Protein AF-0000000065788023 (afdb_homodimer)

Structure (mmCIF, N/CA/C/O backbone):
data_AF-0000000065788023-model_v1
#
loop_
_entity.id
_entity.type
_entity.pdbx_description
1 polymer 'Shikimate dehydrogenase (NADP(+))'
#
loop_
_atom_site.group_PDB
_atom_site.id
_atom_site.type_symbol
_atom_site.label_atom_id
_atom_site.label_alt_id
_atom_site.label_comp_id
_atom_site.label_asym_id
_atom_site.label_entity_id
_atom_site.label_seq_id
_atom_site.pdbx_PDB_ins_code
_atom_site.Cartn_x
_atom_site.Cartn_y
_atom_site.Cartn_z
_atom_site.occupancy
_atom_site.B_iso_or_equiv
_atom_site.auth_seq_id
_atom_site.auth_comp_id
_atom_site.auth_asym_id
_atom_site.auth_atom_id
_atom_site.pdbx_PDB_model_num
ATOM 1 N N . MET A 1 1 ? 14.047 1.945 0.062 1 83.88 1 MET A N 1
ATOM 2 C CA . MET A 1 1 ? 13.477 3.127 0.701 1 83.88 1 MET A CA 1
ATOM 3 C C . MET A 1 1 ? 12.18 3.541 0.018 1 83.88 1 MET A C 1
ATOM 5 O O . MET A 1 1 ? 12.055 3.451 -1.205 1 83.88 1 MET A O 1
ATOM 9 N N . ILE A 1 2 ? 11.133 3.727 0.723 1 95.25 2 ILE A N 1
ATOM 10 C CA . ILE A 1 2 ? 9.844 4.164 0.213 1 95.25 2 ILE A CA 1
ATOM 11 C C . ILE A 1 2 ? 9.742 5.688 0.282 1 95.25 2 ILE A C 1
ATOM 13 O O . ILE A 1 2 ? 9.961 6.281 1.342 1 95.25 2 ILE A O 1
ATOM 17 N N . ASP A 1 3 ? 9.531 6.309 -0.882 1 93.94 3 ASP A N 1
ATOM 18 C CA . ASP A 1 3 ? 9.367 7.754 -0.986 1 93.94 3 ASP A CA 1
ATOM 19 C C . ASP A 1 3 ? 8.172 8.109 -1.87 1 93.94 3 ASP A C 1
ATOM 21 O O . ASP A 1 3 ? 7.324 7.262 -2.146 1 93.94 3 ASP A O 1
ATOM 25 N N . GLY A 1 4 ? 8.07 9.32 -2.279 1 94 4 GLY A N 1
ATOM 26 C CA . GLY A 1 4 ? 6.91 9.789 -3.01 1 94 4 GLY A CA 1
ATOM 27 C C . GLY A 1 4 ? 6.82 9.234 -4.418 1 94 4 GLY A C 1
ATOM 28 O O . GLY A 1 4 ? 5.777 9.328 -5.066 1 94 4 GLY A O 1
ATOM 29 N N . HIS A 1 5 ? 7.875 8.617 -4.891 1 95.5 5 HIS A N 1
ATOM 30 C CA . HIS A 1 5 ? 7.926 8.117 -6.258 1 95.5 5 HIS A CA 1
ATOM 31 C C . HIS A 1 5 ? 7.766 6.602 -6.301 1 95.5 5 HIS A C 1
ATOM 33 O O . HIS A 1 5 ? 7.742 6.004 -7.379 1 95.5 5 HIS A O 1
ATOM 39 N N . THR A 1 6 ? 7.637 6.008 -5.184 1 97.81 6 THR A N 1
ATOM 40 C CA . THR A 1 6 ? 7.648 4.551 -5.09 1 97.81 6 THR A CA 1
ATOM 41 C C . THR A 1 6 ? 6.43 3.953 -5.781 1 97.81 6 THR A C 1
ATOM 43 O O . THR A 1 6 ? 5.297 4.371 -5.527 1 97.81 6 THR A O 1
ATOM 46 N N . LYS A 1 7 ? 6.645 2.984 -6.684 1 98.25 7 LYS A N 1
ATOM 47 C CA . LYS A 1 7 ? 5.574 2.23 -7.324 1 98.25 7 LYS A CA 1
ATOM 48 C C . LYS A 1 7 ? 5.086 1.097 -6.426 1 98.25 7 LYS A C 1
ATOM 50 O O . LYS A 1 7 ? 5.883 0.465 -5.73 1 98.25 7 LYS A O 1
ATOM 55 N N . LEU A 1 8 ? 3.76 0.836 -6.492 1 98.69 8 LEU A N 1
ATOM 56 C CA . LEU A 1 8 ? 3.197 -0.102 -5.527 1 98.69 8 LEU A CA 1
ATOM 57 C C . LEU A 1 8 ? 2.557 -1.291 -6.234 1 98.69 8 LEU A C 1
ATOM 59 O O . LEU A 1 8 ? 1.922 -1.13 -7.277 1 98.69 8 LEU A O 1
ATOM 63 N N . ALA A 1 9 ? 2.738 -2.441 -5.734 1 98.81 9 ALA A N 1
ATOM 64 C CA . ALA A 1 9 ? 2.01 -3.676 -6.012 1 98.81 9 ALA A CA 1
ATOM 65 C C . ALA A 1 9 ? 1.755 -4.465 -4.73 1 98.81 9 ALA A C 1
ATOM 67 O O . ALA A 1 9 ? 2.172 -4.051 -3.648 1 98.81 9 ALA A O 1
ATOM 68 N N . GLY A 1 10 ? 0.996 -5.512 -4.844 1 98.75 10 GLY A N 1
ATOM 69 C CA . GLY A 1 10 ? 0.727 -6.27 -3.633 1 98.75 10 GLY A CA 1
ATOM 70 C C . GLY A 1 10 ? 0.048 -7.602 -3.896 1 98.75 10 GLY A C 1
ATOM 71 O O . GLY A 1 10 ? -0.04 -8.039 -5.047 1 98.75 10 GLY A O 1
ATOM 72 N N . VAL A 1 11 ? -0.338 -8.266 -2.816 1 98.62 11 VAL A N 1
ATOM 73 C CA . VAL A 1 11 ? -1.037 -9.547 -2.906 1 98.62 11 VAL A CA 1
ATOM 74 C C . VAL A 1 11 ? -2.311 -9.5 -2.066 1 98.62 11 VAL A C 1
ATOM 76 O O . VAL A 1 11 ? -2.258 -9.234 -0.863 1 98.62 11 VAL A O 1
ATOM 79 N N . MET A 1 12 ? -3.396 -9.719 -2.752 1 98.44 12 MET A N 1
ATOM 80 C CA . MET A 1 12 ? -4.699 -9.789 -2.102 1 98.44 12 MET A CA 1
ATOM 81 C C . MET A 1 12 ? -5.023 -11.219 -1.689 1 98.44 12 MET A C 1
ATOM 83 O O . MET A 1 12 ? -5.02 -12.125 -2.523 1 98.44 12 MET A O 1
ATOM 87 N N . GLY A 1 13 ? -5.273 -11.438 -0.477 1 97.25 13 GLY A N 1
ATOM 88 C CA . GLY A 1 13 ? -5.648 -12.734 0.063 1 97.25 13 GLY A CA 1
ATOM 89 C C . GLY A 1 13 ? -6.371 -12.641 1.393 1 97.25 13 GLY A C 1
ATOM 90 O O . GLY A 1 13 ? -6.395 -11.578 2.02 1 97.25 13 GLY A O 1
ATOM 91 N N . TRP A 1 14 ? -6.941 -13.703 1.796 1 95.62 14 TRP A N 1
ATOM 92 C CA . TRP A 1 14 ? -7.625 -13.781 3.08 1 95.62 14 TRP A CA 1
ATOM 93 C C . TRP A 1 14 ? -7.633 -15.211 3.607 1 95.62 14 TRP A C 1
ATOM 95 O O . TRP A 1 14 ? -8.398 -16.047 3.127 1 95.62 14 TRP A O 1
ATOM 105 N N . PRO A 1 15 ? -6.699 -15.586 4.625 1 94.31 15 PRO A N 1
ATOM 106 C CA . PRO A 1 15 ? -5.664 -14.703 5.16 1 94.31 15 PRO A CA 1
ATOM 107 C C . PRO A 1 15 ? -4.496 -14.516 4.195 1 94.31 15 PRO A C 1
ATOM 109 O O . PRO A 1 15 ? -4.371 -15.258 3.219 1 94.31 15 PRO A O 1
ATOM 112 N N . VAL A 1 16 ? -3.746 -13.438 4.387 1 95.5 16 VAL A N 1
ATOM 113 C CA . VAL A 1 16 ? -2.637 -13.156 3.479 1 95.5 16 VAL A CA 1
ATOM 114 C C . VAL A 1 16 ? -1.315 -13.242 4.238 1 95.5 16 VAL A C 1
ATOM 116 O O . VAL A 1 16 ? -0.242 -13.258 3.631 1 95.5 16 VAL A O 1
ATOM 119 N N . GLU A 1 17 ? -1.341 -13.445 5.551 1 92.69 17 GLU A N 1
ATOM 120 C CA . GLU A 1 17 ? -0.187 -13.344 6.438 1 92.69 17 GLU A CA 1
ATOM 121 C C . GLU A 1 17 ? 0.879 -14.367 6.078 1 92.69 17 GLU A C 1
ATOM 123 O O . GLU A 1 17 ? 2.072 -14.133 6.281 1 92.69 17 GLU A O 1
ATOM 128 N N . HIS A 1 18 ? 0.49 -15.438 5.512 1 86.75 18 HIS A N 1
ATOM 129 C CA . HIS A 1 18 ? 1.412 -16.531 5.246 1 86.75 18 HIS A CA 1
ATOM 130 C C . HIS A 1 18 ? 2.062 -16.391 3.873 1 86.75 18 HIS A C 1
ATOM 132 O O . HIS A 1 18 ? 2.943 -17.172 3.512 1 86.75 18 HIS A O 1
ATOM 138 N N . SER A 1 19 ? 1.628 -15.406 3.156 1 91.56 19 SER A N 1
ATOM 139 C CA . SER A 1 19 ? 2.219 -15.203 1.837 1 91.56 19 SER A CA 1
ATOM 140 C C . SER A 1 19 ? 3.689 -14.82 1.943 1 91.56 19 SER A C 1
ATOM 142 O O . SER A 1 19 ? 4.066 -14.023 2.805 1 91.56 19 SER A O 1
ATOM 144 N N . ARG A 1 20 ? 4.492 -15.289 1.035 1 91.75 20 ARG A N 1
ATOM 145 C CA . ARG A 1 20 ? 5.918 -14.984 0.985 1 91.75 20 ARG A CA 1
ATOM 146 C C . ARG A 1 20 ? 6.227 -13.992 -0.131 1 91.75 20 ARG A C 1
ATOM 148 O O . ARG A 1 20 ? 7.367 -13.555 -0.279 1 91.75 20 ARG A O 1
ATOM 155 N N . SER A 1 21 ? 5.223 -13.672 -0.837 1 95.69 21 SER A N 1
ATOM 156 C CA . SER A 1 21 ? 5.395 -12.797 -1.996 1 95.69 21 SER A CA 1
ATOM 157 C C . SER A 1 21 ? 5.984 -11.453 -1.592 1 95.69 21 SER A C 1
ATOM 159 O O . SER A 1 21 ? 6.883 -10.938 -2.262 1 95.69 21 SER A O 1
ATOM 161 N N . PRO A 1 22 ? 5.504 -10.906 -0.455 1 97.12 22 PRO A N 1
ATOM 162 C CA . PRO A 1 22 ? 6.078 -9.609 -0.085 1 97.12 22 PRO A CA 1
ATOM 163 C C . PRO A 1 22 ? 7.582 -9.688 0.174 1 97.12 22 PRO A C 1
ATOM 165 O O . PRO A 1 22 ? 8.328 -8.805 -0.252 1 97.12 22 PRO A O 1
ATOM 168 N N . LEU A 1 23 ? 8.008 -10.758 0.8 1 94.69 23 LEU A N 1
ATOM 169 C CA . LEU A 1 23 ? 9.43 -10.945 1.06 1 94.69 23 LEU A CA 1
ATOM 170 C C . LEU A 1 23 ? 10.219 -11.039 -0.246 1 94.69 23 LEU A C 1
ATOM 172 O O . LEU A 1 23 ? 11.242 -10.383 -0.405 1 94.69 23 LEU A O 1
ATOM 176 N N . MET A 1 24 ? 9.727 -11.781 -1.147 1 95.94 24 MET A N 1
ATOM 177 C CA . MET A 1 24 ? 10.398 -12.039 -2.416 1 95.94 24 MET A CA 1
ATOM 178 C C . MET A 1 24 ? 10.43 -10.789 -3.285 1 95.94 24 MET A C 1
ATOM 180 O O . MET A 1 24 ? 11.492 -10.383 -3.766 1 95.94 24 MET A O 1
ATOM 184 N N . HIS A 1 25 ? 9.312 -10.156 -3.529 1 97.81 25 HIS A N 1
ATOM 185 C CA . HIS A 1 25 ? 9.211 -9.008 -4.414 1 97.81 25 HIS A CA 1
ATOM 186 C C . HIS A 1 25 ? 10.023 -7.828 -3.881 1 97.81 25 HIS A C 1
ATOM 188 O O . HIS A 1 25 ? 10.664 -7.109 -4.648 1 97.81 25 HIS A O 1
ATOM 194 N N . ASN A 1 26 ? 9.961 -7.613 -2.596 1 97.62 26 ASN A N 1
ATOM 195 C CA . ASN A 1 26 ? 10.719 -6.5 -2.039 1 97.62 26 ASN A CA 1
ATOM 196 C C . ASN A 1 26 ? 12.219 -6.773 -2.072 1 97.62 26 ASN A C 1
ATOM 198 O O . ASN A 1 26 ? 13.023 -5.852 -2.24 1 97.62 26 ASN A O 1
ATOM 202 N N . HIS A 1 27 ? 12.633 -8.07 -1.877 1 96.5 27 HIS A N 1
ATOM 203 C CA . HIS A 1 27 ? 14.023 -8.438 -2.119 1 96.5 27 HIS A CA 1
ATOM 204 C C . HIS A 1 27 ? 14.453 -8.086 -3.539 1 96.5 27 HIS A C 1
ATOM 206 O O . HIS A 1 27 ? 15.516 -7.496 -3.744 1 96.5 27 HIS A O 1
ATOM 212 N N . TRP A 1 28 ? 13.594 -8.406 -4.512 1 97.62 28 TRP A N 1
ATOM 213 C CA . TRP A 1 28 ? 13.898 -8.117 -5.91 1 97.62 28 TRP A CA 1
ATOM 214 C C . TRP A 1 28 ? 13.977 -6.613 -6.152 1 97.62 28 TRP A C 1
ATOM 216 O O . TRP A 1 28 ? 14.797 -6.152 -6.953 1 97.62 28 TRP A O 1
ATOM 226 N N . CYS A 1 29 ? 13.078 -5.812 -5.516 1 97.69 29 CYS A N 1
ATOM 227 C CA . CYS A 1 29 ? 13.188 -4.359 -5.625 1 97.69 29 CYS A CA 1
ATOM 228 C C . CYS A 1 29 ? 14.562 -3.883 -5.164 1 97.69 29 CYS A C 1
ATOM 230 O O . CYS A 1 29 ? 15.203 -3.088 -5.848 1 97.69 29 CYS A O 1
ATOM 232 N N . ARG A 1 30 ? 15 -4.383 -4.047 1 96.31 30 ARG A N 1
ATOM 233 C CA . ARG A 1 30 ? 16.266 -3.969 -3.453 1 96.31 30 ARG A CA 1
ATOM 234 C C . ARG A 1 30 ? 17.438 -4.336 -4.359 1 96.31 30 ARG A C 1
ATOM 236 O O . ARG A 1 30 ? 18.266 -3.482 -4.699 1 96.31 30 ARG A O 1
ATOM 243 N N . VAL A 1 31 ? 17.547 -5.566 -4.789 1 96.5 31 VAL A N 1
ATOM 244 C CA . VAL A 1 31 ? 18.75 -6.059 -5.465 1 96.5 31 VAL A CA 1
ATOM 245 C C . VAL A 1 31 ? 18.797 -5.516 -6.891 1 96.5 31 VAL A C 1
ATOM 247 O O . VAL A 1 31 ? 19.859 -5.422 -7.488 1 96.5 31 VAL A O 1
ATOM 250 N N . ASN A 1 32 ? 17.641 -5.152 -7.438 1 97.19 32 ASN A N 1
ATOM 251 C CA . ASN A 1 32 ? 17.625 -4.633 -8.805 1 97.19 32 ASN A CA 1
ATOM 252 C C . ASN A 1 32 ? 17.562 -3.105 -8.82 1 97.19 32 ASN A C 1
ATOM 254 O O . ASN A 1 32 ? 17.438 -2.498 -9.883 1 97.19 32 ASN A O 1
ATOM 258 N N . GLY A 1 33 ? 17.531 -2.428 -7.688 1 96.81 33 GLY A N 1
ATOM 259 C CA . GLY A 1 33 ? 17.5 -0.976 -7.609 1 96.81 33 GLY A CA 1
ATOM 260 C C . GLY A 1 33 ? 16.172 -0.378 -8.062 1 96.81 33 GLY A C 1
ATOM 261 O O . GLY A 1 33 ? 16.156 0.704 -8.648 1 96.81 33 GLY A O 1
ATOM 262 N N . VAL A 1 34 ? 15.141 -1.113 -7.922 1 97.31 34 VAL A N 1
ATOM 263 C CA . VAL A 1 34 ? 13.805 -0.658 -8.297 1 97.31 34 VAL A CA 1
ATOM 264 C C . VAL A 1 34 ? 13.18 0.114 -7.133 1 97.31 34 VAL A C 1
ATOM 266 O O . VAL A 1 34 ? 13.164 -0.366 -5.996 1 97.31 34 VAL A O 1
ATOM 269 N N . ASN A 1 35 ? 12.695 1.373 -7.371 1 97.75 35 ASN A N 1
ATOM 270 C CA . ASN A 1 35 ? 11.914 2.098 -6.371 1 97.75 35 ASN A CA 1
ATOM 271 C C . ASN A 1 35 ? 10.469 1.621 -6.34 1 97.75 35 ASN A C 1
ATOM 273 O O . ASN A 1 35 ? 9.562 2.338 -6.773 1 97.75 35 ASN A O 1
ATOM 277 N N . GLY A 1 36 ? 10.312 0.443 -5.781 1 98 36 GLY A N 1
ATOM 278 C CA . GLY A 1 36 ? 9.016 -0.212 -5.664 1 98 36 GLY A CA 1
ATOM 279 C C . GLY A 1 36 ? 8.805 -0.871 -4.316 1 98 36 GLY A C 1
ATOM 280 O O . GLY A 1 36 ? 9.766 -1.139 -3.59 1 98 36 GLY A O 1
ATOM 281 N N . ALA A 1 37 ? 7.562 -0.997 -3.965 1 98.5 37 ALA A N 1
ATOM 282 C CA . ALA A 1 37 ? 7.18 -1.743 -2.77 1 98.5 37 ALA A CA 1
ATOM 283 C C . ALA A 1 37 ? 6.043 -2.717 -3.072 1 98.5 37 ALA A C 1
ATOM 285 O O . ALA A 1 37 ? 5.125 -2.395 -3.832 1 98.5 37 ALA A O 1
ATOM 286 N N . TYR A 1 38 ? 6.164 -3.879 -2.557 1 98.75 38 TYR A N 1
ATOM 287 C CA . TYR A 1 38 ? 5.164 -4.938 -2.654 1 98.75 38 TYR A CA 1
ATOM 288 C C . TYR A 1 38 ? 4.59 -5.273 -1.284 1 98.75 38 TYR A C 1
ATOM 290 O O . TYR A 1 38 ? 5.324 -5.672 -0.377 1 98.75 38 TYR A O 1
ATOM 298 N N . VAL A 1 39 ? 3.244 -5.133 -1.179 1 98.75 39 VAL A N 1
ATOM 299 C CA . VAL A 1 39 ? 2.689 -5.129 0.17 1 98.75 39 VAL A CA 1
ATOM 300 C C . VAL A 1 39 ? 1.612 -6.203 0.289 1 98.75 39 VAL A C 1
ATOM 302 O O . VAL A 1 39 ? 1.001 -6.59 -0.709 1 98.75 39 VAL A O 1
ATOM 305 N N . PRO A 1 40 ? 1.421 -6.75 1.521 1 98.69 40 PRO A N 1
ATOM 306 C CA . PRO A 1 40 ? 0.279 -7.633 1.769 1 98.69 40 PRO A CA 1
ATOM 307 C C . PRO A 1 40 ? -1.041 -6.871 1.887 1 98.69 40 PRO A C 1
ATOM 309 O O . PRO A 1 40 ? -1.088 -5.801 2.496 1 98.69 40 PRO A O 1
ATOM 312 N N . LEU A 1 41 ? -2.051 -7.359 1.289 1 98.81 41 LEU A N 1
ATOM 313 C CA . LEU A 1 41 ? -3.369 -6.73 1.296 1 98.81 41 LEU A CA 1
ATOM 314 C C . LEU A 1 41 ? -4.43 -7.699 1.808 1 98.81 41 LEU A C 1
ATOM 316 O O . LEU A 1 41 ? -5.027 -8.445 1.025 1 98.81 41 LEU A O 1
ATOM 320 N N . PRO A 1 42 ? -4.637 -7.754 3.133 1 98.38 42 PRO A N 1
ATOM 321 C CA . PRO A 1 42 ? -5.672 -8.633 3.676 1 98.38 42 PRO A CA 1
ATOM 322 C C . PRO A 1 42 ? -7.082 -8.211 3.277 1 98.38 42 PRO A C 1
ATOM 324 O O . PRO A 1 42 ? -7.684 -7.359 3.939 1 98.38 42 PRO A O 1
ATOM 327 N N . THR A 1 43 ? -7.617 -8.812 2.285 1 98.06 43 THR A N 1
ATOM 328 C CA . THR A 1 43 ? -8.883 -8.414 1.67 1 98.06 43 THR A CA 1
ATOM 329 C C . THR A 1 43 ? -9.961 -9.461 1.926 1 98.06 43 THR A C 1
ATOM 331 O O . THR A 1 43 ? -9.883 -10.578 1.422 1 98.06 43 THR A O 1
ATOM 334 N N . HIS A 1 44 ? -10.93 -9.086 2.676 1 97 44 HIS A N 1
ATOM 335 C CA . HIS A 1 44 ? -12.062 -9.977 2.895 1 97 44 HIS A CA 1
ATOM 336 C C . HIS A 1 44 ? -12.805 -10.25 1.592 1 97 44 HIS A C 1
ATOM 338 O O . HIS A 1 44 ? -12.961 -9.352 0.762 1 97 44 HIS A O 1
ATOM 344 N N . PRO A 1 45 ? -13.359 -11.469 1.428 1 96.19 45 PRO A N 1
ATOM 345 C CA . PRO A 1 45 ? -14.023 -11.828 0.173 1 96.19 45 PRO A CA 1
ATOM 346 C C . PRO A 1 45 ? -15.148 -10.867 -0.191 1 96.19 45 PRO A C 1
ATOM 348 O O . PRO A 1 45 ? -15.312 -10.508 -1.362 1 96.19 45 PRO A O 1
ATOM 351 N N . HIS A 1 46 ? -15.906 -10.383 0.777 1 95.44 46 HIS A N 1
ATOM 352 C CA . HIS A 1 46 ? -17.031 -9.5 0.525 1 95.44 46 HIS A CA 1
ATOM 353 C C . HIS A 1 46 ? -16.578 -8.141 0.015 1 95.44 46 HIS A C 1
ATOM 355 O O . HIS A 1 46 ? -17.344 -7.414 -0.623 1 95.44 46 HIS A O 1
ATOM 361 N N . GLY A 1 47 ? -15.367 -7.766 0.235 1 96.12 47 GLY A N 1
ATOM 362 C CA . GLY A 1 47 ? -14.859 -6.461 -0.151 1 96.12 47 GLY A CA 1
ATOM 363 C C . GLY A 1 47 ? -13.883 -6.516 -1.308 1 96.12 47 GLY A C 1
ATOM 364 O O . GLY A 1 47 ? -13.211 -5.527 -1.606 1 96.12 47 GLY A O 1
ATOM 365 N N . PHE A 1 48 ? -13.875 -7.672 -2.01 1 98.25 48 PHE A N 1
ATOM 366 C CA . PHE A 1 48 ? -12.812 -7.887 -2.982 1 98.25 48 PHE A CA 1
ATOM 367 C C . PHE A 1 48 ? -12.914 -6.879 -4.125 1 98.25 48 PHE A C 1
ATOM 369 O O . PHE A 1 48 ? -11.93 -6.215 -4.461 1 98.25 48 PHE A O 1
ATOM 376 N N . ASP A 1 49 ? -14.07 -6.789 -4.719 1 98.25 49 ASP A N 1
ATOM 377 C CA . ASP A 1 49 ? -14.25 -5.914 -5.875 1 98.25 49 ASP A CA 1
ATOM 378 C C . ASP A 1 49 ? -13.953 -4.461 -5.516 1 98.25 49 ASP A C 1
ATOM 380 O O . ASP A 1 49 ? -13.281 -3.756 -6.27 1 98.25 49 ASP A O 1
ATOM 384 N N . GLN A 1 50 ? -14.461 -4.055 -4.379 1 98 50 GLN A N 1
ATOM 385 C CA . GLN A 1 50 ? -14.211 -2.697 -3.896 1 98 50 GLN A CA 1
ATOM 386 C C . GLN A 1 50 ? -12.727 -2.449 -3.68 1 98 50 GLN A C 1
ATOM 388 O O . GLN A 1 50 ? -12.203 -1.4 -4.062 1 98 50 GLN A O 1
ATOM 393 N N . ALA A 1 51 ? -12.07 -3.398 -3.062 1 98.75 51 ALA A N 1
ATOM 394 C CA . ALA A 1 51 ? -10.641 -3.285 -2.814 1 98.75 51 ALA A CA 1
ATOM 395 C C . ALA A 1 51 ? -9.859 -3.205 -4.125 1 98.75 51 ALA A C 1
ATOM 397 O O . ALA A 1 51 ? -9 -2.334 -4.293 1 98.75 51 ALA A O 1
ATOM 398 N N . LEU A 1 52 ? -10.195 -4.078 -5.043 1 98.81 52 LEU A N 1
ATOM 399 C CA . LEU A 1 52 ? -9.484 -4.152 -6.312 1 98.81 52 LEU A CA 1
ATOM 400 C C . LEU A 1 52 ? -9.594 -2.836 -7.074 1 98.81 52 LEU A C 1
ATOM 402 O O . LEU A 1 52 ? -8.578 -2.277 -7.504 1 98.81 52 LEU A O 1
ATOM 406 N N . ARG A 1 53 ? -10.766 -2.34 -7.211 1 98.44 53 ARG A N 1
ATOM 407 C CA . ARG A 1 53 ? -10.984 -1.098 -7.945 1 98.44 53 ARG A CA 1
ATOM 408 C C . ARG A 1 53 ? -10.375 0.089 -7.207 1 98.44 53 ARG A C 1
ATOM 410 O O . ARG A 1 53 ? -9.883 1.029 -7.836 1 98.44 53 ARG A O 1
ATOM 417 N N . GLY A 1 54 ? -10.445 0.058 -5.902 1 98.62 54 GLY A N 1
ATOM 418 C CA . GLY A 1 54 ? -9.852 1.119 -5.105 1 98.62 54 GLY A CA 1
ATOM 419 C C . GLY A 1 54 ? -8.344 1.171 -5.211 1 98.62 54 GLY A C 1
ATOM 420 O O . GLY A 1 54 ? -7.75 2.252 -5.227 1 98.62 54 GLY A O 1
ATOM 421 N N . LEU A 1 55 ? -7.719 -0.01 -5.219 1 98.81 55 LEU A N 1
ATOM 422 C CA . LEU A 1 55 ? -6.27 -0.065 -5.375 1 98.81 55 LEU A CA 1
ATOM 423 C C . LEU A 1 55 ? -5.844 0.513 -6.723 1 98.81 55 LEU A C 1
ATOM 425 O O . LEU A 1 55 ? -4.848 1.234 -6.805 1 98.81 55 LEU A O 1
ATOM 429 N N . ALA A 1 56 ? -6.613 0.205 -7.746 1 98.69 56 ALA A N 1
ATOM 430 C CA . ALA A 1 56 ? -6.359 0.815 -9.047 1 98.69 56 ALA A CA 1
ATOM 431 C C . ALA A 1 56 ? -6.465 2.336 -8.977 1 98.69 56 ALA A C 1
ATOM 433 O O . ALA A 1 56 ? -5.586 3.051 -9.469 1 98.69 56 ALA A O 1
ATOM 434 N N . ALA A 1 57 ? -7.465 2.84 -8.336 1 98.44 57 ALA A N 1
ATOM 435 C CA . ALA A 1 57 ? -7.707 4.273 -8.211 1 98.44 57 ALA A CA 1
ATOM 436 C C . ALA A 1 57 ? -6.641 4.934 -7.34 1 98.44 57 ALA A C 1
ATOM 438 O O . ALA A 1 57 ? -6.352 6.125 -7.496 1 98.44 57 ALA A O 1
ATOM 439 N N . ALA A 1 58 ? -6.047 4.152 -6.449 1 98.44 58 ALA A N 1
ATOM 440 C CA . ALA A 1 58 ? -5.051 4.68 -5.523 1 98.44 58 ALA A CA 1
ATOM 441 C C . ALA A 1 58 ? -3.66 4.68 -6.156 1 98.44 58 ALA A C 1
ATOM 443 O O . ALA A 1 58 ? -2.689 5.117 -5.531 1 98.44 58 ALA A O 1
ATOM 444 N N . GLY A 1 59 ? -3.547 4.105 -7.367 1 98.06 59 GLY A N 1
ATOM 445 C CA . GLY A 1 59 ? -2.309 4.254 -8.109 1 98.06 59 GLY A CA 1
ATOM 446 C C . GLY A 1 59 ? -1.446 3.004 -8.094 1 98.06 59 GLY A C 1
ATOM 447 O O . GLY A 1 59 ? -0.295 3.031 -8.531 1 98.06 59 GLY A O 1
ATOM 448 N N . PHE A 1 60 ? -1.95 1.881 -7.574 1 98.81 60 PHE A N 1
ATOM 449 C CA . PHE A 1 60 ? -1.207 0.629 -7.66 1 98.81 60 PHE A CA 1
ATOM 450 C C . PHE A 1 60 ? -0.952 0.25 -9.117 1 98.81 60 PHE A C 1
ATOM 452 O O . PHE A 1 60 ? -1.757 0.563 -9.992 1 98.81 60 PHE A O 1
ATOM 459 N N . GLN A 1 61 ? 0.152 -0.422 -9.289 1 98.75 61 GLN A N 1
ATOM 460 C CA . GLN A 1 61 ? 0.475 -0.933 -10.617 1 98.75 61 GLN A CA 1
ATOM 461 C C . GLN A 1 61 ? -0.28 -2.227 -10.914 1 98.75 61 GLN A C 1
ATOM 463 O O . GLN A 1 61 ? -0.583 -2.529 -12.07 1 98.75 61 GLN A O 1
ATOM 468 N N . GLY A 1 62 ? -0.533 -2.957 -9.938 1 98.81 62 GLY A N 1
ATOM 469 C CA . GLY A 1 62 ? -1.213 -4.238 -10.016 1 98.81 62 GLY A CA 1
ATOM 470 C C . GLY A 1 62 ? -1.117 -5.039 -8.727 1 98.81 62 GLY A C 1
ATOM 471 O O . GLY A 1 62 ? -0.566 -4.562 -7.734 1 98.81 62 GLY A O 1
ATOM 472 N N . VAL A 1 63 ? -1.729 -6.289 -8.781 1 98.81 63 VAL A N 1
ATOM 473 C CA . VAL A 1 63 ? -1.735 -7.129 -7.586 1 98.81 63 VAL A CA 1
ATOM 474 C C . VAL A 1 63 ? -1.758 -8.602 -7.988 1 98.81 63 VAL A C 1
ATOM 476 O O . VAL A 1 63 ? -2.236 -8.945 -9.07 1 98.81 63 VAL A O 1
ATOM 479 N N . ASN A 1 64 ? -1.184 -9.383 -7.156 1 97.94 64 ASN A N 1
ATOM 480 C CA . ASN A 1 64 ? -1.51 -10.805 -7.172 1 97.94 64 ASN A CA 1
ATOM 481 C C . ASN A 1 64 ? -2.775 -11.102 -6.371 1 97.94 64 ASN A C 1
ATOM 483 O O . ASN A 1 64 ? -3.133 -10.344 -5.469 1 97.94 64 ASN A O 1
ATOM 487 N N . VAL A 1 65 ? -3.389 -12.164 -6.789 1 97.06 65 VAL A N 1
ATOM 488 C CA . VAL A 1 65 ? -4.57 -12.641 -6.078 1 97.06 65 VAL A CA 1
ATOM 489 C C . VAL A 1 65 ? -4.359 -14.086 -5.633 1 97.06 65 VAL A C 1
ATOM 491 O O . VAL A 1 65 ? -3.891 -14.914 -6.41 1 97.06 65 VAL A O 1
ATOM 494 N N . THR A 1 66 ? -4.594 -14.367 -4.383 1 92.94 66 THR A N 1
ATOM 495 C CA . THR A 1 66 ? -4.5 -15.719 -3.834 1 92.94 66 THR A CA 1
ATOM 496 C C . THR A 1 66 ? -5.793 -16.094 -3.121 1 92.94 66 THR A C 1
ATOM 498 O O . THR A 1 66 ? -6.812 -15.43 -3.271 1 92.94 66 THR A O 1
ATOM 501 N N . ILE A 1 67 ? -5.777 -17.25 -2.543 1 88 67 ILE A N 1
ATOM 502 C CA . ILE A 1 67 ? -6.98 -17.766 -1.897 1 88 67 ILE A CA 1
ATOM 503 C C . ILE A 1 67 ? -7.566 -16.703 -0.972 1 88 67 ILE A C 1
ATOM 505 O O . ILE A 1 67 ? -6.836 -16.062 -0.221 1 88 67 ILE A O 1
ATOM 509 N N . PRO A 1 68 ? -8.945 -16.594 -1.092 1 91.88 68 PRO A N 1
ATOM 510 C CA . PRO A 1 68 ? -9.953 -17.312 -1.869 1 91.88 68 PRO A CA 1
ATOM 511 C C . PRO A 1 68 ? -10.453 -16.531 -3.074 1 91.88 68 PRO A C 1
ATOM 513 O O . PRO A 1 68 ? -11.57 -16.75 -3.539 1 91.88 68 PRO A O 1
ATOM 516 N N . HIS A 1 69 ? -9.641 -15.625 -3.623 1 93.5 69 HIS A N 1
ATOM 517 C CA . HIS A 1 69 ? -10.18 -14.562 -4.453 1 93.5 69 HIS A CA 1
ATOM 518 C C . HIS A 1 69 ? -10.055 -14.891 -5.938 1 93.5 69 HIS A C 1
ATOM 520 O O . HIS A 1 69 ? -10.438 -14.094 -6.793 1 93.5 69 HIS A O 1
ATOM 526 N N . LYS A 1 70 ? -9.594 -16.016 -6.316 1 86.31 70 LYS A N 1
ATOM 527 C CA . LYS A 1 70 ? -9.258 -16.281 -7.715 1 86.31 70 LYS A CA 1
ATOM 528 C C . LYS A 1 70 ? -10.508 -16.203 -8.594 1 86.31 70 LYS A C 1
ATOM 530 O O . LYS A 1 70 ? -10.453 -15.664 -9.703 1 86.31 70 LYS A O 1
ATOM 535 N N . GLU A 1 71 ? -11.578 -16.719 -8.148 1 84.75 71 GLU A N 1
ATOM 536 C CA . GLU A 1 71 ? -12.812 -16.641 -8.914 1 84.75 71 GLU A CA 1
ATOM 537 C C . GLU A 1 71 ? -13.328 -15.211 -9.008 1 84.75 71 GLU A C 1
ATOM 539 O O . GLU A 1 71 ? -13.719 -14.758 -10.086 1 84.75 71 GLU A O 1
ATOM 544 N N . ALA A 1 72 ? -13.367 -14.555 -7.855 1 92.69 72 ALA A N 1
ATOM 545 C CA . ALA A 1 72 ? -13.805 -13.164 -7.828 1 92.69 72 ALA A CA 1
ATOM 546 C C . ALA A 1 72 ? -12.945 -12.305 -8.75 1 92.69 72 ALA A C 1
ATOM 548 O O . ALA A 1 72 ? -13.445 -11.375 -9.391 1 92.69 72 ALA A O 1
ATOM 549 N N . ALA A 1 73 ? -11.688 -12.617 -8.812 1 96.75 73 ALA A N 1
ATOM 550 C CA . ALA A 1 73 ? -10.773 -11.883 -9.68 1 96.75 73 ALA A CA 1
ATOM 551 C C . ALA A 1 73 ? -11.148 -12.055 -11.148 1 96.75 73 ALA A C 1
ATOM 553 O O . ALA A 1 73 ? -11.117 -11.086 -11.914 1 96.75 73 ALA A O 1
ATOM 554 N N . MET A 1 74 ? -11.508 -13.211 -11.523 1 94.94 74 MET A N 1
ATOM 555 C CA . MET A 1 74 ? -11.906 -13.469 -12.906 1 94.94 74 MET A CA 1
ATOM 556 C C . MET A 1 74 ? -13.109 -12.609 -13.297 1 94.94 74 MET A C 1
ATOM 558 O O . MET A 1 74 ? -13.148 -12.062 -14.398 1 94.94 74 MET A O 1
ATOM 562 N N . LEU A 1 75 ? -14.008 -12.477 -12.398 1 95.31 75 LEU A N 1
ATOM 563 C CA . LEU A 1 75 ? -15.234 -11.734 -12.648 1 95.31 75 LEU A CA 1
ATOM 564 C C . LEU A 1 75 ? -14.977 -10.234 -12.664 1 95.31 75 LEU A C 1
ATOM 566 O O . LEU A 1 75 ? -15.633 -9.484 -13.398 1 95.31 75 LEU A O 1
ATOM 570 N N . ALA A 1 76 ? -14.039 -9.812 -11.938 1 97.31 76 ALA A N 1
ATOM 571 C CA . ALA A 1 76 ? -13.828 -8.391 -11.703 1 97.31 76 ALA A CA 1
ATOM 572 C C . ALA A 1 76 ? -12.984 -7.77 -12.82 1 97.31 76 ALA A C 1
ATOM 574 O O . ALA A 1 76 ? -12.992 -6.551 -13.008 1 97.31 76 ALA A O 1
ATOM 575 N N . CYS A 1 77 ? -12.227 -8.516 -13.555 1 98.12 77 CYS A N 1
ATOM 576 C CA . CYS A 1 77 ? -11.32 -8.008 -14.57 1 98.12 77 CYS A CA 1
ATOM 577 C C . CYS A 1 77 ? -12.086 -7.492 -15.789 1 98.12 77 CYS A C 1
ATOM 579 O O . CYS A 1 77 ? -13.086 -8.094 -16.188 1 98.12 77 CYS A O 1
ATOM 581 N N . ASP A 1 78 ? -11.617 -6.391 -16.359 1 98.19 78 ASP A N 1
ATOM 582 C CA . ASP A 1 78 ? -12.164 -5.875 -17.609 1 98.19 78 ASP A CA 1
ATOM 583 C C . ASP A 1 78 ? -11.766 -6.758 -18.797 1 98.19 78 ASP A C 1
ATOM 585 O O . ASP A 1 78 ? -12.5 -6.852 -19.781 1 98.19 78 ASP A O 1
ATOM 589 N N . GLU A 1 79 ? -10.594 -7.301 -18.688 1 97.94 79 GLU A N 1
ATOM 590 C CA . GLU A 1 79 ? -10.023 -8.141 -19.719 1 97.94 79 GLU A CA 1
ATOM 591 C C . GLU A 1 79 ? -9.188 -9.266 -19.125 1 97.94 79 GLU A C 1
ATOM 593 O O . GLU A 1 79 ? -8.516 -9.078 -18.109 1 97.94 79 GLU A O 1
ATOM 598 N N . LEU A 1 80 ? -9.281 -10.414 -19.797 1 97.81 80 LEU A N 1
ATOM 599 C CA . LEU A 1 80 ? -8.445 -11.555 -19.438 1 97.81 80 LEU A CA 1
ATOM 600 C C . LEU A 1 80 ? -7.457 -11.867 -20.562 1 97.81 80 LEU A C 1
ATOM 602 O O . LEU A 1 80 ? -7.809 -11.797 -21.75 1 97.81 80 LEU A O 1
ATOM 606 N N . THR A 1 81 ? -6.246 -12.141 -20.219 1 97.25 81 THR A N 1
ATOM 607 C CA . THR A 1 81 ? -5.305 -12.625 -21.219 1 97.25 81 THR A CA 1
ATOM 608 C C . THR A 1 81 ? -5.711 -14 -21.734 1 97.25 81 THR A C 1
ATOM 610 O O . THR A 1 81 ? -6.48 -14.711 -21.078 1 97.25 81 THR A O 1
ATOM 613 N N . PRO A 1 82 ? -5.148 -14.359 -22.875 1 96 82 PRO A N 1
ATOM 614 C CA . PRO A 1 82 ? -5.414 -15.719 -23.359 1 96 82 PRO A CA 1
ATOM 615 C C . PRO A 1 82 ? -4.973 -16.781 -22.359 1 96 82 PRO A C 1
ATOM 617 O O . PRO A 1 82 ? -5.664 -17.797 -22.172 1 96 82 PRO A O 1
ATOM 620 N N . THR A 1 83 ? -3.951 -16.547 -21.688 1 95.19 83 THR A N 1
ATOM 621 C CA . THR A 1 83 ? -3.438 -17.5 -20.719 1 95.19 83 THR A CA 1
ATOM 622 C C . THR A 1 83 ? -4.402 -17.656 -19.547 1 95.19 83 THR A C 1
ATOM 624 O O . THR A 1 83 ? -4.648 -18.766 -19.078 1 95.19 83 THR A O 1
ATOM 627 N N . ALA A 1 84 ? -4.918 -16.578 -19.094 1 96.12 84 ALA A N 1
ATOM 628 C CA . ALA A 1 84 ? -5.875 -16.609 -17.984 1 96.12 84 ALA A CA 1
ATOM 629 C C . ALA A 1 84 ? -7.152 -17.344 -18.406 1 96.12 84 ALA A C 1
ATOM 631 O O . ALA A 1 84 ? -7.719 -18.109 -17.625 1 96.12 84 ALA A O 1
ATOM 632 N N . LYS A 1 85 ? -7.566 -17.078 -19.609 1 95 85 LYS A N 1
ATOM 633 C CA . LYS A 1 85 ? -8.758 -17.766 -20.109 1 95 85 LYS A CA 1
ATOM 634 C C . LYS A 1 85 ? -8.539 -19.266 -20.172 1 95 85 LYS A C 1
ATOM 636 O O . LYS A 1 85 ? -9.398 -20.047 -19.734 1 95 85 LYS A O 1
ATOM 641 N N . ARG A 1 86 ? -7.359 -19.656 -20.672 1 93.31 86 ARG A N 1
ATOM 642 C CA . ARG A 1 86 ? -7.008 -21.062 -20.781 1 93.31 86 ARG A CA 1
ATOM 643 C C . ARG A 1 86 ? -6.934 -21.719 -19.406 1 93.31 86 ARG A C 1
ATOM 645 O O . ARG A 1 86 ? -7.422 -22.828 -19.219 1 93.31 86 ARG A O 1
ATOM 652 N N . ALA A 1 87 ? -6.402 -21.016 -18.484 1 93 87 ALA A N 1
ATOM 653 C CA . ALA A 1 87 ? -6.215 -21.531 -17.141 1 93 87 ALA A CA 1
ATOM 654 C C . ALA A 1 87 ? -7.52 -21.484 -16.344 1 93 87 ALA A C 1
ATOM 656 O O . ALA A 1 87 ? -7.684 -22.219 -15.375 1 93 87 ALA A O 1
ATOM 657 N N . GLY A 1 88 ? -8.438 -20.594 -16.797 1 92.44 88 GLY A N 1
ATOM 658 C CA . GLY A 1 88 ? -9.688 -20.422 -16.062 1 92.44 88 GLY A CA 1
ATOM 659 C C . GLY A 1 88 ? -9.5 -19.766 -14.703 1 92.44 88 GLY A C 1
ATOM 660 O O . GLY A 1 88 ? -10.281 -20.016 -13.781 1 92.44 88 GLY A O 1
ATOM 661 N N . ALA A 1 89 ? -8.438 -19.078 -14.539 1 93.31 89 ALA A N 1
ATOM 662 C CA . ALA A 1 89 ? -8.133 -18.438 -13.258 1 93.31 89 ALA A CA 1
ATOM 663 C C . ALA A 1 89 ? -7.309 -17.172 -13.453 1 93.31 89 ALA A C 1
ATOM 665 O O . ALA A 1 89 ? -6.703 -16.984 -14.508 1 93.31 89 ALA A O 1
ATOM 666 N N . VAL A 1 90 ? -7.363 -16.328 -12.469 1 96.62 90 VAL A N 1
ATOM 667 C CA . VAL A 1 90 ? -6.535 -15.125 -12.43 1 96.62 90 VAL A CA 1
ATOM 668 C C . VAL A 1 90 ? -5.734 -15.094 -11.133 1 96.62 90 VAL A C 1
ATOM 670 O O . VAL A 1 90 ? -6.301 -15.188 -10.047 1 96.62 90 VAL A O 1
ATOM 673 N N . ASN A 1 91 ? -4.422 -14.992 -11.273 1 96.19 91 ASN A N 1
ATOM 674 C CA . ASN A 1 91 ? -3.604 -14.828 -10.078 1 96.19 91 ASN A CA 1
ATOM 675 C C . ASN A 1 91 ? -2.773 -13.547 -10.141 1 96.19 91 ASN A C 1
ATOM 677 O O . ASN A 1 91 ? -2.125 -13.172 -9.164 1 96.19 91 ASN A O 1
ATOM 681 N N . THR A 1 92 ? -2.74 -12.891 -11.281 1 98.06 92 THR A N 1
ATOM 682 C CA . THR A 1 92 ? -1.959 -11.68 -11.516 1 98.06 92 THR A CA 1
ATOM 683 C C . THR A 1 92 ? -2.797 -10.625 -12.227 1 98.06 92 THR A C 1
ATOM 685 O O . THR A 1 92 ? -3.377 -10.891 -13.281 1 98.06 92 THR A O 1
ATOM 688 N N . ILE A 1 93 ? -2.832 -9.492 -11.664 1 98.75 93 ILE A N 1
ATOM 689 C CA . ILE A 1 93 ? -3.631 -8.414 -12.234 1 98.75 93 ILE A CA 1
ATOM 690 C C . ILE A 1 93 ? -2.744 -7.195 -12.492 1 98.75 93 ILE A C 1
ATOM 692 O O . ILE A 1 93 ? -1.9 -6.848 -11.664 1 98.75 93 ILE A O 1
ATOM 696 N N . CYS A 1 94 ? -2.918 -6.555 -13.602 1 98.69 94 CYS A N 1
ATOM 697 C CA . CYS A 1 94 ? -2.258 -5.305 -13.961 1 98.69 94 CYS A CA 1
ATOM 698 C C . CYS A 1 94 ? -3.275 -4.188 -14.164 1 98.69 94 CYS A C 1
ATOM 700 O O . CYS A 1 94 ? -4.332 -4.406 -14.758 1 98.69 94 CYS A O 1
ATOM 702 N N . PHE A 1 95 ? -3.02 -3.086 -13.602 1 98.62 95 PHE A N 1
ATOM 703 C CA . PHE A 1 95 ? -3.801 -1.884 -13.859 1 98.62 95 PHE A CA 1
ATOM 704 C C . PHE A 1 95 ? -3.156 -1.047 -14.961 1 98.62 95 PHE A C 1
ATOM 706 O O . PHE A 1 95 ? -2.111 -0.429 -14.742 1 98.62 95 PHE A O 1
ATOM 713 N N . VAL A 1 96 ? -3.75 -1 -16.125 1 95.75 96 VAL A N 1
ATOM 714 C CA . VAL A 1 96 ? -3.152 -0.344 -17.281 1 95.75 96 VAL A CA 1
ATOM 715 C C . VAL A 1 96 ? -4.184 0.562 -17.953 1 95.75 96 VAL A C 1
ATOM 717 O O . VAL A 1 96 ? -5.227 0.092 -18.406 1 95.75 96 VAL A O 1
ATOM 720 N N . ALA A 1 97 ? -3.893 1.89 -18 1 93.5 97 ALA A N 1
ATOM 721 C CA . ALA A 1 97 ? -4.719 2.865 -18.703 1 93.5 97 ALA A CA 1
ATOM 722 C C . ALA A 1 97 ? -6.176 2.773 -18.266 1 93.5 97 ALA A C 1
ATOM 724 O O . ALA A 1 97 ? -7.078 2.695 -19.094 1 93.5 97 ALA A O 1
ATOM 725 N N . GLY A 1 98 ? -6.355 2.578 -17.062 1 93.5 98 GLY A N 1
ATOM 726 C CA . GLY A 1 98 ? -7.695 2.607 -16.5 1 93.5 98 GLY A CA 1
ATOM 727 C C . GLY A 1 98 ? -8.406 1.271 -16.594 1 93.5 98 GLY A C 1
ATOM 728 O O . GLY A 1 98 ? -9.57 1.154 -16.203 1 93.5 98 GLY A O 1
ATOM 729 N N . ARG A 1 99 ? -7.715 0.189 -17.062 1 97.44 99 ARG A N 1
ATOM 730 C CA . ARG A 1 99 ? -8.32 -1.135 -17.188 1 97.44 99 ARG A CA 1
ATOM 731 C C . ARG A 1 99 ? -7.688 -2.115 -16.203 1 97.44 99 ARG A C 1
ATOM 733 O O . ARG A 1 99 ? -6.504 -2.01 -15.883 1 97.44 99 ARG A O 1
ATOM 740 N N . ILE A 1 100 ? -8.531 -3.021 -15.797 1 98.62 100 ILE A N 1
ATOM 741 C CA . ILE A 1 100 ? -8.094 -4.129 -14.953 1 98.62 100 ILE A CA 1
ATOM 742 C C . ILE A 1 100 ? -7.895 -5.379 -15.812 1 98.62 100 ILE A C 1
ATOM 744 O O . ILE A 1 100 ? -8.867 -5.969 -16.297 1 98.62 100 ILE A O 1
ATOM 748 N N . ILE A 1 101 ? -6.617 -5.77 -16.016 1 98.69 101 ILE A N 1
ATOM 749 C CA . ILE A 1 101 ? -6.281 -6.91 -16.859 1 98.69 101 ILE A CA 1
ATOM 750 C C . ILE A 1 101 ? -5.832 -8.086 -16 1 98.69 101 ILE A C 1
ATOM 752 O O . ILE A 1 101 ? -4.891 -7.961 -15.219 1 98.69 101 ILE A O 1
ATOM 756 N N . GLY A 1 102 ? -6.5 -9.211 -16.172 1 98.44 102 GLY A N 1
ATOM 757 C CA . GLY A 1 102 ? -6.188 -10.406 -15.414 1 98.44 102 GLY A CA 1
ATOM 758 C C . GLY A 1 102 ? -5.379 -11.422 -16.203 1 98.44 102 GLY A C 1
ATOM 759 O O . GLY A 1 102 ? -5.656 -11.656 -17.375 1 98.44 102 GLY A O 1
ATOM 760 N N . ASP A 1 103 ? -4.375 -11.93 -15.594 1 97.44 103 ASP A N 1
ATOM 761 C CA . ASP A 1 103 ? -3.52 -12.984 -16.141 1 97.44 103 ASP A CA 1
ATOM 762 C C . ASP A 1 103 ? -3.363 -14.133 -15.141 1 97.44 103 ASP A C 1
ATOM 764 O O . ASP A 1 103 ? -3.775 -14.016 -13.984 1 97.44 103 ASP A O 1
ATOM 768 N N . CYS A 1 104 ? -2.945 -15.258 -15.609 1 96.94 104 CYS A N 1
ATOM 769 C CA . CYS A 1 104 ? -2.559 -16.391 -14.766 1 96.94 104 CYS A CA 1
ATOM 770 C C . CYS A 1 104 ? -1.15 -16.859 -15.109 1 96.94 104 CYS A C 1
ATOM 772 O O . CYS A 1 104 ? -0.913 -17.375 -16.203 1 96.94 104 CYS A O 1
ATOM 774 N N . THR A 1 105 ? -0.318 -16.75 -14.141 1 96.25 105 THR A N 1
ATOM 775 C CA . THR A 1 105 ? 1.086 -17.031 -14.422 1 96.25 105 THR A CA 1
ATOM 776 C C . THR A 1 105 ? 1.505 -18.359 -13.805 1 96.25 105 THR A C 1
ATOM 778 O O . THR A 1 105 ? 2.684 -18.719 -13.836 1 96.25 105 THR A O 1
ATOM 781 N N . ASP A 1 106 ? 0.613 -19.125 -13.266 1 94.94 106 ASP A N 1
ATOM 782 C CA . ASP A 1 106 ? 0.911 -20.391 -12.602 1 94.94 106 ASP A CA 1
ATOM 783 C C . ASP A 1 106 ? 1.492 -21.391 -13.586 1 94.94 106 ASP A C 1
ATOM 785 O O . ASP A 1 106 ? 2.547 -21.984 -13.328 1 94.94 106 ASP A O 1
ATOM 789 N N . GLY A 1 107 ? 0.835 -21.578 -14.672 1 96.25 107 GLY A N 1
ATOM 790 C CA . GLY A 1 107 ? 1.292 -22.531 -15.672 1 96.25 107 GLY A CA 1
ATOM 791 C C . GLY A 1 107 ? 2.656 -22.188 -16.234 1 96.25 107 GLY A C 1
ATOM 792 O O . GLY A 1 107 ? 3.52 -23.062 -16.359 1 96.25 107 GLY A O 1
ATOM 793 N N . THR A 1 108 ? 2.799 -20.984 -16.562 1 94.81 108 THR A N 1
ATOM 794 C CA . THR A 1 108 ? 4.082 -20.531 -17.078 1 94.81 108 THR A CA 1
ATOM 795 C C . THR A 1 108 ? 5.18 -20.688 -16.031 1 94.81 108 THR A C 1
ATOM 797 O O . THR A 1 108 ? 6.293 -21.109 -16.344 1 94.81 108 THR A O 1
ATOM 800 N N . GLY A 1 109 ? 4.832 -20.328 -14.859 1 96.12 109 GLY A N 1
ATOM 801 C CA . GLY A 1 109 ? 5.785 -20.516 -13.781 1 96.12 109 GLY A CA 1
ATOM 802 C C . GLY A 1 109 ? 6.191 -21.953 -13.586 1 96.12 109 GLY A C 1
ATOM 803 O O . GLY A 1 109 ? 7.363 -22.25 -13.344 1 96.12 109 GLY A O 1
ATOM 804 N N . PHE A 1 110 ? 5.254 -22.812 -13.695 1 97.19 110 PHE A N 1
ATOM 805 C CA . PHE A 1 110 ? 5.508 -24.25 -13.578 1 97.19 110 PHE A CA 1
ATOM 806 C C . PHE A 1 110 ? 6.48 -24.719 -14.656 1 97.19 110 PHE A C 1
ATOM 808 O O . PHE A 1 110 ? 7.48 -25.375 -14.352 1 97.19 110 PHE A O 1
ATOM 815 N N . CYS A 1 111 ? 6.242 -24.344 -15.859 1 97.38 111 CYS A N 1
ATOM 816 C CA . CYS A 1 111 ? 7.074 -24.75 -16.984 1 97.38 111 CYS A CA 1
ATOM 817 C C . CYS A 1 111 ? 8.469 -24.141 -16.891 1 97.38 111 CYS A C 1
ATOM 819 O O . CYS A 1 111 ? 9.469 -24.812 -17.172 1 97.38 111 CYS A O 1
ATOM 821 N N . ASP A 1 112 ? 8.484 -22.938 -16.5 1 96 112 ASP A N 1
ATOM 822 C CA . ASP A 1 112 ? 9.781 -22.281 -16.328 1 96 112 ASP A CA 1
ATOM 823 C C . ASP A 1 112 ? 10.609 -22.984 -15.25 1 96 112 ASP A C 1
ATOM 825 O O . ASP A 1 112 ? 11.828 -23.094 -15.367 1 96 112 ASP A O 1
ATOM 829 N N . ASN A 1 113 ? 9.938 -23.391 -14.188 1 96.06 113 ASN A N 1
ATOM 830 C CA . ASN A 1 113 ? 10.617 -24.141 -13.133 1 96.06 113 ASN A CA 1
ATOM 831 C C . ASN A 1 113 ? 11.211 -25.438 -13.664 1 96.06 113 ASN A C 1
ATOM 833 O O . ASN A 1 113 ? 12.352 -25.797 -13.344 1 96.06 113 ASN A O 1
ATOM 837 N N . LEU A 1 114 ? 10.477 -26.172 -14.492 1 97.5 114 LEU A N 1
ATOM 838 C CA . LEU A 1 114 ? 10.977 -27.391 -15.109 1 97.5 114 LEU A CA 1
ATOM 839 C C . LEU A 1 114 ? 12.188 -27.094 -16 1 97.5 114 LEU A C 1
ATOM 841 O O . LEU A 1 114 ? 13.211 -27.781 -15.906 1 97.5 114 LEU A O 1
ATOM 845 N N . SER A 1 115 ? 12.078 -26.078 -16.75 1 96.56 115 SER A N 1
ATOM 846 C CA . SER A 1 115 ? 13.156 -25.688 -17.656 1 96.56 115 SER A CA 1
ATOM 847 C C . SER A 1 115 ? 14.414 -25.328 -16.891 1 96.56 115 SER A C 1
ATOM 849 O O . SER A 1 115 ? 15.523 -25.672 -17.297 1 96.56 115 SER A O 1
ATOM 851 N N . ALA A 1 116 ? 14.219 -24.656 -15.867 1 94.5 116 ALA A N 1
ATOM 852 C CA . ALA A 1 116 ? 15.352 -24.25 -15.039 1 94.5 116 ALA A CA 1
ATOM 853 C C . ALA A 1 116 ? 16.078 -25.469 -14.477 1 94.5 116 ALA A C 1
ATOM 855 O O . ALA A 1 116 ? 17.266 -25.391 -14.117 1 94.5 116 ALA A O 1
ATOM 856 N N . HIS A 1 117 ? 15.438 -26.578 -14.359 1 95.56 117 HIS A N 1
ATOM 857 C CA . HIS A 1 117 ? 16.031 -27.812 -13.859 1 95.56 117 HIS A CA 1
ATOM 858 C C . HIS A 1 117 ? 16.375 -28.766 -15.008 1 95.56 117 HIS A C 1
ATOM 860 O O . HIS A 1 117 ? 16.578 -29.953 -14.789 1 95.56 117 HIS A O 1
ATOM 866 N N . ASP A 1 118 ? 16.281 -28.281 -16.203 1 96.38 118 ASP A N 1
ATOM 867 C CA . ASP A 1 118 ? 16.672 -28.984 -17.422 1 96.38 118 ASP A CA 1
ATOM 868 C C . ASP A 1 118 ? 15.742 -30.156 -17.688 1 96.38 118 ASP A C 1
ATOM 870 O O . ASP A 1 118 ? 16.188 -31.219 -18.109 1 96.38 118 ASP A O 1
ATOM 874 N N . VAL A 1 119 ? 14.508 -30.016 -17.297 1 96.88 119 VAL A N 1
ATOM 875 C CA . VAL A 1 119 ? 13.492 -31 -17.625 1 96.88 119 VAL A CA 1
ATOM 876 C C . VAL A 1 119 ? 12.773 -30.594 -18.906 1 96.88 119 VAL A C 1
ATOM 878 O O . VAL A 1 119 ? 12.242 -29.484 -19 1 96.88 119 VAL A O 1
ATOM 881 N N . ALA A 1 120 ? 12.75 -31.469 -19.859 1 94.88 120 ALA A N 1
ATOM 882 C CA . ALA A 1 120 ? 12.07 -31.188 -21.125 1 94.88 120 ALA A CA 1
ATOM 883 C C . ALA A 1 120 ? 10.555 -31.234 -20.953 1 94.88 120 ALA A C 1
ATOM 885 O O . ALA A 1 120 ? 10.023 -32.094 -20.25 1 94.88 120 ALA A O 1
ATOM 886 N N . ILE A 1 121 ? 9.914 -30.312 -21.5 1 95.75 121 ILE A N 1
ATOM 887 C CA . ILE A 1 121 ? 8.461 -30.281 -21.516 1 95.75 121 ILE A CA 1
ATOM 888 C C . ILE A 1 121 ? 7.945 -30.938 -22.797 1 95.75 121 ILE A C 1
ATOM 890 O O . ILE A 1 121 ? 7.688 -30.266 -23.797 1 95.75 121 ILE A O 1
ATOM 894 N N . ALA A 1 122 ? 7.84 -32.156 -22.75 1 94.94 122 ALA A N 1
ATOM 895 C CA . ALA A 1 122 ? 7.457 -32.969 -23.891 1 94.94 122 ALA A CA 1
ATOM 896 C C . ALA A 1 122 ? 6.91 -34.344 -23.453 1 94.94 122 ALA A C 1
ATOM 898 O O . ALA A 1 122 ? 7.082 -34.75 -22.312 1 94.94 122 ALA A O 1
ATOM 899 N N . GLY A 1 123 ? 6.227 -34.969 -24.375 1 96.75 123 GLY A N 1
ATOM 900 C CA . GLY A 1 123 ? 5.738 -36.312 -24.094 1 96.75 123 GLY A CA 1
ATOM 901 C C . GLY A 1 123 ? 4.441 -36.312 -23.312 1 96.75 123 GLY A C 1
ATOM 902 O O . GLY A 1 123 ? 3.625 -35.406 -23.422 1 96.75 123 GLY A O 1
ATOM 903 N N . ARG A 1 124 ? 4.242 -37.438 -22.562 1 98.19 124 ARG A N 1
ATOM 904 C CA . ARG A 1 124 ? 3.01 -37.688 -21.812 1 98.19 124 ARG A CA 1
ATOM 905 C C . ARG A 1 124 ? 3.18 -37.312 -20.344 1 98.19 124 ARG A C 1
ATOM 907 O O . ARG A 1 124 ? 4.082 -37.812 -19.672 1 98.19 124 ARG A O 1
ATOM 914 N N . ALA A 1 125 ? 2.361 -36.375 -19.938 1 98.69 125 ALA A N 1
ATOM 915 C CA . ALA A 1 125 ? 2.406 -35.906 -18.562 1 98.69 125 ALA A CA 1
ATOM 916 C C . ALA A 1 125 ? 1.179 -36.344 -17.781 1 98.69 125 ALA A C 1
ATOM 918 O O . ALA A 1 125 ? 0.045 -36.188 -18.234 1 98.69 125 ALA A O 1
ATOM 919 N N . MET A 1 126 ? 1.432 -36.938 -16.656 1 98.75 126 MET A N 1
ATOM 920 C CA . MET A 1 126 ? 0.374 -37.312 -15.711 1 98.75 126 MET A CA 1
ATOM 921 C C . MET A 1 126 ? 0.175 -36.188 -14.688 1 98.75 126 MET A C 1
ATOM 923 O O . MET A 1 126 ? 1.105 -35.844 -13.961 1 98.75 126 MET A O 1
ATOM 927 N N . VAL A 1 127 ? -0.999 -35.625 -14.656 1 98.81 127 VAL A N 1
ATOM 928 C CA . VAL A 1 127 ? -1.33 -34.562 -13.703 1 98.81 127 VAL A CA 1
ATOM 929 C C . VAL A 1 127 ? -2.352 -35.094 -12.695 1 98.81 127 VAL A C 1
ATOM 931 O O . VAL A 1 127 ? -3.447 -35.531 -13.07 1 98.81 127 VAL A O 1
ATOM 934 N N . LEU A 1 128 ? -1.933 -35.094 -11.445 1 98.19 128 LEU A N 1
ATOM 935 C CA . LEU A 1 128 ? -2.844 -35.469 -10.375 1 98.19 128 LEU A CA 1
ATOM 936 C C . LEU A 1 128 ? -3.586 -34.25 -9.828 1 98.19 128 LEU A C 1
ATOM 938 O O . LEU A 1 128 ? -2.963 -33.281 -9.367 1 98.19 128 LEU A O 1
ATOM 942 N N . GLY A 1 129 ? -4.934 -34.312 -9.883 1 96.69 129 GLY A N 1
ATOM 943 C CA . GLY A 1 129 ? -5.762 -33.188 -9.43 1 96.69 129 GLY A CA 1
ATOM 944 C C . GLY A 1 129 ? -6.504 -32.5 -10.562 1 96.69 129 GLY A C 1
ATOM 945 O O . GLY A 1 129 ? -6.039 -32.5 -11.703 1 96.69 129 GLY A O 1
ATOM 946 N N . ALA A 1 130 ? -7.609 -31.875 -10.203 1 96 130 ALA A N 1
ATOM 947 C CA . ALA A 1 130 ? -8.414 -31.172 -11.188 1 96 130 ALA A CA 1
ATOM 948 C C . ALA A 1 130 ? -8.852 -29.797 -10.656 1 96 130 ALA A C 1
ATOM 950 O O . ALA A 1 130 ? -9.906 -29.297 -11.023 1 96 130 ALA A O 1
ATOM 951 N N . GLY A 1 131 ? -8.094 -29.281 -9.789 1 90.94 131 GLY A N 1
ATOM 952 C CA . GLY A 1 131 ? -8.352 -27.938 -9.258 1 90.94 131 GLY A CA 1
ATOM 953 C C . GLY A 1 131 ? -7.73 -26.844 -10.086 1 90.94 131 GLY A C 1
ATOM 954 O O . GLY A 1 131 ? -7.328 -27.062 -11.234 1 90.94 131 GLY A O 1
ATOM 955 N N . GLY A 1 132 ? -7.68 -25.656 -9.57 1 88.62 132 GLY A N 1
ATOM 956 C CA . GLY A 1 132 ? -7.176 -24.484 -10.273 1 88.62 132 GLY A CA 1
ATOM 957 C C . GLY A 1 132 ? -5.73 -24.625 -10.703 1 88.62 132 GLY A C 1
ATOM 958 O O . GLY A 1 132 ? -5.391 -24.328 -11.852 1 88.62 132 GLY A O 1
ATOM 959 N N . ALA A 1 133 ? -4.93 -25 -9.742 1 90.69 133 ALA A N 1
ATOM 960 C CA . ALA A 1 133 ? -3.518 -25.188 -10.07 1 90.69 133 ALA A CA 1
ATOM 961 C C . ALA A 1 133 ? -3.34 -26.25 -11.156 1 90.69 133 ALA A C 1
ATOM 963 O O . ALA A 1 133 ? -2.547 -26.078 -12.078 1 90.69 133 ALA A O 1
ATOM 964 N N . ALA A 1 134 ? -4.051 -27.312 -11.016 1 95.81 134 ALA A N 1
ATOM 965 C CA . ALA A 1 134 ? -3.998 -28.391 -12.008 1 95.81 134 ALA A CA 1
ATOM 966 C C . ALA A 1 134 ? -4.398 -27.875 -13.391 1 95.81 134 ALA A C 1
ATOM 968 O O . ALA A 1 134 ? -3.762 -28.219 -14.391 1 95.81 134 ALA A O 1
ATOM 969 N N . ARG A 1 135 ? -5.438 -27.125 -13.414 1 95.81 135 ARG A N 1
ATOM 970 C CA . ARG A 1 135 ? -5.906 -26.609 -14.688 1 95.81 135 ARG A CA 1
ATOM 971 C C . ARG A 1 135 ? -4.848 -25.734 -15.352 1 95.81 135 ARG A C 1
ATOM 973 O O . ARG A 1 135 ? -4.574 -25.859 -16.547 1 95.81 135 ARG A O 1
ATOM 980 N N . ALA A 1 136 ? -4.262 -24.844 -14.586 1 95.31 136 ALA A N 1
ATOM 981 C CA . ALA A 1 136 ? -3.229 -23.969 -15.109 1 95.31 136 ALA A CA 1
ATOM 982 C C . ALA A 1 136 ? -2.037 -24.75 -15.641 1 95.31 136 ALA A C 1
ATOM 984 O O . ALA A 1 136 ? -1.523 -24.469 -16.719 1 95.31 136 ALA A O 1
ATOM 985 N N . VAL A 1 137 ? -1.633 -25.734 -14.922 1 97.56 137 VAL A N 1
ATOM 986 C CA . VAL A 1 137 ? -0.485 -26.562 -15.281 1 97.56 137 VAL A CA 1
ATOM 987 C C . VAL A 1 137 ? -0.811 -27.391 -16.531 1 97.56 137 VAL A C 1
ATOM 989 O O . VAL A 1 137 ? -0.03 -27.422 -17.484 1 97.56 137 VAL A O 1
ATOM 992 N N . ALA A 1 138 ? -1.972 -28.031 -16.5 1 98.38 138 ALA A N 1
ATOM 993 C CA . ALA A 1 138 ? -2.387 -28.844 -17.641 1 98.38 138 ALA A CA 1
ATOM 994 C C . ALA A 1 138 ? -2.479 -28 -18.906 1 98.38 138 ALA A C 1
ATOM 996 O O . ALA A 1 138 ? -2.018 -28.438 -19.969 1 98.38 138 ALA A O 1
ATOM 997 N N . ALA A 1 139 ? -3.035 -26.859 -18.781 1 97.75 139 ALA A N 1
ATOM 998 C CA . ALA A 1 139 ? -3.152 -25.969 -19.938 1 97.75 139 ALA A CA 1
ATOM 999 C C . ALA A 1 139 ? -1.777 -25.609 -20.5 1 97.75 139 ALA A C 1
ATOM 1001 O O . ALA A 1 139 ? -1.569 -25.672 -21.719 1 97.75 139 ALA A O 1
ATOM 1002 N N . ALA A 1 140 ? -0.906 -25.25 -19.641 1 97.38 140 ALA A N 1
ATOM 1003 C CA . ALA A 1 140 ? 0.435 -24.859 -20.062 1 97.38 140 ALA A CA 1
ATOM 1004 C C . ALA A 1 140 ? 1.157 -26 -20.75 1 97.38 140 ALA A C 1
ATOM 1006 O O . ALA A 1 140 ? 1.843 -25.812 -21.766 1 97.38 140 ALA A O 1
ATOM 1007 N N . LEU A 1 141 ? 1.027 -27.203 -20.234 1 98.25 141 LEU A N 1
ATOM 1008 C CA . LEU A 1 141 ? 1.66 -28.375 -20.812 1 98.25 141 LEU A CA 1
ATOM 1009 C C . LEU A 1 141 ? 1.069 -28.703 -22.172 1 98.25 141 LEU A C 1
ATOM 1011 O O . LEU A 1 141 ? 1.807 -28.969 -23.125 1 98.25 141 LEU A O 1
ATOM 1015 N N . LEU A 1 142 ? -0.26 -28.641 -22.25 1 98.06 142 LEU A N 1
ATOM 1016 C CA . LEU A 1 142 ? -0.936 -28.891 -23.531 1 98.06 142 LEU A CA 1
ATOM 1017 C C . LEU A 1 142 ? -0.479 -27.891 -24.594 1 98.06 142 LEU A C 1
ATOM 1019 O O . LEU A 1 142 ? -0.181 -28.281 -25.719 1 98.06 142 LEU A O 1
ATOM 1023 N N . ASP A 1 143 ? -0.408 -26.688 -24.188 1 96.94 143 ASP A N 1
ATOM 1024 C CA . ASP A 1 143 ? -0.061 -25.625 -25.109 1 96.94 143 ASP A CA 1
ATOM 1025 C C . ASP A 1 143 ? 1.383 -25.75 -25.594 1 96.94 143 ASP A C 1
ATOM 1027 O O . ASP A 1 143 ? 1.763 -25.172 -26.609 1 96.94 143 ASP A O 1
ATOM 1031 N N . ARG A 1 144 ? 2.123 -26.484 -24.922 1 96.56 144 ARG A N 1
ATOM 1032 C CA . ARG A 1 144 ? 3.518 -26.688 -25.297 1 96.56 144 ARG A CA 1
ATOM 1033 C C . ARG A 1 144 ? 3.711 -28.031 -25.984 1 96.56 144 ARG A C 1
ATOM 1035 O O . ARG A 1 144 ? 4.844 -28.453 -26.234 1 96.56 144 ARG A O 1
ATOM 1042 N N . GLY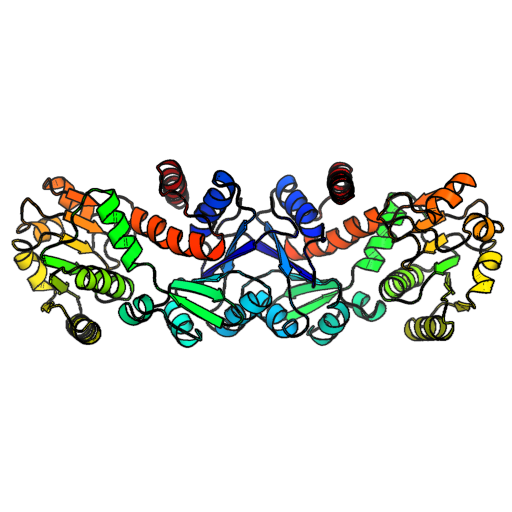 A 1 145 ? 2.611 -28.734 -26.156 1 96.88 145 GLY A N 1
ATOM 1043 C CA . GLY A 1 145 ? 2.641 -29.891 -27.031 1 96.88 145 GLY A CA 1
ATOM 1044 C C . GLY A 1 145 ? 2.65 -31.203 -26.281 1 96.88 145 GLY A C 1
ATOM 1045 O O . GLY A 1 145 ? 2.734 -32.281 -26.891 1 96.88 145 GLY A O 1
ATOM 1046 N N . CYS A 1 146 ? 2.496 -31.172 -25 1 98.25 146 CYS A N 1
ATOM 1047 C CA . CYS A 1 146 ? 2.463 -32.406 -24.234 1 98.25 146 CYS A CA 1
ATOM 1048 C C . CYS A 1 146 ? 1.12 -33.125 -24.375 1 98.25 146 CYS A C 1
ATOM 1050 O O . CYS A 1 146 ? 0.098 -32.469 -24.609 1 98.25 146 CYS A O 1
ATOM 1052 N N . GLU A 1 147 ? 1.172 -34.438 -24.344 1 98.38 147 GLU A N 1
ATOM 1053 C CA . GLU A 1 147 ? -0.035 -35.188 -24.016 1 98.38 147 GLU A CA 1
ATOM 1054 C C . GLU A 1 147 ? -0.307 -35.156 -22.516 1 98.38 147 GLU A C 1
ATOM 1056 O O . GLU A 1 147 ? 0.599 -35.406 -21.719 1 98.38 147 GLU A O 1
ATOM 1061 N N . VAL A 1 148 ? -1.516 -34.812 -22.172 1 98.75 148 VAL A N 1
ATOM 1062 C CA . VAL A 1 148 ? -1.797 -34.656 -20.734 1 98.75 148 VAL A CA 1
ATOM 1063 C C . VAL A 1 148 ? -2.865 -35.688 -20.312 1 98.75 148 VAL A C 1
ATOM 1065 O O . VAL A 1 148 ? -3.91 -35.781 -20.953 1 98.75 148 VAL A O 1
ATOM 1068 N N . VAL A 1 149 ? -2.572 -36.438 -19.281 1 98.81 149 VAL A N 1
ATOM 1069 C CA . VAL A 1 149 ? -3.531 -37.312 -18.609 1 98.81 149 VAL A CA 1
ATOM 1070 C C . VAL A 1 149 ? -3.844 -36.781 -17.219 1 98.81 149 VAL A C 1
ATOM 1072 O O . VAL A 1 149 ? -2.932 -36.438 -16.453 1 98.81 149 VAL A O 1
ATOM 1075 N N . ILE A 1 150 ? -5.125 -36.688 -16.922 1 98.75 150 ILE A N 1
ATOM 1076 C CA . ILE A 1 150 ? -5.547 -36.094 -15.648 1 98.75 150 ILE A CA 1
ATOM 1077 C C . ILE A 1 150 ? -6.254 -37.156 -14.797 1 98.75 150 ILE A C 1
ATOM 1079 O O . ILE A 1 150 ? -7.203 -37.781 -15.258 1 98.75 150 ILE A O 1
ATOM 1083 N N . ALA A 1 151 ? -5.777 -37.344 -13.617 1 98.56 151 ALA A N 1
ATOM 1084 C CA . ALA A 1 151 ? -6.434 -38.188 -12.633 1 98.56 151 ALA A CA 1
ATOM 1085 C C . ALA A 1 151 ? -6.891 -37.375 -11.422 1 98.56 151 ALA A C 1
ATOM 1087 O O . ALA A 1 151 ? -6.137 -36.562 -10.898 1 98.56 151 ALA A O 1
ATOM 1088 N N . ASN A 1 152 ? -8.07 -37.562 -11.055 1 98 152 ASN A N 1
ATOM 1089 C CA . ASN A 1 152 ? -8.656 -36.938 -9.867 1 98 152 ASN A CA 1
ATOM 1090 C C . ASN A 1 152 ? -9.531 -37.906 -9.109 1 98 152 ASN A C 1
ATOM 1092 O O . ASN A 1 152 ? -10.109 -38.844 -9.695 1 98 152 ASN A O 1
ATOM 1096 N N . ARG A 1 153 ? -9.602 -37.719 -7.816 1 95.69 153 ARG A N 1
ATOM 1097 C CA . ARG A 1 153 ? -10.391 -38.625 -6.992 1 95.69 153 ARG A CA 1
ATOM 1098 C C . ARG A 1 153 ? -11.828 -38.719 -7.496 1 95.69 153 ARG A C 1
ATOM 1100 O O . ARG A 1 153 ? -12.422 -39.781 -7.527 1 95.69 153 ARG A O 1
ATOM 1107 N N . THR A 1 154 ? -12.359 -37.5 -7.816 1 96.56 154 THR A N 1
ATOM 1108 C CA . THR A 1 154 ? -13.656 -37.469 -8.484 1 96.56 154 THR A CA 1
ATOM 1109 C C . THR A 1 154 ? -13.484 -37.406 -10 1 96.56 154 THR A C 1
ATOM 1111 O O . THR A 1 154 ? -13.164 -36.344 -10.555 1 96.56 154 THR A O 1
ATOM 1114 N N . LEU A 1 155 ? -13.781 -38.5 -10.656 1 97.56 155 LEU A N 1
ATOM 1115 C CA . LEU A 1 155 ? -13.531 -38.656 -12.086 1 97.56 155 LEU A CA 1
ATOM 1116 C C . LEU A 1 155 ? -14.227 -37.531 -12.867 1 97.56 155 LEU A C 1
ATOM 1118 O O . LEU A 1 155 ? -13.664 -37 -13.82 1 97.56 155 LEU A O 1
ATOM 1122 N N . GLU A 1 156 ? -15.391 -37.156 -12.461 1 97.88 156 GLU A N 1
ATOM 1123 C CA . GLU A 1 156 ? -16.188 -36.156 -13.172 1 97.88 156 GLU A CA 1
ATOM 1124 C C . GLU A 1 156 ? -15.469 -34.812 -13.234 1 97.88 156 GLU A C 1
ATOM 1126 O O . GLU A 1 156 ? -15.609 -34.062 -14.203 1 97.88 156 GLU A O 1
ATOM 1131 N N . ARG A 1 157 ? -14.711 -34.531 -12.289 1 97.25 157 ARG A N 1
ATOM 1132 C CA . ARG A 1 157 ? -13.953 -33.281 -12.266 1 97.25 157 ARG A CA 1
ATOM 1133 C C . ARG A 1 157 ? -12.828 -33.312 -13.297 1 97.25 157 ARG A C 1
ATOM 1135 O O . ARG A 1 157 ? -12.531 -32.312 -13.93 1 97.25 157 ARG A O 1
ATOM 1142 N N . ALA A 1 158 ? -12.172 -34.469 -13.383 1 98.12 158 ALA A N 1
ATOM 1143 C CA . ALA A 1 158 ? -11.133 -34.625 -14.391 1 98.12 158 ALA A CA 1
ATOM 1144 C C . ALA A 1 158 ? -11.711 -34.531 -15.805 1 98.12 158 ALA A C 1
ATOM 1146 O O . ALA A 1 158 ? -11.125 -33.875 -16.672 1 98.12 158 ALA A O 1
ATOM 1147 N N . GLU A 1 159 ? -12.836 -35.156 -15.945 1 98.44 159 GLU A N 1
ATOM 1148 C CA . GLU A 1 159 ? -13.516 -35.125 -17.234 1 98.44 159 GLU A CA 1
ATOM 1149 C C . GLU A 1 159 ? -13.922 -33.688 -17.594 1 98.44 159 GLU A C 1
ATOM 1151 O O . GLU A 1 159 ? -13.742 -33.25 -18.734 1 98.44 159 GLU A O 1
ATOM 1156 N N . ALA A 1 160 ? -14.461 -33.031 -16.672 1 97.62 160 ALA A N 1
ATOM 1157 C CA . ALA A 1 160 ? -14.867 -31.641 -16.891 1 97.62 160 ALA A CA 1
ATOM 1158 C C . ALA A 1 160 ? -13.664 -30.766 -17.25 1 97.62 160 ALA A C 1
ATOM 1160 O O . ALA A 1 160 ? -13.773 -29.875 -18.094 1 97.62 160 ALA A O 1
ATOM 1161 N N . LEU A 1 161 ? -12.578 -31.016 -16.641 1 97.38 161 LEU A N 1
ATOM 1162 C CA . LEU A 1 161 ? -11.367 -30.266 -16.906 1 97.38 161 LEU A CA 1
ATOM 1163 C C . LEU A 1 161 ? -10.859 -30.531 -18.328 1 97.38 161 LEU A C 1
ATOM 1165 O O . LEU A 1 161 ? -10.492 -29.594 -19.047 1 97.38 161 LEU A O 1
ATOM 1169 N N . VAL A 1 162 ? -10.828 -31.75 -18.703 1 98.12 162 VAL A N 1
ATOM 1170 C CA . VAL A 1 162 ? -10.391 -32.125 -20.047 1 98.12 162 VAL A CA 1
ATOM 1171 C C . VAL A 1 162 ? -11.281 -31.469 -21.094 1 98.12 162 VAL A C 1
ATOM 1173 O O . VAL A 1 162 ? -10.797 -30.969 -22.109 1 98.12 162 VAL A O 1
ATOM 1176 N N . GLU A 1 163 ? -12.523 -31.484 -20.781 1 97.81 163 GLU A N 1
ATOM 1177 C CA . GLU A 1 163 ? -13.477 -30.844 -21.688 1 97.81 163 GLU A CA 1
ATOM 1178 C C . GLU A 1 163 ? -13.227 -29.344 -21.781 1 97.81 163 GLU A C 1
ATOM 1180 O O . GLU A 1 163 ? -13.195 -28.781 -22.891 1 97.81 163 GLU A O 1
ATOM 1185 N N . ALA A 1 164 ? -13.047 -28.75 -20.719 1 95.69 164 ALA A N 1
ATOM 1186 C CA . ALA A 1 164 ? -12.828 -27.312 -20.656 1 95.69 164 ALA A CA 1
ATOM 1187 C C . ALA A 1 164 ? -11.539 -26.922 -21.391 1 95.69 164 ALA A C 1
ATOM 1189 O O . ALA A 1 164 ? -11.461 -25.859 -22 1 95.69 164 ALA A O 1
ATOM 1190 N N . LEU A 1 165 ? -10.555 -27.781 -21.312 1 97.19 165 LEU A N 1
ATOM 1191 C CA . LEU A 1 165 ? -9.25 -27.484 -21.891 1 97.19 165 LEU A CA 1
ATOM 1192 C C . LEU A 1 165 ? -9.227 -27.828 -23.391 1 97.19 165 LEU A C 1
ATOM 1194 O O . LEU A 1 165 ? -8.344 -27.359 -24.109 1 97.19 165 LEU A O 1
ATOM 1198 N N . GLY A 1 166 ? -10.172 -28.609 -23.797 1 96.31 166 GLY A N 1
ATOM 1199 C CA . GLY A 1 166 ? -10.188 -29.062 -25.188 1 96.31 166 GLY A CA 1
ATOM 1200 C C . GLY A 1 166 ? -9.031 -29.984 -25.516 1 96.31 166 GLY A C 1
ATOM 1201 O O . GLY A 1 166 ? -8.5 -29.938 -26.641 1 96.31 166 GLY A O 1
ATOM 1202 N N . GLY A 1 167 ? -8.578 -30.703 -24.5 1 96.94 167 GLY A N 1
ATOM 1203 C CA . GLY A 1 167 ? -7.453 -31.594 -24.688 1 96.94 167 GLY A CA 1
ATOM 1204 C C . GLY A 1 167 ? -7.133 -32.406 -23.453 1 96.94 167 GLY A C 1
ATOM 1205 O O . GLY A 1 167 ? -7.578 -32.094 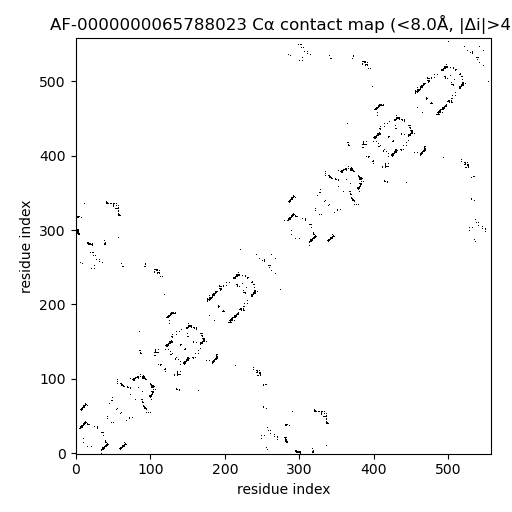-22.344 1 96.94 167 GLY A 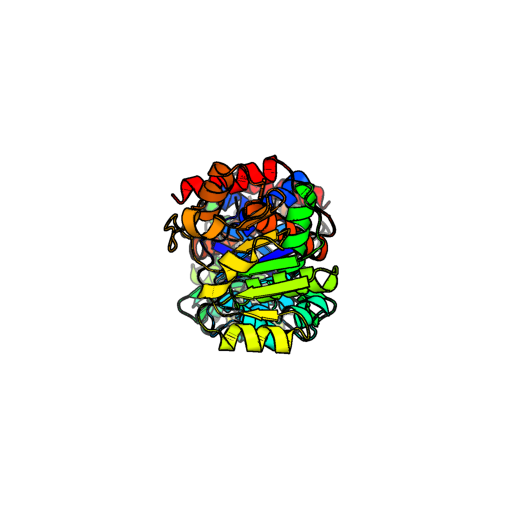O 1
ATOM 1206 N N . GLY A 1 168 ? -6.445 -33.5 -23.75 1 97.69 168 GLY A N 1
ATOM 1207 C CA . GLY A 1 168 ? -6.062 -34.406 -22.672 1 97.69 168 GLY A CA 1
ATOM 1208 C C . GLY A 1 168 ? -7.016 -35.562 -22.484 1 97.69 168 GLY A C 1
ATOM 1209 O O . GLY A 1 168 ? -7.934 -35.75 -23.297 1 97.69 168 GLY A O 1
ATOM 1210 N N . GLU A 1 169 ? -6.676 -36.344 -21.484 1 98.44 169 GLU A N 1
ATOM 1211 C CA . GLU A 1 169 ? -7.465 -37.5 -21.141 1 98.44 169 GLU A CA 1
ATOM 1212 C C . GLU A 1 169 ? -7.707 -37.625 -19.641 1 98.44 169 GLU A C 1
ATOM 1214 O O . GLU A 1 169 ? -6.801 -37.344 -18.844 1 98.44 169 GLU A O 1
ATOM 1219 N N . ALA A 1 170 ? -8.977 -37.875 -19.328 1 98.69 170 ALA A N 1
ATOM 1220 C CA . ALA A 1 170 ? -9.312 -38.125 -17.938 1 98.69 170 ALA A CA 1
ATOM 1221 C C . ALA A 1 170 ? -9.289 -39.625 -17.609 1 98.69 170 ALA A C 1
ATOM 1223 O O . ALA A 1 170 ? -9.75 -40.438 -18.406 1 98.69 170 ALA A O 1
ATOM 1224 N N . VAL A 1 171 ? -8.734 -39.969 -16.5 1 98.5 171 VAL A N 1
ATOM 1225 C CA . VAL A 1 171 ? -8.711 -41.375 -16.078 1 98.5 171 VAL A CA 1
ATOM 1226 C C . VAL A 1 171 ? -9.164 -41.5 -14.633 1 98.5 171 VAL A C 1
ATOM 1228 O O . VAL A 1 171 ? -9.117 -40.5 -13.875 1 98.5 171 VAL A O 1
ATOM 1231 N N . ALA A 1 172 ? -9.586 -42.656 -14.289 1 97.62 172 ALA A N 1
ATOM 1232 C CA . ALA A 1 172 ? -9.977 -42.938 -12.906 1 97.62 172 ALA A CA 1
ATOM 1233 C C . ALA A 1 172 ? -8.773 -42.875 -11.977 1 97.62 172 ALA A C 1
ATOM 1235 O O . ALA A 1 172 ? -7.656 -43.219 -12.375 1 97.62 172 ALA A O 1
ATOM 1236 N N . TRP A 1 173 ? -9.023 -42.5 -10.797 1 97.19 173 TRP A N 1
ATOM 1237 C CA . TRP A 1 173 ? -7.965 -42.312 -9.812 1 97.19 173 TRP A CA 1
ATOM 1238 C C . TRP A 1 173 ? -7.145 -43.562 -9.617 1 97.19 173 TRP A C 1
ATOM 1240 O O . TRP A 1 173 ? -5.926 -43.5 -9.438 1 97.19 173 TRP A O 1
ATOM 1250 N N . TYR A 1 174 ? -7.742 -44.688 -9.633 1 95.12 174 TYR A N 1
ATOM 1251 C CA . TYR A 1 174 ? -7.055 -45.938 -9.32 1 95.12 174 TYR A CA 1
ATOM 1252 C C . TYR A 1 174 ? -6.195 -46.406 -10.492 1 95.12 174 TYR A C 1
ATOM 1254 O O . TYR A 1 174 ? -5.352 -47.281 -10.336 1 95.12 174 TYR A O 1
ATOM 1262 N N . GLU A 1 175 ? -6.289 -45.75 -11.633 1 96.75 175 GLU A N 1
ATOM 1263 C CA . GLU A 1 175 ? -5.637 -46.219 -12.852 1 96.75 175 GLU A CA 1
ATOM 1264 C C . GLU A 1 175 ? -4.281 -45.531 -13.047 1 96.75 175 GLU A C 1
ATOM 1266 O O . GLU A 1 175 ? -3.408 -46.094 -13.734 1 96.75 175 GLU A O 1
ATOM 1271 N N . TRP A 1 176 ? -4.062 -44.344 -12.516 1 97.06 176 TRP A N 1
ATOM 1272 C CA . TRP A 1 176 ? -2.953 -43.5 -12.945 1 97.06 176 TRP A CA 1
ATOM 1273 C C . TRP A 1 176 ? -1.614 -44.188 -12.664 1 97.06 176 TRP A C 1
ATOM 1275 O O . TRP A 1 176 ? -0.673 -44.062 -13.453 1 97.06 176 TRP A O 1
ATOM 1285 N N . PRO A 1 177 ? -1.511 -45.031 -11.555 1 97.81 177 PRO A N 1
ATOM 1286 C CA . PRO A 1 177 ? -0.196 -45.625 -11.32 1 97.81 177 PRO A CA 1
ATOM 1287 C C . PRO A 1 177 ? 0.249 -46.531 -12.461 1 97.81 177 PRO A C 1
ATOM 1289 O O . PRO A 1 177 ? 1.423 -46.531 -12.836 1 97.81 177 PRO A O 1
ATOM 1292 N N . SER A 1 178 ? -0.658 -47.219 -12.969 1 97.06 178 SER A N 1
ATOM 1293 C CA . SER A 1 178 ? -0.323 -48.188 -14.023 1 97.06 178 SER A CA 1
ATOM 1294 C C . SER A 1 178 ? 0.007 -47.469 -15.328 1 97.06 178 SER A C 1
ATOM 1296 O O . SER A 1 178 ? 0.628 -48.031 -16.219 1 97.06 178 SER A O 1
ATOM 1298 N N . LEU A 1 179 ? -0.355 -46.281 -15.453 1 97.62 179 LEU A N 1
ATOM 1299 C CA . LEU A 1 179 ? -0.16 -45.5 -16.688 1 97.62 179 LEU A CA 1
ATOM 1300 C C . LEU A 1 179 ? 1.184 -44.781 -16.672 1 97.62 179 LEU A C 1
ATOM 1302 O O . LEU A 1 179 ? 1.614 -44.25 -17.688 1 97.62 179 LEU A O 1
ATOM 1306 N N . LEU A 1 180 ? 1.932 -44.812 -15.609 1 98.06 180 LEU A N 1
ATOM 1307 C CA . LEU A 1 180 ? 3.16 -44.062 -15.43 1 98.06 180 LEU A CA 1
ATOM 1308 C C . LEU A 1 180 ? 4.273 -44.594 -16.328 1 98.06 180 LEU A C 1
ATOM 1310 O O . LEU A 1 180 ? 5.234 -43.906 -16.625 1 98.06 180 LEU A O 1
ATOM 1314 N N . SER A 1 181 ? 4.16 -45.844 -16.719 1 96.88 181 SER A N 1
ATOM 1315 C CA . SER A 1 181 ? 5.184 -46.469 -17.562 1 96.88 181 SER A CA 1
ATOM 1316 C C . SER A 1 181 ? 5.324 -45.75 -18.891 1 96.88 181 SER A C 1
ATOM 1318 O O . SER A 1 181 ? 6.387 -45.781 -19.516 1 96.88 181 SER A O 1
ATOM 1320 N N . GLY A 1 182 ? 4.32 -45.031 -19.297 1 96.81 182 GLY A N 1
ATOM 1321 C CA . GLY A 1 182 ? 4.332 -44.312 -20.562 1 96.81 182 GLY A CA 1
ATOM 1322 C C . GLY A 1 182 ? 4.465 -42.812 -20.391 1 96.81 182 GLY A C 1
ATOM 1323 O O . GLY A 1 182 ? 4.34 -42.031 -21.344 1 96.81 182 GLY A O 1
ATOM 1324 N N . CYS A 1 183 ? 4.762 -42.375 -19.203 1 97.81 183 CYS A N 1
ATOM 1325 C CA . CYS A 1 183 ? 4.797 -40.938 -18.922 1 97.81 183 CYS A CA 1
ATOM 1326 C C . CYS A 1 183 ? 6.227 -40.469 -18.719 1 97.81 183 CYS A C 1
ATOM 1328 O O . CYS A 1 183 ? 7.078 -41.219 -18.234 1 97.81 183 CYS A O 1
ATOM 1330 N N . SER A 1 184 ? 6.484 -39.25 -19.141 1 97.75 184 SER A N 1
ATOM 1331 C CA . SER A 1 184 ? 7.781 -38.625 -18.906 1 97.75 184 SER A CA 1
ATOM 1332 C C . SER A 1 184 ? 7.73 -37.656 -17.734 1 97.75 184 SER A C 1
ATOM 1334 O O . SER A 1 184 ? 8.766 -37.25 -17.219 1 97.75 184 SER A O 1
ATOM 1336 N N . LEU A 1 185 ? 6.527 -37.281 -17.312 1 98.56 185 LEU A N 1
ATOM 1337 C CA . LEU A 1 185 ? 6.34 -36.312 -16.234 1 98.56 185 LEU A CA 1
ATOM 1338 C C . LEU A 1 185 ? 5.156 -36.688 -15.352 1 98.56 185 LEU A C 1
ATOM 1340 O O . LEU A 1 185 ? 4.102 -37.094 -15.859 1 98.56 185 LEU A O 1
ATOM 1344 N N . LEU A 1 186 ? 5.359 -36.688 -14.07 1 98.69 186 LEU A N 1
ATOM 1345 C CA . LEU A 1 186 ? 4.297 -36.781 -13.078 1 98.69 186 LEU A CA 1
ATOM 1346 C C . LEU A 1 186 ? 4.191 -35.5 -12.25 1 98.69 186 LEU A C 1
ATOM 1348 O O . LEU A 1 186 ? 5.172 -35.062 -11.648 1 98.69 186 LEU A O 1
ATOM 1352 N N . VAL A 1 187 ? 3.01 -34.938 -12.242 1 98.62 187 VAL A N 1
ATOM 1353 C CA . VAL A 1 187 ? 2.775 -33.688 -11.523 1 98.62 187 VAL A CA 1
ATOM 1354 C C . VAL A 1 187 ? 1.726 -33.906 -10.438 1 98.62 187 VAL A C 1
ATOM 1356 O O . VAL A 1 187 ? 0.58 -34.25 -10.734 1 98.62 187 VAL A O 1
ATOM 1359 N N . ASN A 1 188 ? 2.131 -33.719 -9.258 1 97.81 188 ASN A N 1
ATOM 1360 C CA . ASN A 1 188 ? 1.137 -33.625 -8.195 1 97.81 188 ASN A CA 1
ATOM 1361 C C . ASN A 1 188 ? 0.592 -32.219 -8.039 1 97.81 188 ASN A C 1
ATOM 1363 O O . ASN A 1 188 ? 1.279 -31.328 -7.527 1 97.81 188 ASN A O 1
ATOM 1367 N N . ALA A 1 189 ? -0.604 -32.031 -8.453 1 96 189 ALA A N 1
ATOM 1368 C CA . ALA A 1 189 ? -1.264 -30.719 -8.328 1 96 189 ALA A CA 1
ATOM 1369 C C . ALA A 1 189 ? -2.414 -30.781 -7.328 1 96 189 ALA A C 1
ATOM 1371 O O . ALA A 1 189 ? -3.355 -30 -7.398 1 96 189 ALA A O 1
ATOM 1372 N N . THR A 1 190 ? -2.416 -31.812 -6.48 1 93.06 190 THR A N 1
ATOM 1373 C CA . THR A 1 190 ? -3.348 -31.922 -5.363 1 93.06 190 THR A CA 1
ATOM 1374 C C . THR A 1 190 ? -2.748 -31.312 -4.098 1 93.06 190 THR A C 1
ATOM 1376 O O . THR A 1 190 ? -1.613 -30.844 -4.109 1 93.06 190 THR A O 1
ATOM 1379 N N . SER A 1 191 ? -3.541 -31.422 -3.037 1 88.44 191 SER A N 1
ATOM 1380 C CA . SER A 1 191 ? -3.035 -30.953 -1.751 1 88.44 191 SER A CA 1
ATOM 1381 C C . SER A 1 191 ? -2.32 -32.062 -0.997 1 88.44 191 SER A C 1
ATOM 1383 O O . SER A 1 191 ? -1.816 -31.844 0.108 1 88.44 191 SER A O 1
ATOM 1385 N N . MET A 1 192 ? -2.238 -33.188 -1.565 1 89.5 192 MET A N 1
ATOM 1386 C CA . MET A 1 192 ? -1.572 -34.312 -0.891 1 89.5 192 MET A CA 1
ATOM 1387 C C . MET A 1 192 ? -0.092 -34 -0.682 1 89.5 192 MET A C 1
ATOM 1389 O O . MET A 1 192 ? 0.589 -33.562 -1.601 1 89.5 192 MET A O 1
ATOM 1393 N N . GLY A 1 193 ? 0.342 -34.25 0.502 1 86.88 193 GLY A N 1
ATOM 1394 C CA . GLY A 1 193 ? 1.729 -33.969 0.849 1 86.88 193 GLY A CA 1
ATOM 1395 C C . GLY A 1 193 ? 1.906 -32.719 1.67 1 86.88 193 GLY A C 1
ATOM 1396 O O . GLY A 1 193 ? 2.963 -32.5 2.266 1 86.88 193 GLY A O 1
ATOM 1397 N N . MET A 1 194 ? 0.86 -31.922 1.652 1 83.38 194 MET A N 1
ATOM 1398 C CA . MET A 1 194 ? 0.938 -30.688 2.436 1 83.38 194 MET A CA 1
ATOM 1399 C C . MET A 1 194 ? 1.185 -30.984 3.908 1 83.38 194 MET A C 1
ATOM 1401 O O . MET A 1 194 ? 0.594 -31.922 4.461 1 83.38 194 MET A O 1
ATOM 1405 N N . GLY A 1 195 ? 2.049 -30.312 4.41 1 81.19 195 GLY A N 1
ATOM 1406 C CA . GLY A 1 195 ? 2.373 -30.516 5.812 1 81.19 195 GLY A CA 1
ATOM 1407 C C . GLY A 1 195 ? 3.121 -31.812 6.059 1 81.19 195 GLY A C 1
ATOM 1408 O O . GLY A 1 195 ? 3.264 -32.25 7.203 1 81.19 195 GLY A O 1
ATOM 1409 N N . GLY A 1 196 ? 3.523 -32.531 5.047 1 81.31 196 GLY A N 1
ATOM 1410 C CA . GLY A 1 196 ? 4.32 -33.75 5.176 1 81.31 196 GLY A CA 1
ATOM 1411 C C . GLY A 1 196 ? 3.479 -35 5.27 1 81.31 196 GLY A C 1
ATOM 1412 O O . GLY A 1 196 ? 4.012 -36.094 5.445 1 81.31 196 GLY A O 1
ATOM 1413 N N . LYS A 1 197 ? 2.188 -34.875 5.191 1 78 197 LYS A N 1
ATOM 1414 C CA . LYS A 1 197 ? 1.308 -36.031 5.277 1 78 197 LYS A CA 1
ATOM 1415 C C . LYS A 1 197 ? 1.214 -36.75 3.932 1 78 197 LYS A C 1
ATOM 1417 O O . LYS A 1 197 ? 0.76 -36.156 2.943 1 78 197 LYS A O 1
ATOM 1422 N N . ALA A 1 198 ? 1.67 -37.938 3.82 1 75.38 198 ALA A N 1
ATOM 1423 C CA . ALA A 1 198 ? 1.805 -38.656 2.553 1 75.38 198 ALA A CA 1
ATOM 1424 C C . ALA A 1 198 ? 0.463 -38.75 1.834 1 75.38 198 ALA A C 1
ATOM 1426 O O . ALA A 1 198 ? 0.347 -38.375 0.667 1 75.38 198 ALA A O 1
ATOM 1427 N N . GLY A 1 199 ? -0.526 -39.125 2.488 1 79.62 199 GLY A N 1
ATOM 1428 C CA . GLY A 1 199 ? -1.875 -39.25 1.955 1 79.62 199 GLY A CA 1
ATOM 1429 C C . GLY A 1 199 ? -2.062 -40.438 1.041 1 79.62 199 GLY A C 1
ATOM 1430 O O . GLY A 1 199 ? -3.193 -40.812 0.713 1 79.62 199 GLY A O 1
ATOM 1431 N N . LEU A 1 200 ? -1.016 -41 0.535 1 89.81 200 LEU A N 1
ATOM 1432 C CA . LEU A 1 200 ? -0.985 -42.125 -0.398 1 89.81 200 LEU A CA 1
ATOM 1433 C C . LEU A 1 200 ? 0.299 -42.938 -0.235 1 89.81 200 LEU A C 1
ATOM 1435 O O . LEU A 1 200 ? 1.312 -42.406 0.232 1 89.81 200 LEU A O 1
ATOM 1439 N N . ASP A 1 201 ? 0.174 -44.219 -0.522 1 94.38 201 ASP A N 1
ATOM 1440 C CA . ASP A 1 201 ? 1.397 -45 -0.634 1 94.38 201 ASP A CA 1
ATOM 1441 C C . ASP A 1 201 ? 2.135 -44.688 -1.935 1 94.38 201 ASP A C 1
ATOM 1443 O O . ASP A 1 201 ? 1.993 -45.406 -2.924 1 94.38 201 ASP A O 1
ATOM 1447 N N . TRP A 1 202 ? 2.953 -43.688 -1.895 1 96.69 202 TRP A N 1
ATOM 1448 C CA . TRP A 1 202 ? 3.641 -43.188 -3.086 1 96.69 202 TRP A CA 1
ATOM 1449 C C . TRP A 1 202 ? 4.613 -44.25 -3.619 1 96.69 202 TRP A C 1
ATOM 1451 O O . TRP A 1 202 ? 4.828 -44.344 -4.828 1 96.69 202 TRP A O 1
ATOM 1461 N N . ASP A 1 203 ? 5.215 -45 -2.736 1 95.81 203 ASP A N 1
ATOM 1462 C CA . ASP A 1 203 ? 6.141 -46.031 -3.168 1 95.81 203 ASP A CA 1
ATOM 1463 C C . ASP A 1 203 ? 5.441 -47.062 -4.074 1 95.81 203 ASP A C 1
ATOM 1465 O O . ASP A 1 203 ? 5.953 -47.406 -5.141 1 95.81 203 ASP A O 1
ATOM 1469 N N . ALA A 1 204 ? 4.367 -47.469 -3.59 1 96.25 204 ALA A N 1
ATOM 1470 C CA . ALA A 1 204 ? 3.582 -48.406 -4.379 1 96.25 204 ALA A CA 1
ATOM 1471 C C . ALA A 1 204 ? 3.104 -47.781 -5.68 1 96.25 204 ALA A C 1
ATOM 1473 O O . ALA A 1 204 ? 3.08 -48.406 -6.727 1 96.25 204 ALA A O 1
ATOM 1474 N N . ALA A 1 205 ? 2.74 -46.562 -5.617 1 96.94 205 ALA A N 1
ATOM 1475 C CA . ALA A 1 205 ? 2.174 -45.844 -6.762 1 96.94 205 ALA A CA 1
ATOM 1476 C C . ALA A 1 205 ? 3.221 -45.656 -7.852 1 96.94 205 ALA A C 1
ATOM 1478 O O . ALA A 1 205 ? 2.887 -45.594 -9.039 1 96.94 205 ALA A O 1
ATOM 1479 N N . LEU A 1 206 ? 4.473 -45.562 -7.48 1 97.88 206 LEU A N 1
ATOM 1480 C CA . LEU A 1 206 ? 5.539 -45.25 -8.422 1 97.88 206 LEU A CA 1
ATOM 1481 C C . LEU A 1 206 ? 6.188 -46.531 -8.953 1 97.88 206 LEU A C 1
ATOM 1483 O O . LEU A 1 206 ? 7.164 -46.469 -9.703 1 97.88 206 LEU A O 1
ATOM 1487 N N . ARG A 1 207 ? 5.625 -47.594 -8.602 1 96.44 207 ARG A N 1
ATOM 1488 C CA . ARG A 1 207 ? 6.223 -48.875 -8.93 1 96.44 207 ARG A CA 1
ATOM 1489 C C . ARG A 1 207 ? 6.375 -49.062 -10.438 1 96.44 207 ARG A C 1
ATOM 1491 O O . ARG A 1 207 ? 7.355 -49.625 -10.914 1 96.44 207 ARG A O 1
ATOM 1498 N N . GLU A 1 208 ? 5.414 -48.562 -11.18 1 96.25 208 GLU A N 1
ATOM 1499 C CA . GLU A 1 208 ? 5.406 -48.75 -12.625 1 96.25 208 GLU A CA 1
ATOM 1500 C C . GLU A 1 208 ? 6.023 -47.562 -13.359 1 96.25 208 GLU A C 1
ATOM 1502 O O . GLU A 1 208 ? 5.918 -47.469 -14.578 1 96.25 208 GLU A O 1
ATOM 1507 N N . ALA A 1 209 ? 6.668 -46.688 -12.672 1 96.81 209 ALA A N 1
ATOM 1508 C CA . ALA A 1 209 ? 7.238 -45.5 -13.273 1 96.81 209 ALA A CA 1
ATOM 1509 C C . ALA A 1 209 ? 8.352 -45.844 -14.25 1 96.81 209 ALA A C 1
ATOM 1511 O O . ALA A 1 209 ? 9.156 -46.75 -13.992 1 96.81 209 ALA A O 1
ATOM 1512 N N . ALA A 1 210 ? 8.359 -45.188 -15.336 1 94.31 210 ALA A N 1
ATOM 1513 C CA . ALA A 1 210 ? 9.484 -45.344 -16.25 1 94.31 210 ALA A CA 1
ATOM 1514 C C . ALA A 1 210 ? 10.766 -44.75 -15.648 1 94.31 210 ALA A C 1
ATOM 1516 O O . ALA A 1 210 ? 10.711 -43.781 -14.891 1 94.31 210 ALA A O 1
ATOM 1517 N N . PRO A 1 211 ? 11.953 -45.312 -16.031 1 92.5 211 PRO A N 1
ATOM 1518 C CA . PRO A 1 211 ? 13.211 -44.781 -15.492 1 92.5 211 PRO A CA 1
ATOM 1519 C C . PRO A 1 211 ? 13.438 -43.312 -15.836 1 92.5 211 PRO A C 1
ATOM 1521 O O . PRO A 1 211 ? 14.102 -42.594 -15.094 1 92.5 211 PRO A O 1
ATOM 1524 N N . GLY A 1 212 ? 12.859 -42.812 -16.938 1 94.5 212 GLY A N 1
ATOM 1525 C CA . GLY A 1 212 ? 13.062 -41.438 -17.359 1 94.5 212 GLY A CA 1
ATOM 1526 C C . GLY A 1 212 ? 12 -40.5 -16.844 1 94.5 212 GLY A C 1
ATOM 1527 O O . GLY A 1 212 ? 12 -39.312 -17.188 1 94.5 212 GLY A O 1
ATOM 1528 N N . LEU A 1 213 ? 11.195 -40.938 -15.945 1 97.62 213 LEU A N 1
ATOM 1529 C CA . LEU A 1 213 ? 10.109 -40.125 -15.406 1 97.62 213 LEU A CA 1
ATOM 1530 C C . LEU A 1 213 ? 10.656 -39.031 -14.5 1 97.62 213 LEU A C 1
ATOM 1532 O O . LEU A 1 213 ? 11.484 -39.312 -13.625 1 97.62 213 LEU A O 1
ATOM 1536 N N . CYS A 1 214 ? 10.234 -37.812 -14.734 1 98.44 214 CYS A N 1
ATOM 1537 C CA . CYS A 1 214 ? 10.445 -36.719 -13.789 1 98.44 214 CYS A CA 1
ATOM 1538 C C . CYS A 1 214 ? 9.219 -36.531 -12.906 1 98.44 214 CYS A C 1
ATOM 1540 O O . CYS A 1 214 ? 8.102 -36.438 -13.406 1 98.44 214 CYS A O 1
ATOM 1542 N N . VAL A 1 215 ? 9.477 -36.469 -11.609 1 98.5 215 VAL A N 1
ATOM 1543 C CA . VAL A 1 215 ? 8.391 -36.281 -10.656 1 98.5 215 VAL A CA 1
ATOM 1544 C C . VAL A 1 215 ? 8.469 -34.875 -10.055 1 98.5 215 VAL A C 1
ATOM 1546 O O . VAL A 1 215 ? 9.516 -34.469 -9.547 1 98.5 215 VAL A O 1
ATOM 1549 N N . THR A 1 216 ? 7.355 -34.156 -10.18 1 98.19 216 THR A N 1
ATOM 1550 C CA . THR A 1 216 ? 7.309 -32.812 -9.633 1 98.19 216 THR A CA 1
ATOM 1551 C C . THR A 1 216 ? 6.07 -32.625 -8.758 1 98.19 216 THR A C 1
ATOM 1553 O O . THR A 1 216 ? 5.066 -33.312 -8.938 1 98.19 216 THR A O 1
ATOM 1556 N N . ASP A 1 217 ? 6.234 -31.766 -7.805 1 96.81 217 ASP A N 1
ATOM 1557 C CA . ASP A 1 217 ? 5.184 -31.484 -6.828 1 96.81 217 ASP A CA 1
ATOM 1558 C C . ASP A 1 217 ? 4.949 -29.984 -6.691 1 96.81 217 ASP A C 1
ATOM 1560 O O . ASP A 1 217 ? 5.891 -29.219 -6.453 1 96.81 217 ASP A O 1
ATOM 1564 N N . ILE A 1 218 ? 3.676 -29.562 -6.793 1 93.62 218 ILE A N 1
ATOM 1565 C CA . ILE A 1 218 ? 3.432 -28.125 -6.645 1 93.62 218 ILE A CA 1
ATOM 1566 C C . ILE A 1 218 ? 3.42 -27.766 -5.16 1 93.62 218 ILE A C 1
ATOM 1568 O O . ILE A 1 218 ? 3.564 -26.594 -4.805 1 93.62 218 ILE A O 1
ATOM 1572 N N . VAL A 1 219 ? 3.16 -28.797 -4.258 1 90.25 219 VAL A N 1
ATOM 1573 C CA . VAL A 1 219 ? 3.318 -28.609 -2.82 1 90.25 219 VAL A CA 1
ATOM 1574 C C . VAL A 1 219 ? 4.789 -28.375 -2.49 1 90.25 219 VAL A C 1
ATOM 1576 O O . VAL A 1 219 ? 5.668 -29.094 -2.967 1 90.25 219 VAL A O 1
ATOM 1579 N N . TYR A 1 220 ? 5.039 -27.359 -1.705 1 88.38 220 TYR A N 1
ATOM 1580 C CA . TYR A 1 220 ? 6.441 -27.062 -1.438 1 88.38 220 TYR A CA 1
ATOM 1581 C C . TYR A 1 220 ? 6.684 -26.859 0.053 1 88.38 220 TYR A C 1
ATOM 1583 O O . TYR A 1 220 ? 7.746 -26.391 0.458 1 88.38 220 TYR A O 1
ATOM 1591 N N . THR A 1 221 ? 5.648 -27.141 0.844 1 83 221 THR A N 1
ATOM 1592 C CA . THR A 1 221 ? 5.809 -27.203 2.293 1 83 221 THR A CA 1
ATOM 1593 C C . THR A 1 221 ? 5.387 -28.578 2.824 1 83 221 THR A C 1
ATOM 1595 O O . THR A 1 221 ? 4.191 -28.859 2.941 1 83 221 THR A O 1
ATOM 1598 N N . PRO A 1 222 ? 6.281 -29.422 3.162 1 87.12 222 PRO A N 1
ATOM 1599 C CA . PRO A 1 222 ? 7.73 -29.234 3.129 1 87.12 222 PRO A CA 1
ATOM 1600 C C . PRO A 1 222 ? 8.297 -29.25 1.712 1 87.12 222 PRO A C 1
ATOM 1602 O O . PRO A 1 222 ? 7.605 -29.656 0.773 1 87.12 222 PRO A O 1
ATOM 1605 N N . ARG A 1 223 ? 9.562 -28.906 1.594 1 87.44 223 ARG A N 1
ATOM 1606 C CA . ARG A 1 223 ? 10.227 -28.859 0.294 1 87.44 223 ARG A CA 1
ATOM 1607 C C . ARG A 1 223 ? 10.344 -30.25 -0.305 1 87.44 223 ARG A C 1
ATOM 1609 O O . ARG A 1 223 ? 10.156 -30.438 -1.511 1 87.44 223 ARG A O 1
ATOM 1616 N N . GLU A 1 224 ? 10.789 -31.109 0.58 1 92.25 224 GLU A N 1
ATOM 1617 C CA . GLU A 1 224 ? 10.797 -32.531 0.193 1 92.25 224 GLU A CA 1
ATOM 1618 C C . GLU A 1 224 ? 9.531 -33.219 0.653 1 92.25 224 GLU A C 1
ATOM 1620 O O . GLU A 1 224 ? 9.484 -33.781 1.762 1 92.25 224 GLU A O 1
ATOM 1625 N N . THR A 1 225 ? 8.586 -33.344 -0.247 1 94.69 225 THR A N 1
ATOM 1626 C CA . THR A 1 225 ? 7.312 -33.969 0.073 1 94.69 225 THR A CA 1
ATOM 1627 C C . THR A 1 225 ? 7.445 -35.469 0.072 1 94.69 225 THR A C 1
ATOM 1629 O O . THR A 1 225 ? 8.414 -36.031 -0.463 1 94.69 225 THR A O 1
ATOM 1632 N N . PRO A 1 226 ? 6.469 -36.125 0.639 1 96.19 226 PRO A N 1
ATOM 1633 C CA . PRO A 1 226 ? 6.496 -37.562 0.619 1 96.19 226 PRO A CA 1
ATOM 1634 C C . PRO A 1 226 ? 6.586 -38.156 -0.795 1 96.19 226 PRO A C 1
ATOM 1636 O O . PRO A 1 226 ? 7.285 -39.125 -1.021 1 96.19 226 PRO A O 1
ATOM 1639 N N . LEU A 1 227 ? 5.922 -37.531 -1.718 1 97.19 227 LEU A N 1
ATOM 1640 C CA . LEU A 1 227 ? 5.996 -37.969 -3.109 1 97.19 227 LEU A CA 1
ATOM 1641 C C . LEU A 1 227 ? 7.422 -37.844 -3.643 1 97.19 227 LEU A C 1
ATOM 1643 O O . LEU A 1 227 ? 7.949 -38.781 -4.238 1 97.19 227 LEU A O 1
ATOM 1647 N N . LEU A 1 228 ? 8.008 -36.719 -3.441 1 97.31 228 LEU A N 1
ATOM 1648 C CA . LEU A 1 228 ? 9.352 -36.469 -3.947 1 97.31 228 LEU A CA 1
ATOM 1649 C C . LEU A 1 228 ? 10.359 -37.406 -3.285 1 97.31 228 LEU A C 1
ATOM 1651 O O . LEU A 1 228 ? 11.273 -37.906 -3.943 1 97.31 228 LEU A O 1
ATOM 1655 N N . LEU A 1 229 ? 10.164 -37.594 -1.994 1 96.69 229 LEU A N 1
ATOM 1656 C CA . LEU A 1 229 ? 11.047 -38.5 -1.279 1 96.69 229 LEU A CA 1
ATOM 1657 C C . LEU A 1 229 ? 10.945 -39.938 -1.844 1 96.69 229 LEU A C 1
ATOM 1659 O O . LEU A 1 229 ? 11.961 -40.594 -2.041 1 96.69 229 LEU A O 1
ATOM 1663 N N . ALA A 1 230 ? 9.773 -40.375 -2.041 1 97.19 230 ALA A N 1
ATOM 1664 C CA . ALA A 1 230 ? 9.555 -41.688 -2.617 1 97.19 230 ALA A CA 1
ATOM 1665 C C . ALA A 1 230 ? 10.188 -41.781 -4 1 97.19 230 ALA A C 1
ATOM 1667 O O . ALA A 1 230 ? 10.773 -42.812 -4.34 1 97.19 230 ALA A O 1
ATOM 1668 N N . ALA A 1 231 ? 10.008 -40.781 -4.805 1 98 231 ALA A N 1
ATOM 1669 C CA . ALA A 1 231 ? 10.586 -40.75 -6.148 1 98 231 ALA A CA 1
ATOM 1670 C C . ALA A 1 231 ? 12.109 -40.812 -6.09 1 98 231 ALA A C 1
ATOM 1672 O O . ALA A 1 231 ? 12.734 -41.562 -6.84 1 98 231 ALA A O 1
ATOM 1673 N N . GLN A 1 232 ? 12.648 -40.062 -5.215 1 97.31 232 GLN A N 1
ATOM 1674 C CA . GLN A 1 232 ? 14.094 -40.031 -5.039 1 97.31 232 GLN A CA 1
ATOM 1675 C C . GLN A 1 232 ? 1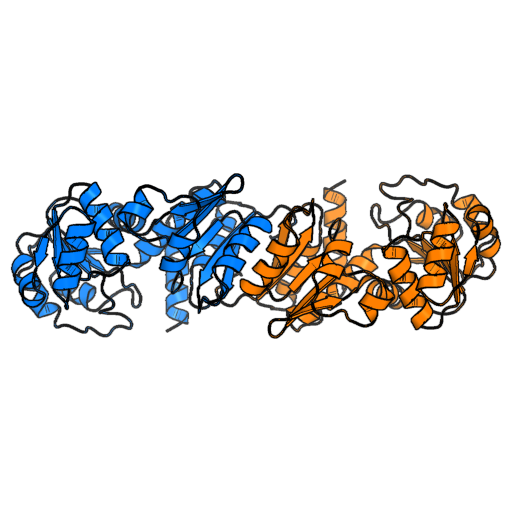4.609 -41.406 -4.625 1 97.31 232 GLN A C 1
ATOM 1677 O O . GLN A 1 232 ? 15.648 -41.875 -5.105 1 97.31 232 GLN A O 1
ATOM 1682 N N . ALA A 1 233 ? 13.906 -42 -3.748 1 96.75 233 ALA A N 1
ATOM 1683 C CA . ALA A 1 233 ? 14.281 -43.312 -3.268 1 96.75 233 ALA A CA 1
ATOM 1684 C C . ALA A 1 233 ? 14.344 -44.344 -4.414 1 96.75 233 ALA A C 1
ATOM 1686 O O . ALA A 1 233 ? 15.094 -45.312 -4.352 1 96.75 233 ALA A O 1
ATOM 1687 N N . ARG A 1 234 ? 13.688 -44.094 -5.453 1 96.81 234 ARG A N 1
ATOM 1688 C CA . ARG A 1 234 ? 13.641 -45 -6.609 1 96.81 234 ARG A CA 1
ATOM 1689 C C . ARG A 1 234 ? 14.609 -44.531 -7.695 1 96.81 234 ARG A C 1
ATOM 1691 O O . ARG A 1 234 ? 14.656 -45.125 -8.781 1 96.81 234 ARG A O 1
ATOM 1698 N N . GLY A 1 235 ? 15.328 -43.469 -7.41 1 96.94 235 GLY A N 1
ATOM 1699 C CA . GLY A 1 235 ? 16.312 -42.938 -8.344 1 96.94 235 GLY A CA 1
ATOM 1700 C C . GLY A 1 235 ? 15.719 -42.094 -9.438 1 96.94 235 GLY A C 1
ATOM 1701 O O . GLY A 1 235 ? 16.375 -41.812 -10.453 1 96.94 235 GLY A O 1
ATOM 1702 N N . LEU A 1 236 ? 14.469 -41.656 -9.273 1 97.88 236 LEU A N 1
ATOM 1703 C CA . LEU A 1 236 ? 13.82 -40.812 -10.281 1 97.88 236 LEU A CA 1
ATOM 1704 C C . LEU A 1 236 ? 14.227 -39.375 -10.102 1 97.88 236 LEU A C 1
ATOM 1706 O O . LEU A 1 236 ? 14.547 -38.938 -8.992 1 97.88 236 LEU A O 1
ATOM 1710 N N . ARG A 1 237 ? 14.195 -38.656 -11.188 1 97.56 237 ARG A N 1
ATOM 1711 C CA . ARG A 1 237 ? 14.414 -37.219 -11.148 1 97.56 237 ARG A CA 1
ATOM 1712 C C . ARG A 1 237 ? 13.242 -36.5 -10.477 1 97.56 237 ARG A C 1
ATOM 1714 O O . ARG A 1 237 ? 12.078 -36.875 -10.695 1 97.56 237 ARG A O 1
ATOM 1721 N N . THR A 1 238 ? 13.609 -35.469 -9.656 1 97.88 238 THR A N 1
ATOM 1722 C CA . THR A 1 238 ? 12.555 -34.719 -8.969 1 97.88 238 THR A CA 1
ATOM 1723 C C . THR A 1 238 ? 12.75 -33.219 -9.109 1 97.88 238 THR A C 1
ATOM 1725 O O . THR A 1 238 ? 13.883 -32.75 -9.258 1 97.88 238 THR A O 1
ATOM 1728 N N . VAL A 1 239 ? 11.664 -32.469 -9.18 1 96.81 239 VAL A N 1
ATOM 1729 C CA . VAL A 1 239 ? 11.648 -31.016 -9.133 1 96.81 239 VAL A CA 1
ATOM 1730 C C . VAL A 1 239 ? 10.633 -30.547 -8.086 1 96.81 239 VAL A C 1
ATOM 1732 O O . VAL A 1 239 ? 9.453 -30.875 -8.172 1 96.81 239 VAL A O 1
ATOM 1735 N N . ASP A 1 240 ? 11.07 -29.766 -7.102 1 93.31 240 ASP A N 1
ATOM 1736 C CA . ASP A 1 240 ? 10.164 -29.328 -6.047 1 93.31 240 ASP A CA 1
ATOM 1737 C C . ASP A 1 240 ? 9.328 -28.125 -6.512 1 93.31 240 ASP A C 1
ATOM 1739 O O . ASP A 1 240 ? 9.617 -27.531 -7.551 1 93.31 240 ASP A O 1
ATOM 1743 N N . GLY A 1 241 ? 8.438 -27.781 -5.691 1 92.69 241 GLY A N 1
ATOM 1744 C CA . GLY A 1 241 ? 7.406 -26.844 -6.109 1 92.69 241 GLY A CA 1
ATOM 1745 C C . GLY A 1 241 ? 7.762 -25.391 -5.809 1 92.69 241 GLY A C 1
ATOM 1746 O O . GLY A 1 241 ? 7.09 -24.469 -6.281 1 92.69 241 GLY A O 1
ATOM 1747 N N . LEU A 1 242 ? 8.805 -25.109 -5.09 1 91.25 242 LEU A N 1
ATOM 1748 C CA . LEU A 1 242 ? 9.148 -23.75 -4.684 1 91.25 242 LEU A CA 1
ATOM 1749 C C . LEU A 1 242 ? 9.477 -22.891 -5.895 1 91.25 242 LEU A C 1
ATOM 1751 O O . LEU A 1 242 ? 9.164 -21.688 -5.922 1 91.25 242 LEU A O 1
ATOM 1755 N N . GLY A 1 243 ? 10.086 -23.5 -6.871 1 93.25 243 GLY A N 1
ATOM 1756 C CA . GLY A 1 243 ? 10.445 -22.781 -8.086 1 93.25 243 GLY A CA 1
ATOM 1757 C C . GLY A 1 243 ? 9.25 -22.219 -8.82 1 93.25 243 GLY A C 1
ATOM 1758 O O . GLY A 1 243 ? 9.336 -21.141 -9.422 1 93.25 243 GLY A O 1
ATOM 1759 N N . MET A 1 244 ? 8.172 -22.953 -8.805 1 93.44 244 MET A N 1
ATOM 1760 C CA . MET A 1 244 ? 6.961 -22.438 -9.445 1 93.44 244 MET A CA 1
ATOM 1761 C C . MET A 1 244 ? 6.523 -21.125 -8.828 1 93.44 244 MET A C 1
ATOM 1763 O O . MET A 1 244 ? 6.117 -20.203 -9.539 1 93.44 244 MET A O 1
ATOM 1767 N N . LEU A 1 245 ? 6.641 -21.031 -7.492 1 91.81 245 LEU A N 1
ATOM 1768 C CA . LEU A 1 245 ? 6.305 -19.797 -6.785 1 91.81 245 LEU A CA 1
ATOM 1769 C C . LEU A 1 245 ? 7.172 -18.641 -7.27 1 91.81 245 LEU A C 1
ATOM 1771 O O . LEU A 1 245 ? 6.668 -17.547 -7.52 1 91.81 245 LEU A O 1
ATOM 1775 N N . VAL A 1 246 ? 8.43 -18.859 -7.453 1 95 246 VAL A N 1
ATOM 1776 C CA . VAL A 1 246 ? 9.383 -17.828 -7.832 1 95 246 VAL A CA 1
ATOM 1777 C C . VAL A 1 246 ? 9.148 -17.422 -9.281 1 95 246 VAL A C 1
ATOM 1779 O O . VAL A 1 246 ? 9.047 -16.234 -9.586 1 95 246 VAL A O 1
ATOM 1782 N N . HIS A 1 247 ? 9 -18.391 -10.117 1 95.06 247 HIS A N 1
ATOM 1783 C CA . HIS A 1 247 ? 8.914 -18.109 -11.547 1 95.06 247 HIS A CA 1
ATOM 1784 C C . HIS A 1 247 ? 7.586 -17.453 -11.906 1 95.06 247 HIS A C 1
ATOM 1786 O O . HIS A 1 247 ? 7.531 -16.594 -12.789 1 95.06 247 HIS A O 1
ATOM 1792 N N . GLN A 1 248 ? 6.516 -17.891 -11.305 1 94.31 248 GLN A N 1
ATOM 1793 C CA . GLN A 1 248 ? 5.238 -17.25 -11.57 1 94.31 248 GLN A CA 1
ATOM 1794 C C . GLN A 1 248 ? 5.254 -15.789 -11.094 1 94.31 248 GLN A C 1
ATOM 1796 O O . GLN A 1 248 ? 4.633 -14.922 -11.711 1 94.31 248 GLN A O 1
ATOM 1801 N N . ALA A 1 249 ? 5.973 -15.484 -10.039 1 96.75 249 ALA A N 1
ATOM 1802 C CA . ALA A 1 249 ? 6.059 -14.148 -9.469 1 96.75 249 ALA A CA 1
ATOM 1803 C C . ALA A 1 249 ? 6.844 -13.211 -10.375 1 96.75 249 ALA A C 1
ATOM 1805 O O . ALA A 1 249 ? 6.57 -12.008 -10.43 1 96.75 249 ALA A O 1
ATOM 1806 N N . ARG A 1 250 ? 7.777 -13.734 -11.117 1 96.81 250 ARG A N 1
ATOM 1807 C CA . ARG A 1 250 ? 8.625 -12.938 -12 1 96.81 250 ARG A CA 1
ATOM 1808 C C . ARG A 1 250 ? 7.789 -12.188 -13.031 1 96.81 250 ARG A C 1
ATOM 1810 O O . ARG A 1 250 ? 8.07 -11.031 -13.344 1 96.81 250 ARG A O 1
ATOM 1817 N N . ALA A 1 251 ? 6.82 -12.797 -13.531 1 94.31 251 ALA A N 1
ATOM 1818 C CA . ALA A 1 251 ? 5.973 -12.188 -14.555 1 94.31 251 ALA A CA 1
ATOM 1819 C C . ALA A 1 251 ? 5.266 -10.945 -14.016 1 94.31 251 ALA A C 1
ATOM 1821 O O . ALA A 1 251 ? 5.234 -9.906 -14.672 1 94.31 251 ALA A O 1
ATOM 1822 N N . GLY A 1 252 ? 4.68 -11.07 -12.883 1 96.5 252 GLY A N 1
ATOM 1823 C CA . GLY A 1 252 ? 4.055 -9.914 -12.258 1 96.5 252 GLY A CA 1
ATOM 1824 C C . GLY A 1 252 ? 5.027 -8.797 -11.961 1 96.5 252 GLY A C 1
ATOM 1825 O O . GLY A 1 252 ? 4.75 -7.629 -12.258 1 96.5 252 GLY A O 1
ATOM 1826 N N . PHE A 1 253 ? 6.199 -9.18 -11.43 1 98.31 253 PHE A N 1
ATOM 1827 C CA . PHE A 1 253 ? 7.219 -8.188 -11.102 1 98.31 253 PHE A CA 1
ATOM 1828 C C . PHE A 1 253 ? 7.609 -7.387 -12.336 1 98.31 253 PHE A C 1
ATOM 1830 O O . PHE A 1 253 ? 7.711 -6.16 -12.281 1 98.31 253 PHE A O 1
ATOM 1837 N N . ARG A 1 254 ? 7.816 -8.109 -13.414 1 97.56 254 ARG A N 1
ATOM 1838 C CA . ARG A 1 254 ? 8.18 -7.465 -14.672 1 97.56 254 ARG A CA 1
ATOM 1839 C C . ARG A 1 254 ? 7.082 -6.52 -15.141 1 97.56 254 ARG A C 1
ATOM 1841 O O . ARG A 1 254 ? 7.363 -5.402 -15.578 1 97.56 254 ARG A O 1
ATOM 1848 N N . ALA A 1 255 ? 5.918 -6.918 -15.086 1 96.94 255 ALA A N 1
ATOM 1849 C CA . ALA A 1 255 ? 4.781 -6.125 -15.555 1 96.94 255 ALA A CA 1
ATOM 1850 C C . ALA A 1 255 ? 4.617 -4.859 -14.719 1 96.94 255 ALA A C 1
ATOM 1852 O O . ALA A 1 255 ? 4.27 -3.801 -15.25 1 96.94 255 ALA A O 1
ATOM 1853 N N . TRP A 1 256 ? 4.867 -4.902 -13.43 1 98.31 256 TRP A N 1
ATOM 1854 C CA . TRP A 1 256 ? 4.57 -3.803 -12.516 1 98.31 256 TRP A CA 1
ATOM 1855 C C . TRP A 1 256 ? 5.766 -2.861 -12.391 1 98.31 256 TRP A C 1
ATOM 1857 O O . TRP A 1 256 ? 5.594 -1.647 -12.266 1 98.31 256 TRP A O 1
ATOM 1867 N N . PHE A 1 257 ? 6.996 -3.436 -12.461 1 98.06 257 PHE A N 1
ATOM 1868 C CA . PHE A 1 257 ? 8.164 -2.641 -12.086 1 98.06 257 PHE A CA 1
ATOM 1869 C C . PHE A 1 257 ? 9.117 -2.5 -13.258 1 98.06 257 PHE A C 1
ATOM 1871 O O . PHE A 1 257 ? 10.094 -1.746 -13.188 1 98.06 257 PHE A O 1
ATOM 1878 N N . GLY A 1 258 ? 8.93 -3.252 -14.328 1 97.31 258 GLY A N 1
ATOM 1879 C CA . GLY A 1 258 ? 9.633 -3.037 -15.586 1 97.31 258 GLY A CA 1
ATOM 1880 C C . GLY A 1 258 ? 10.977 -3.736 -15.641 1 97.31 258 GLY A C 1
ATOM 1881 O O . GLY A 1 258 ? 11.766 -3.5 -16.547 1 97.31 258 GLY A O 1
ATOM 1882 N N . VAL A 1 259 ? 11.297 -4.527 -14.68 1 96.56 259 VAL A N 1
ATOM 1883 C CA . VAL A 1 259 ? 12.555 -5.27 -14.602 1 96.56 259 VAL A CA 1
ATOM 1884 C C . VAL A 1 259 ? 12.258 -6.762 -14.469 1 96.56 259 VAL A C 1
ATOM 1886 O O . VAL A 1 259 ? 11.305 -7.156 -13.797 1 96.56 259 VAL A O 1
ATOM 1889 N N . ASP A 1 260 ? 13.008 -7.566 -15.164 1 96.06 260 ASP A N 1
ATOM 1890 C CA . ASP A 1 260 ? 12.906 -9.016 -15.031 1 96.06 260 ASP A CA 1
ATOM 1891 C C . ASP A 1 260 ? 13.898 -9.547 -14 1 96.06 260 ASP A C 1
ATOM 1893 O O . ASP A 1 260 ? 15.086 -9.695 -14.289 1 96.06 260 ASP A O 1
ATOM 1897 N N . PRO A 1 261 ? 13.391 -9.852 -12.812 1 96.19 261 PRO A N 1
ATOM 1898 C CA . PRO A 1 261 ? 14.328 -10.297 -11.781 1 96.19 261 PRO A CA 1
ATOM 1899 C C . PRO A 1 261 ? 14.844 -11.719 -12.008 1 96.19 261 PRO A C 1
ATOM 1901 O O . PRO A 1 261 ? 14.195 -12.5 -12.711 1 96.19 261 PRO A O 1
ATOM 1904 N N . GLN A 1 262 ? 15.977 -12.016 -11.453 1 93.75 262 GLN A N 1
ATOM 1905 C CA . GLN A 1 262 ? 16.547 -13.352 -11.586 1 93.75 262 GLN A CA 1
ATOM 1906 C C . GLN A 1 262 ? 16.031 -14.281 -10.492 1 93.75 262 GLN A C 1
ATOM 1908 O O . GLN A 1 262 ? 15.891 -13.875 -9.336 1 93.75 262 GLN A O 1
ATOM 1913 N N . ALA A 1 263 ? 15.648 -15.438 -10.93 1 92.69 263 ALA A N 1
ATOM 1914 C CA . ALA A 1 263 ? 15.383 -16.516 -9.969 1 92.69 263 ALA A CA 1
ATOM 1915 C C . ALA A 1 263 ? 16.688 -17.172 -9.516 1 92.69 263 ALA A C 1
ATOM 1917 O O . ALA A 1 263 ? 16.969 -18.312 -9.883 1 92.69 263 ALA A O 1
ATOM 1918 N N . ASP A 1 264 ? 17.375 -16.531 -8.656 1 92.06 264 ASP A N 1
ATOM 1919 C CA . ASP A 1 264 ? 18.703 -16.984 -8.305 1 92.06 264 ASP A CA 1
ATOM 1920 C C . ASP A 1 264 ? 18.703 -17.688 -6.941 1 92.06 264 ASP A C 1
ATOM 1922 O O . ASP A 1 264 ? 17.656 -17.828 -6.309 1 92.06 264 ASP A O 1
ATOM 1926 N N . ARG A 1 265 ? 19.828 -18.125 -6.57 1 90.75 265 ARG A N 1
ATOM 1927 C CA . ARG A 1 265 ? 19.984 -18.906 -5.348 1 90.75 265 ARG A CA 1
ATOM 1928 C C . ARG A 1 265 ? 19.625 -18.078 -4.117 1 90.75 265 ARG A C 1
ATOM 1930 O O . ARG A 1 265 ? 19.047 -18.594 -3.158 1 90.75 265 ARG A O 1
ATOM 1937 N N . THR A 1 266 ? 19.953 -16.828 -4.156 1 92.12 266 THR A N 1
ATOM 1938 C CA . THR A 1 266 ? 19.672 -15.961 -3.02 1 92.12 266 THR A CA 1
ATOM 1939 C C . THR A 1 266 ? 18.156 -15.852 -2.779 1 92.12 266 THR A C 1
ATOM 1941 O O . THR A 1 266 ? 17.703 -15.883 -1.635 1 92.12 266 THR A O 1
ATOM 1944 N N . THR A 1 267 ? 17.453 -15.703 -3.895 1 93.19 267 THR A N 1
ATOM 1945 C CA . THR A 1 267 ? 16 -15.656 -3.791 1 93.19 267 THR A CA 1
ATOM 1946 C C . THR A 1 267 ? 15.469 -16.953 -3.18 1 93.19 267 THR A C 1
ATOM 1948 O O . THR A 1 267 ? 14.641 -16.906 -2.264 1 93.19 267 THR A O 1
ATOM 1951 N N . PHE A 1 268 ? 15.961 -18.047 -3.623 1 90.69 268 PHE A N 1
ATOM 1952 C CA . PHE A 1 268 ? 15.508 -19.344 -3.131 1 90.69 268 PHE A CA 1
ATOM 1953 C C . PHE A 1 268 ? 15.867 -19.516 -1.658 1 90.69 268 PHE A C 1
ATOM 1955 O O . PHE A 1 268 ? 15.047 -20 -0.869 1 90.69 268 PHE A O 1
ATOM 1962 N N . ASP A 1 269 ? 17.031 -19.109 -1.334 1 90.56 269 ASP A N 1
ATOM 1963 C CA . ASP A 1 269 ? 17.484 -19.219 0.05 1 90.56 269 ASP A CA 1
ATOM 1964 C C . ASP A 1 269 ? 16.609 -18.375 0.98 1 90.56 269 ASP A C 1
ATOM 1966 O O . ASP A 1 269 ? 16.281 -18.797 2.088 1 90.56 269 ASP A O 1
ATOM 1970 N N . LEU A 1 270 ? 16.312 -17.25 0.5 1 90.75 270 LEU A N 1
ATOM 1971 C CA . LEU A 1 270 ? 15.453 -16.359 1.27 1 90.75 270 LEU A CA 1
ATOM 1972 C C . LEU A 1 270 ? 14.094 -17 1.548 1 90.75 270 LEU A C 1
ATOM 1974 O O . LEU A 1 270 ? 13.617 -16.984 2.684 1 90.75 270 LEU A O 1
ATOM 1978 N N . LEU A 1 271 ? 13.531 -17.547 0.553 1 90.44 271 LEU A N 1
ATOM 1979 C CA . LEU A 1 271 ? 12.219 -18.172 0.682 1 90.44 271 LEU A CA 1
ATOM 1980 C C . LEU A 1 271 ? 12.297 -19.438 1.529 1 90.44 271 LEU A C 1
ATOM 1982 O O . LEU A 1 271 ? 11.43 -19.688 2.367 1 90.44 271 LEU A O 1
ATOM 1986 N N . ALA A 1 272 ? 13.32 -20.188 1.295 1 84.88 272 ALA A N 1
ATOM 1987 C CA . ALA A 1 272 ? 13.508 -21.406 2.066 1 84.88 272 ALA A CA 1
ATOM 1988 C C . ALA A 1 272 ? 13.648 -21.109 3.555 1 84.88 272 ALA A C 1
ATOM 1990 O O . ALA A 1 272 ? 13.102 -21.828 4.398 1 84.88 272 ALA A O 1
ATOM 1991 N N . ALA A 1 273 ? 14.352 -20.094 3.863 1 85.06 273 ALA A N 1
ATOM 1992 C CA . ALA A 1 273 ? 14.547 -19.688 5.254 1 85.06 273 ALA A CA 1
ATOM 1993 C C . ALA A 1 273 ? 13.227 -19.281 5.891 1 85.06 273 ALA A C 1
ATOM 1995 O O . ALA A 1 273 ? 12.977 -19.562 7.062 1 85.06 273 ALA A O 1
ATOM 1996 N N . SER A 1 274 ? 12.445 -18.656 5.102 1 84.31 274 SER A N 1
ATOM 1997 C CA . SER A 1 274 ? 11.156 -18.203 5.609 1 84.31 274 SER A CA 1
ATOM 1998 C C . SER A 1 274 ? 10.227 -19.375 5.906 1 84.31 274 SER A C 1
ATOM 2000 O O . SER A 1 274 ? 9.375 -19.281 6.793 1 84.31 274 SER A O 1
ATOM 2002 N N . LEU A 1 275 ? 10.383 -20.422 5.211 1 79.94 275 LEU A N 1
ATOM 2003 C CA . LEU A 1 275 ? 9.562 -21.625 5.395 1 79.94 275 LEU A CA 1
ATOM 2004 C C . LEU A 1 275 ? 9.969 -22.359 6.664 1 79.94 275 LEU A C 1
ATOM 2006 O O . LEU A 1 275 ? 9.133 -23.016 7.301 1 79.94 275 LEU A O 1
ATOM 2010 N N . ARG A 1 276 ? 11.203 -22.312 6.992 1 71 276 ARG A N 1
ATOM 2011 C CA . ARG A 1 276 ? 11.703 -22.984 8.18 1 71 276 ARG A CA 1
ATOM 2012 C C . ARG A 1 276 ? 11.234 -22.281 9.453 1 71 276 ARG A C 1
ATOM 2014 O O . ARG A 1 276 ? 11.023 -22.922 10.484 1 71 276 ARG A O 1
ATOM 2021 N N . THR A 1 277 ? 11.086 -20.984 9.352 1 61.34 277 THR A N 1
ATOM 2022 C CA . THR A 1 277 ? 10.68 -20.203 10.523 1 61.34 277 THR A CA 1
ATOM 2023 C C . THR A 1 277 ? 9.203 -20.438 10.844 1 61.34 277 THR A C 1
ATOM 2025 O O . THR A 1 277 ? 8.789 -20.328 12 1 61.34 277 THR A O 1
ATOM 2028 N N . ASP A 1 278 ? 8.453 -20.688 9.883 1 58.75 278 ASP A N 1
ATOM 2029 C CA . ASP A 1 278 ? 7.035 -20.969 10.102 1 58.75 278 ASP A CA 1
ATOM 2030 C C . ASP A 1 278 ? 6.848 -22.359 10.695 1 58.75 278 ASP A C 1
ATOM 2032 O O . ASP A 1 278 ? 5.801 -22.656 11.273 1 58.75 278 ASP A O 1
ATOM 2036 N N . ALA A 1 279 ? 7.875 -23.297 10.461 1 44.94 279 ALA A N 1
ATOM 2037 C CA . ALA A 1 279 ? 7.832 -24.641 11.047 1 44.94 279 ALA A CA 1
ATOM 2038 C C . ALA A 1 279 ? 8.289 -24.609 12.508 1 44.94 279 ALA A C 1
ATOM 2040 O O . ALA A 1 279 ? 9.188 -23.844 12.867 1 44.94 279 ALA A O 1
ATOM 2041 N N . MET B 1 1 ? 11.508 -4.496 6.879 1 84.06 1 MET B N 1
ATOM 2042 C CA . MET B 1 1 ? 11.188 -5.594 5.969 1 84.06 1 MET B CA 1
ATOM 2043 C C . MET B 1 1 ? 9.672 -5.762 5.84 1 84.06 1 MET B C 1
ATOM 2045 O O . MET B 1 1 ? 8.938 -5.605 6.816 1 84.06 1 MET B O 1
ATOM 2049 N N . ILE B 1 2 ? 9.141 -5.797 4.68 1 95.31 2 ILE B N 1
ATOM 2050 C CA . ILE B 1 2 ? 7.723 -5.992 4.402 1 95.31 2 ILE B CA 1
ATOM 2051 C C . ILE B 1 2 ? 7.434 -7.477 4.219 1 95.31 2 ILE B C 1
ATOM 2053 O O . ILE B 1 2 ? 8.078 -8.148 3.406 1 95.31 2 ILE B O 1
ATOM 2057 N N . ASP B 1 3 ? 6.539 -7.992 5.055 1 94 3 ASP B N 1
ATOM 2058 C CA . ASP B 1 3 ? 6.117 -9.391 4.988 1 94 3 ASP B CA 1
ATOM 2059 C C . ASP B 1 3 ? 4.598 -9.508 5.082 1 94 3 ASP B C 1
ATOM 2061 O O . ASP B 1 3 ? 3.881 -8.516 4.91 1 94 3 ASP B O 1
ATOM 2065 N N . GLY B 1 4 ? 4.098 -10.672 5.312 1 94 4 GLY B N 1
ATOM 2066 C CA . GLY B 1 4 ? 2.666 -10.914 5.285 1 94 4 GLY B CA 1
ATOM 2067 C C . GLY B 1 4 ? 1.932 -10.289 6.457 1 94 4 GLY B C 1
ATOM 2068 O O . GLY B 1 4 ? 0.704 -10.18 6.441 1 94 4 GLY B O 1
ATOM 2069 N N . HIS B 1 5 ? 2.654 -9.82 7.445 1 95.5 5 HIS B N 1
ATOM 2070 C CA . HIS B 1 5 ? 2.047 -9.273 8.656 1 95.5 5 HIS B CA 1
ATOM 2071 C C . HIS B 1 5 ? 2.139 -7.75 8.672 1 95.5 5 HIS B C 1
ATOM 2073 O O . HIS B 1 5 ? 1.643 -7.109 9.602 1 95.5 5 HIS B O 1
ATOM 2079 N N . THR B 1 6 ? 2.721 -7.195 7.691 1 97.81 6 THR B N 1
ATOM 2080 C CA . THR B 1 6 ? 3.014 -5.766 7.688 1 97.81 6 THR B CA 1
ATOM 2081 C C . THR B 1 6 ? 1.724 -4.949 7.645 1 97.81 6 THR B C 1
ATOM 2083 O O . THR B 1 6 ? 0.855 -5.191 6.805 1 97.81 6 THR B O 1
ATOM 2086 N N . LYS B 1 7 ? 1.575 -3.996 8.57 1 98.25 7 LYS B N 1
ATOM 2087 C CA . LYS B 1 7 ? 0.461 -3.053 8.57 1 98.25 7 LYS B CA 1
ATOM 2088 C C . LYS B 1 7 ? 0.72 -1.899 7.602 1 98.25 7 LYS B C 1
ATOM 2090 O O . LYS B 1 7 ? 1.854 -1.435 7.473 1 98.25 7 LYS B O 1
ATOM 2095 N N . LEU B 1 8 ? -0.369 -1.424 6.957 1 98.69 8 LEU B N 1
ATOM 2096 C CA . LEU B 1 8 ? -0.168 -0.456 5.883 1 98.69 8 LEU B CA 1
ATOM 2097 C C . LEU B 1 8 ? -0.888 0.853 6.191 1 98.69 8 LEU B C 1
ATOM 2099 O O . LEU B 1 8 ? -2 0.845 6.719 1 98.69 8 LEU B O 1
ATOM 2103 N N . ALA B 1 9 ? -0.29 1.941 5.922 1 98.81 9 ALA B N 1
ATOM 2104 C CA . ALA B 1 9 ? -0.847 3.287 5.824 1 98.81 9 ALA B CA 1
ATOM 2105 C C . ALA B 1 9 ? -0.243 4.047 4.648 1 98.81 9 ALA B C 1
ATOM 2107 O O . ALA B 1 9 ? 0.621 3.521 3.939 1 98.81 9 ALA B O 1
ATOM 2108 N N . GLY B 1 10 ? -0.773 5.203 4.379 1 98.75 10 GLY B N 1
ATOM 2109 C CA . GLY B 1 10 ? -0.222 5.934 3.248 1 98.75 10 GLY B CA 1
ATOM 2110 C C . GLY B 1 10 ? -0.715 7.367 3.17 1 98.75 10 GLY B C 1
ATOM 2111 O O . GLY B 1 10 ? -1.336 7.871 4.109 1 98.75 10 GLY B O 1
ATOM 2112 N N . VAL B 1 11 ? -0.346 8.047 2.09 1 98.62 11 VAL B N 1
ATOM 2113 C CA . VAL B 1 11 ? -0.771 9.422 1.851 1 98.62 11 VAL B CA 1
ATOM 2114 C C . VAL B 1 11 ? -1.387 9.531 0.458 1 98.62 11 VAL B C 1
ATOM 2116 O O . VAL B 1 11 ? -0.745 9.203 -0.541 1 98.62 11 VAL B O 1
ATOM 2119 N N . MET B 1 12 ? -2.619 9.953 0.463 1 98.44 12 MET B N 1
ATOM 2120 C CA . MET B 1 12 ? -3.34 10.203 -0.782 1 98.44 12 MET B CA 1
ATOM 2121 C C . MET B 1 12 ? -3.16 11.648 -1.234 1 98.44 12 MET B C 1
ATOM 2123 O O . MET B 1 12 ? -3.455 12.586 -0.484 1 98.44 12 MET B O 1
ATOM 2127 N N . GLY B 1 13 ? -2.686 11.844 -2.375 1 97.25 13 GLY B N 1
ATOM 2128 C CA . GLY B 1 13 ? -2.504 13.156 -2.969 1 97.25 13 GLY B CA 1
ATOM 2129 C C . GLY B 1 13 ? -2.404 13.117 -4.484 1 97.25 13 GLY B C 1
ATOM 2130 O O . GLY B 1 13 ? -2.248 12.047 -5.074 1 97.25 13 GLY B O 1
ATOM 2131 N N . TRP B 1 14 ? -2.5 14.234 -5.082 1 95.56 14 TRP B N 1
ATOM 2132 C CA . TRP B 1 14 ? -2.369 14.359 -6.527 1 95.56 14 TRP B CA 1
ATOM 2133 C C . TRP B 1 14 ? -1.863 15.742 -6.91 1 95.56 14 TRP B C 1
ATOM 2135 O O . TRP B 1 14 ? -2.617 16.719 -6.875 1 95.56 14 TRP B O 1
ATOM 2145 N N . PRO B 1 15 ? -0.481 15.93 -7.242 1 94.38 15 PRO B N 1
ATOM 2146 C CA . PRO B 1 15 ? 0.522 14.867 -7.18 1 94.38 15 PRO B CA 1
ATOM 2147 C C . PRO B 1 15 ? 0.946 14.539 -5.75 1 94.38 15 PRO B C 1
ATOM 2149 O O . PRO B 1 15 ? 0.643 15.289 -4.824 1 94.38 15 PRO B O 1
ATOM 2152 N N . VAL B 1 16 ? 1.506 13.336 -5.566 1 95.5 16 VAL B N 1
ATOM 2153 C CA . VAL B 1 16 ? 1.897 12.922 -4.223 1 95.5 16 VAL B CA 1
ATOM 2154 C C . VAL B 1 16 ? 3.414 12.758 -4.156 1 95.5 16 VAL B C 1
ATOM 2156 O O . VAL B 1 16 ? 3.982 12.633 -3.068 1 95.5 16 VAL B O 1
ATOM 2159 N N . GLU B 1 17 ? 4.121 12.914 -5.262 1 92.75 17 GLU B N 1
ATOM 2160 C CA . GLU B 1 17 ? 5.539 12.586 -5.398 1 92.75 17 GLU B CA 1
ATOM 2161 C C . GLU B 1 17 ? 6.395 13.445 -4.473 1 92.75 17 GLU B C 1
ATOM 2163 O O . GLU B 1 17 ? 7.453 13.016 -4.016 1 92.75 17 GLU B O 1
ATOM 2168 N N . HIS B 1 18 ? 5.949 14.586 -4.164 1 86.81 18 HIS B N 1
ATOM 2169 C CA . HIS B 1 18 ? 6.75 15.531 -3.393 1 86.81 18 HIS B CA 1
ATOM 2170 C C . HIS B 1 18 ? 6.527 15.344 -1.895 1 86.81 18 HIS B C 1
ATOM 2172 O O . HIS B 1 18 ? 7.188 16 -1.081 1 86.81 18 HIS B O 1
ATOM 2178 N N . SER B 1 19 ? 5.621 14.477 -1.57 1 91.56 19 SER B N 1
ATOM 2179 C CA . SER B 1 19 ? 5.367 14.242 -0.151 1 91.56 19 SER B CA 1
ATOM 2180 C C . SER B 1 19 ? 6.582 13.625 0.535 1 91.56 19 SER B C 1
ATOM 2182 O O . SER B 1 19 ? 7.23 12.742 -0.022 1 91.56 19 SER B O 1
ATOM 2184 N N . ARG B 1 20 ? 6.84 14.023 1.751 1 91.81 20 ARG B N 1
ATOM 2185 C CA . ARG B 1 20 ? 7.945 13.5 2.545 1 91.81 20 ARG B CA 1
ATOM 2186 C C . ARG B 1 20 ? 7.445 12.523 3.605 1 91.81 20 ARG B C 1
ATOM 2188 O O . ARG B 1 20 ? 8.242 11.914 4.32 1 91.81 20 ARG B O 1
ATOM 2195 N N . SER B 1 21 ? 6.18 12.391 3.645 1 95.69 21 SER B N 1
ATOM 2196 C CA . SER B 1 21 ? 5.562 11.562 4.672 1 95.69 21 SER B CA 1
ATOM 2197 C C . SER B 1 21 ? 6.055 10.117 4.586 1 95.69 21 SER B C 1
ATOM 2199 O O . SER B 1 21 ? 6.355 9.5 5.609 1 95.69 21 SER B O 1
ATOM 2201 N N . PRO B 1 22 ? 6.18 9.602 3.35 1 97.19 22 PRO B N 1
ATOM 2202 C CA . PRO B 1 22 ? 6.648 8.219 3.287 1 97.19 22 PRO B CA 1
ATOM 2203 C C . PRO B 1 22 ? 8.047 8.039 3.881 1 97.19 22 PRO B C 1
ATOM 2205 O O . PRO B 1 22 ? 8.297 7.074 4.602 1 97.19 22 PRO B O 1
ATOM 2208 N N . LEU B 1 23 ? 8.906 9.008 3.629 1 94.75 23 LEU B N 1
ATOM 2209 C CA . LEU B 1 23 ? 10.258 8.953 4.184 1 94.75 23 LEU B CA 1
ATOM 2210 C C . LEU B 1 23 ? 10.219 8.977 5.707 1 94.75 23 LEU B C 1
ATOM 2212 O O . LEU B 1 23 ? 10.883 8.172 6.363 1 94.75 23 LEU B O 1
ATOM 2216 N N . MET B 1 24 ? 9.445 9.82 6.242 1 96 24 MET B N 1
ATOM 2217 C CA . MET B 1 24 ? 9.367 10.031 7.688 1 96 24 MET B CA 1
ATOM 2218 C C . MET B 1 24 ? 8.727 8.836 8.375 1 96 24 MET B C 1
ATOM 2220 O O . MET B 1 24 ? 9.281 8.289 9.328 1 96 24 MET B O 1
ATOM 2224 N N . HIS B 1 25 ? 7.574 8.406 7.953 1 97.88 25 HIS B N 1
ATOM 2225 C CA . HIS B 1 25 ? 6.836 7.324 8.594 1 97.88 25 HIS B CA 1
ATOM 2226 C C . HIS B 1 25 ? 7.605 6.008 8.516 1 97.88 25 HIS B C 1
ATOM 2228 O O . HIS B 1 25 ? 7.613 5.234 9.477 1 97.88 25 HIS B O 1
ATOM 2234 N N . ASN B 1 26 ? 8.211 5.742 7.395 1 97.62 26 ASN B N 1
ATOM 2235 C CA . ASN B 1 26 ? 8.961 4.5 7.281 1 97.62 26 ASN B CA 1
ATOM 2236 C C . ASN B 1 26 ? 10.227 4.531 8.125 1 97.62 26 ASN B C 1
ATOM 2238 O O . ASN B 1 26 ? 10.656 3.504 8.648 1 97.62 26 ASN B O 1
ATOM 2242 N N . HIS B 1 27 ? 10.883 5.738 8.242 1 96.5 27 HIS B N 1
ATOM 2243 C CA . HIS B 1 27 ? 11.969 5.891 9.211 1 96.5 27 HIS B CA 1
ATOM 2244 C C . HIS B 1 27 ? 11.5 5.535 10.617 1 96.5 27 HIS B C 1
ATOM 2246 O O . HIS B 1 27 ? 12.18 4.793 11.336 1 96.5 27 HIS B O 1
ATOM 2252 N N . TRP B 1 28 ? 10.32 6.039 11 1 97.62 28 TRP B N 1
ATOM 2253 C CA . TRP B 1 28 ? 9.781 5.77 12.328 1 97.62 28 TRP B CA 1
ATOM 2254 C C . TRP B 1 28 ? 9.477 4.285 12.5 1 97.62 28 TRP B C 1
ATOM 2256 O O . TRP B 1 28 ? 9.656 3.736 13.594 1 97.62 28 TRP B O 1
ATOM 2266 N N . CYS B 1 29 ? 8.938 3.607 11.445 1 97.69 29 CYS B N 1
ATOM 2267 C CA . CYS B 1 29 ? 8.742 2.164 11.531 1 97.69 29 CYS B CA 1
ATOM 2268 C C . CYS B 1 29 ? 10.047 1.452 11.852 1 97.69 29 CYS B C 1
ATOM 2270 O O . CYS B 1 29 ? 10.086 0.595 12.734 1 97.69 29 CYS B O 1
ATOM 2272 N N . ARG B 1 30 ? 11.094 1.82 11.172 1 96.38 30 ARG B N 1
ATOM 2273 C CA . ARG B 1 30 ? 12.398 1.185 11.328 1 96.38 30 ARG B CA 1
ATOM 2274 C C . ARG B 1 30 ? 12.938 1.402 12.734 1 96.38 30 ARG B C 1
ATOM 2276 O O . ARG B 1 30 ? 13.305 0.444 13.422 1 96.38 30 ARG B O 1
ATOM 2283 N N . VAL B 1 31 ? 13 2.623 13.219 1 96.56 31 VAL B N 1
ATOM 2284 C CA . VAL B 1 31 ? 13.703 2.947 14.453 1 96.56 31 VAL B CA 1
ATOM 2285 C C . VAL B 1 31 ? 1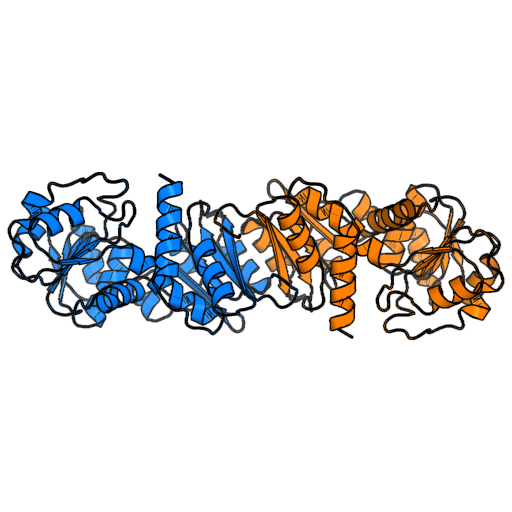2.891 2.469 15.656 1 96.56 31 VAL B C 1
ATOM 2287 O O . VAL B 1 31 ? 13.445 2.229 16.734 1 96.56 31 VAL B O 1
ATOM 2290 N N . ASN B 1 32 ? 11.578 2.312 15.477 1 97.19 32 ASN B N 1
ATOM 2291 C CA . ASN B 1 32 ? 10.742 1.869 16.594 1 97.19 32 ASN B CA 1
ATOM 2292 C C . ASN B 1 32 ? 10.445 0.376 16.5 1 97.19 32 ASN B C 1
ATOM 2294 O O . ASN B 1 32 ? 9.672 -0.155 17.312 1 97.19 32 ASN B O 1
ATOM 2298 N N . GLY B 1 33 ? 10.922 -0.335 15.508 1 96.88 33 GLY B N 1
ATOM 2299 C CA . GLY B 1 33 ? 10.711 -1.766 15.359 1 96.88 33 GLY B CA 1
ATOM 2300 C C . GLY B 1 33 ? 9.281 -2.125 15 1 96.88 33 GLY B C 1
ATOM 2301 O O . GLY B 1 33 ? 8.766 -3.156 15.438 1 96.88 33 GLY B O 1
ATOM 2302 N N . VAL B 1 34 ? 8.602 -1.243 14.359 1 97.38 34 VAL B N 1
ATOM 2303 C CA . VAL B 1 34 ? 7.227 -1.462 13.938 1 97.38 34 VAL B CA 1
ATOM 2304 C C . VAL B 1 34 ? 7.207 -2.176 12.586 1 97.38 34 VAL B C 1
ATOM 2306 O O . VAL B 1 34 ? 7.883 -1.755 11.648 1 97.38 34 VAL B O 1
ATOM 2309 N N . ASN B 1 35 ? 6.48 -3.332 12.461 1 97.75 35 ASN B N 1
ATOM 2310 C CA . ASN B 1 35 ? 6.254 -3.971 11.172 1 97.75 35 ASN B CA 1
ATOM 2311 C C . ASN B 1 35 ? 5.148 -3.27 10.383 1 97.75 35 ASN B C 1
ATOM 2313 O O . ASN B 1 35 ? 4.059 -3.816 10.219 1 97.75 35 ASN B O 1
ATOM 2317 N N . GLY B 1 36 ? 5.504 -2.104 9.883 1 98 36 GLY B N 1
ATOM 2318 C CA . GLY B 1 36 ? 4.598 -1.257 9.125 1 98 36 GLY B CA 1
ATOM 2319 C C . GLY B 1 36 ? 5.25 -0.639 7.902 1 98 36 GLY B C 1
ATOM 2320 O O . GLY B 1 36 ? 6.477 -0.554 7.82 1 98 36 GLY B O 1
ATOM 2321 N N . ALA B 1 37 ? 4.422 -0.331 6.945 1 98.5 37 ALA B N 1
ATOM 2322 C CA . ALA B 1 37 ? 4.867 0.409 5.766 1 98.5 37 ALA B CA 1
ATOM 2323 C C . ALA B 1 37 ? 3.918 1.564 5.457 1 98.5 37 ALA B C 1
ATOM 2325 O O . ALA B 1 37 ? 2.699 1.429 5.59 1 98.5 37 ALA B O 1
ATOM 2326 N N . TYR B 1 38 ? 4.488 2.664 5.148 1 98.75 38 TYR B N 1
ATOM 2327 C CA . TYR B 1 38 ? 3.777 3.871 4.746 1 98.75 38 TYR B CA 1
ATOM 2328 C C . TYR B 1 38 ? 4.086 4.227 3.295 1 98.75 38 TYR B C 1
ATOM 2330 O O . TYR B 1 38 ? 5.246 4.461 2.941 1 98.75 38 TYR B O 1
ATOM 2338 N N . VAL B 1 39 ? 3 4.293 2.477 1 98.75 39 VAL B N 1
ATOM 2339 C CA . VAL B 1 39 ? 3.26 4.316 1.041 1 98.75 39 VAL B CA 1
ATOM 2340 C C . VAL B 1 39 ? 2.602 5.543 0.415 1 98.75 39 VAL B C 1
ATOM 2342 O O . VAL B 1 39 ? 1.619 6.066 0.947 1 98.75 39 VAL B O 1
ATOM 2345 N N . PRO B 1 40 ? 3.191 6.062 -0.699 1 98.69 40 PRO B N 1
ATOM 2346 C CA . PRO B 1 40 ? 2.516 7.105 -1.477 1 98.69 40 PRO B CA 1
ATOM 2347 C C . PRO B 1 40 ? 1.365 6.559 -2.32 1 98.69 40 PRO B C 1
ATOM 2349 O O . PRO B 1 40 ? 1.483 5.48 -2.908 1 98.69 40 PRO B O 1
ATOM 2352 N N . LEU B 1 41 ? 0.28 7.219 -2.338 1 98.81 41 LEU B N 1
ATOM 2353 C CA . LEU B 1 41 ? -0.907 6.809 -3.08 1 98.81 41 LEU B CA 1
ATOM 2354 C C . LEU B 1 41 ? -1.36 7.906 -4.035 1 98.81 41 LEU B C 1
ATOM 2356 O O . LEU B 1 41 ? -2.156 8.773 -3.658 1 98.81 41 LEU B O 1
ATOM 2360 N N . PRO B 1 42 ? -0.808 7.934 -5.254 1 98.38 42 PRO B N 1
ATOM 2361 C CA . PRO B 1 42 ? -1.234 8.945 -6.223 1 98.38 42 PRO B CA 1
ATOM 2362 C C . PRO B 1 42 ? -2.686 8.766 -6.66 1 98.38 42 PRO B C 1
ATOM 2364 O O . PRO B 1 42 ? -2.967 7.992 -7.582 1 98.38 42 PRO B O 1
ATOM 2367 N N . THR B 1 43 ? -3.566 9.492 -6.086 1 98.06 43 THR B N 1
ATOM 2368 C CA . THR B 1 43 ? -5.004 9.328 -6.258 1 98.06 43 THR B CA 1
ATOM 2369 C C . THR B 1 43 ? -5.602 10.516 -7.008 1 98.06 43 THR B C 1
ATOM 2371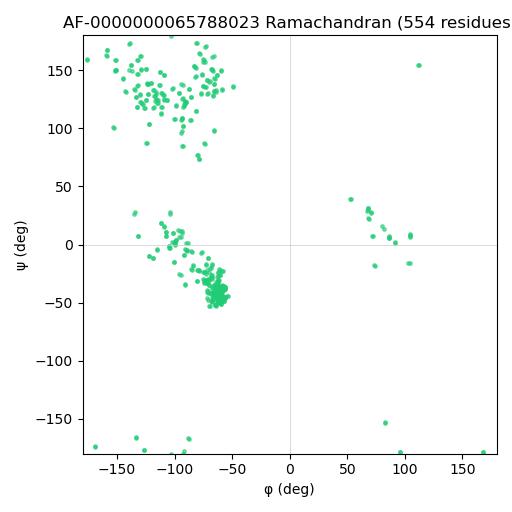 O O . THR B 1 43 ? -5.629 11.633 -6.488 1 98.06 43 THR B O 1
ATOM 2374 N N . HIS B 1 44 ? -6.055 10.273 -8.18 1 97.06 44 HIS B N 1
ATOM 2375 C CA . HIS B 1 44 ? -6.734 11.32 -8.93 1 97.06 44 HIS B CA 1
ATOM 2376 C C . HIS B 1 44 ? -8.008 11.766 -8.227 1 97.06 44 HIS B C 1
ATOM 2378 O O . HIS B 1 44 ? -8.727 10.945 -7.656 1 97.06 44 HIS B O 1
ATOM 2384 N N . PRO B 1 45 ? -8.359 13.07 -8.32 1 96.25 45 PRO B N 1
ATOM 2385 C CA . PRO B 1 45 ? -9.531 13.586 -7.602 1 96.25 45 PRO B CA 1
ATOM 2386 C C . PRO B 1 45 ? -10.812 12.836 -7.945 1 96.25 45 PRO B C 1
ATOM 2388 O O . PRO B 1 45 ? -11.633 12.57 -7.059 1 96.25 45 PRO B O 1
ATOM 2391 N N . HIS B 1 46 ? -10.992 12.422 -9.188 1 95.44 46 HIS B N 1
ATOM 2392 C CA . HIS B 1 46 ? -12.203 11.742 -9.625 1 95.44 46 HIS B CA 1
ATOM 2393 C C . HIS B 1 46 ? -12.312 10.352 -9.008 1 95.44 46 HIS B C 1
ATOM 2395 O O . HIS B 1 46 ? -13.406 9.797 -8.914 1 95.44 46 HIS B O 1
ATOM 2401 N N . GLY B 1 47 ? -11.258 9.789 -8.562 1 96.12 47 GLY B N 1
ATOM 2402 C CA . GLY B 1 47 ? -11.258 8.438 -8.023 1 96.12 47 GLY B CA 1
ATOM 2403 C C . GLY B 1 47 ? -11.055 8.398 -6.52 1 96.12 47 GLY B C 1
ATOM 2404 O O . GLY B 1 47 ? -10.82 7.328 -5.953 1 96.12 47 GLY B O 1
ATOM 2405 N N . PHE B 1 48 ? -11.234 9.57 -5.871 1 98.25 48 PHE B N 1
ATOM 2406 C CA . PHE B 1 48 ? -10.844 9.656 -4.469 1 98.25 48 PHE B CA 1
ATOM 2407 C C . PHE B 1 48 ? -11.695 8.734 -3.609 1 98.25 48 PHE B C 1
ATOM 2409 O O . PHE B 1 48 ? -11.172 7.938 -2.828 1 98.25 48 PHE B O 1
ATOM 2416 N N . ASP B 1 49 ? -12.984 8.852 -3.73 1 98.19 49 ASP B N 1
ATOM 2417 C CA . ASP B 1 49 ? -13.898 8.078 -2.896 1 98.19 49 ASP B CA 1
ATOM 2418 C C . ASP B 1 49 ? -13.688 6.578 -3.105 1 98.19 49 ASP B C 1
ATOM 2420 O O . ASP B 1 49 ? -13.648 5.812 -2.141 1 98.19 49 ASP B O 1
ATOM 2424 N N . GLN B 1 50 ? -13.578 6.207 -4.352 1 98 50 GLN B N 1
ATOM 2425 C CA . GLN B 1 50 ? -13.336 4.809 -4.691 1 98 50 GLN B CA 1
ATOM 2426 C C . GLN B 1 50 ? -12.023 4.316 -4.09 1 98 50 GLN B C 1
ATOM 2428 O O . GLN B 1 50 ? -11.961 3.217 -3.531 1 98 50 GLN B O 1
ATOM 2433 N N . ALA B 1 51 ? -11 5.113 -4.219 1 98.75 51 ALA B N 1
ATOM 2434 C CA . ALA B 1 51 ? -9.695 4.762 -3.666 1 98.75 51 ALA B CA 1
ATOM 2435 C C . ALA B 1 51 ? -9.758 4.621 -2.146 1 98.75 51 ALA B C 1
ATOM 2437 O O . ALA B 1 51 ? -9.281 3.631 -1.588 1 98.75 51 ALA B O 1
ATOM 2438 N N . LEU B 1 52 ? -10.383 5.586 -1.51 1 98.81 52 LEU B N 1
ATOM 2439 C CA . LEU B 1 52 ? -10.461 5.605 -0.053 1 98.81 52 LEU B CA 1
ATOM 2440 C C . LEU B 1 52 ? -11.172 4.359 0.47 1 98.81 52 LEU B C 1
ATOM 2442 O O . LEU B 1 52 ? -10.648 3.666 1.348 1 98.81 52 LEU B O 1
ATOM 2446 N N . ARG B 1 53 ? -12.289 4.062 -0.067 1 98.44 53 ARG B N 1
ATOM 2447 C CA . ARG B 1 53 ? -13.07 2.908 0.374 1 98.44 53 ARG B CA 1
ATOM 2448 C C . ARG B 1 53 ? -12.359 1.604 0.025 1 98.44 53 ARG B C 1
ATOM 2450 O O . ARG B 1 53 ? -12.438 0.629 0.774 1 98.44 53 ARG B O 1
ATOM 2457 N N . GLY B 1 54 ? -11.727 1.587 -1.118 1 98.69 54 GLY B N 1
ATOM 2458 C CA . GLY B 1 54 ? -10.977 0.407 -1.521 1 98.69 54 GLY B CA 1
ATOM 2459 C C . GLY B 1 54 ? -9.789 0.118 -0.622 1 98.69 54 GLY B C 1
ATOM 2460 O O . GLY B 1 54 ? -9.477 -1.043 -0.346 1 98.69 54 GLY B O 1
ATOM 2461 N N . LEU B 1 55 ? -9.07 1.179 -0.233 1 98.81 55 LEU B N 1
ATOM 2462 C CA . LEU B 1 55 ? -7.949 1.007 0.679 1 98.81 55 LEU B CA 1
ATOM 2463 C C . LEU B 1 55 ? -8.414 0.434 2.014 1 98.81 55 LEU B C 1
ATOM 2465 O O . LEU B 1 55 ? -7.746 -0.431 2.588 1 98.81 55 LEU B O 1
ATOM 2469 N N . ALA B 1 56 ? -9.555 0.917 2.486 1 98.69 56 ALA B N 1
ATOM 2470 C CA . ALA B 1 56 ? -10.133 0.336 3.691 1 98.69 56 ALA B CA 1
ATOM 2471 C C . ALA B 1 56 ? -10.43 -1.149 3.498 1 98.69 56 ALA B C 1
ATOM 2473 O O . ALA B 1 56 ? -10.078 -1.972 4.348 1 98.69 56 ALA B O 1
ATOM 2474 N N . ALA B 1 57 ? -11 -1.515 2.402 1 98.44 57 ALA B N 1
ATOM 2475 C CA . ALA B 1 57 ? -11.359 -2.896 2.098 1 98.44 57 ALA B CA 1
ATOM 2476 C C . ALA B 1 57 ? -10.117 -3.76 1.909 1 98.44 57 ALA B C 1
ATOM 2478 O O . ALA B 1 57 ? -10.148 -4.969 2.15 1 98.44 57 ALA B O 1
ATOM 2479 N N . ALA B 1 58 ? -9.023 -3.135 1.503 1 98.38 58 ALA B N 1
ATOM 2480 C CA . ALA B 1 58 ? -7.785 -3.857 1.23 1 98.38 58 ALA B CA 1
ATOM 2481 C C . ALA B 1 58 ? -6.969 -4.055 2.506 1 98.38 58 ALA B C 1
ATOM 2483 O O . ALA B 1 58 ? -5.902 -4.672 2.482 1 98.38 58 ALA B O 1
ATOM 2484 N N . GLY B 1 59 ? -7.426 -3.436 3.611 1 98.06 59 GLY B N 1
ATOM 2485 C CA . GLY B 1 59 ? -6.82 -3.748 4.898 1 98.06 59 GLY B CA 1
ATOM 2486 C C . GLY B 1 59 ? -5.895 -2.658 5.402 1 98.06 59 GLY B C 1
ATOM 2487 O O . GLY B 1 59 ? -5.184 -2.85 6.391 1 98.06 59 GLY B O 1
ATOM 2488 N N . PHE B 1 60 ? -5.855 -1.495 4.758 1 98.81 60 PHE B N 1
ATOM 2489 C CA . PHE B 1 60 ? -5.086 -0.377 5.289 1 98.81 60 PHE B CA 1
ATOM 2490 C C . PHE B 1 60 ? -5.594 0.024 6.672 1 98.81 60 PHE B C 1
ATOM 2492 O O . PHE B 1 60 ? -6.781 -0.113 6.965 1 98.81 60 PHE B O 1
ATOM 2499 N N . GLN B 1 61 ? -4.668 0.528 7.445 1 98.75 61 GLN B N 1
ATOM 2500 C CA . GLN B 1 61 ? -5.031 1.047 8.758 1 98.75 61 GLN B CA 1
ATOM 2501 C C . GLN B 1 61 ? -5.605 2.457 8.656 1 98.75 61 GLN B C 1
ATOM 2503 O O . GLN B 1 61 ? -6.426 2.861 9.484 1 98.75 61 GLN B O 1
ATOM 2508 N N . GLY B 1 62 ? -5.176 3.172 7.734 1 98.81 62 GLY B N 1
ATOM 2509 C CA . GLY B 1 62 ? -5.574 4.551 7.492 1 98.81 62 GLY B CA 1
ATOM 2510 C C . GLY B 1 62 ? -4.68 5.266 6.5 1 98.81 62 GLY B C 1
ATOM 2511 O O . GLY B 1 62 ? -3.766 4.66 5.934 1 98.81 62 GLY B O 1
ATOM 2512 N N . VAL B 1 63 ? -5.008 6.586 6.273 1 98.81 63 VAL B N 1
ATOM 2513 C CA . VAL B 1 63 ? -4.242 7.359 5.305 1 98.81 63 VAL B CA 1
ATOM 2514 C C . VAL B 1 63 ? -4.238 8.836 5.707 1 98.81 63 VAL B C 1
ATOM 2516 O O . VAL B 1 63 ? -5.156 9.305 6.383 1 98.81 63 VAL B O 1
ATOM 2519 N N . ASN B 1 64 ? -3.195 9.492 5.355 1 97.94 64 ASN B N 1
ATOM 2520 C CA . ASN B 1 64 ? -3.246 10.945 5.258 1 97.94 64 ASN B CA 1
ATOM 2521 C C . ASN B 1 64 ? -3.818 11.398 3.92 1 97.94 64 ASN B C 1
ATOM 2523 O O . ASN B 1 64 ? -3.746 10.672 2.93 1 97.94 64 ASN B O 1
ATOM 2527 N N . VAL B 1 65 ? -4.379 12.555 3.986 1 97.06 65 VAL B N 1
ATOM 2528 C CA . VAL B 1 65 ? -4.902 13.18 2.777 1 97.06 65 VAL B CA 1
ATOM 2529 C C . VAL B 1 65 ? -4.258 14.547 2.578 1 97.06 65 VAL B C 1
ATOM 2531 O O . VAL B 1 65 ? -4.152 15.336 3.525 1 97.06 65 VAL B O 1
ATOM 2534 N N . THR B 1 66 ? -3.746 14.805 1.423 1 92.88 66 THR B N 1
ATOM 2535 C CA . THR B 1 66 ? -3.162 16.094 1.071 1 92.88 66 THR B CA 1
ATOM 2536 C C . THR B 1 66 ? -3.793 16.641 -0.205 1 92.88 66 THR B C 1
ATOM 2538 O O . THR B 1 66 ? -4.828 16.156 -0.654 1 92.88 66 THR B O 1
ATOM 2541 N N . ILE B 1 67 ? -3.295 17.75 -0.642 1 88 67 ILE B N 1
ATOM 2542 C CA . ILE B 1 67 ? -3.865 18.422 -1.805 1 88 67 ILE B CA 1
ATOM 2543 C C . ILE B 1 67 ? -4.031 17.422 -2.947 1 88 67 ILE B C 1
ATOM 2545 O O . ILE B 1 67 ? -3.129 16.625 -3.219 1 88 67 ILE B O 1
ATOM 2549 N N . PRO B 1 68 ? -5.25 17.531 -3.604 1 91.94 68 PRO B N 1
ATOM 2550 C CA . PRO B 1 68 ? -6.383 18.453 -3.451 1 91.94 68 PRO B CA 1
ATOM 2551 C C . PRO B 1 68 ? -7.57 17.812 -2.74 1 91.94 68 PRO B C 1
ATOM 2553 O O . PRO B 1 68 ? -8.719 18.219 -2.941 1 91.94 68 PRO B O 1
ATOM 2556 N N . HIS B 1 69 ? -7.336 16.812 -1.869 1 93.44 69 HIS B N 1
ATOM 2557 C CA . HIS B 1 69 ? -8.398 15.891 -1.505 1 93.44 69 HIS B CA 1
ATOM 2558 C C . HIS B 1 69 ? -9.031 16.281 -0.17 1 93.44 69 HIS B C 1
ATOM 2560 O O . HIS B 1 69 ? -9.93 15.586 0.317 1 93.44 69 HIS B O 1
ATOM 2566 N N . LYS B 1 70 ? -8.672 17.328 0.433 1 85.94 70 LYS B N 1
ATOM 2567 C CA . LYS B 1 70 ? -9.102 17.609 1.799 1 85.94 70 LYS B CA 1
ATOM 2568 C C . LYS B 1 70 ? -10.617 17.766 1.876 1 85.94 70 LYS B C 1
ATOM 2570 O O . LYS B 1 70 ? -11.258 17.266 2.807 1 85.94 70 LYS B O 1
ATOM 2575 N N . GLU B 1 71 ? -11.195 18.422 0.953 1 84.75 71 GLU B N 1
ATOM 2576 C CA . GLU B 1 71 ? -12.648 18.578 0.94 1 84.75 71 GLU B CA 1
ATOM 2577 C C . GLU B 1 71 ? -13.344 17.234 0.68 1 84.75 71 GLU B C 1
ATOM 2579 O O . GLU B 1 71 ? -14.32 16.906 1.356 1 84.75 71 GLU B O 1
ATOM 2584 N N . ALA B 1 72 ? -12.867 16.547 -0.344 1 92.69 72 ALA B N 1
ATOM 2585 C CA . ALA B 1 72 ? -13.43 15.242 -0.661 1 92.69 72 ALA B CA 1
ATOM 2586 C C . ALA B 1 72 ? -13.344 14.305 0.54 1 92.69 72 ALA B C 1
ATOM 2588 O O . ALA B 1 72 ? -14.25 13.492 0.767 1 92.69 72 ALA B O 1
ATOM 2589 N N . ALA B 1 73 ? -12.289 14.414 1.275 1 96.75 73 ALA B N 1
ATOM 2590 C CA . ALA B 1 73 ? -12.102 13.586 2.465 1 96.75 73 ALA B CA 1
ATOM 2591 C C . ALA B 1 73 ? -13.18 13.875 3.508 1 96.75 73 ALA B C 1
ATOM 2593 O O . ALA B 1 73 ? -13.711 12.953 4.129 1 96.75 73 ALA B O 1
ATOM 2594 N N . MET B 1 74 ? -13.492 15.102 3.689 1 94.94 74 MET B N 1
ATOM 2595 C CA . MET B 1 74 ? -14.523 15.484 4.648 1 94.94 74 MET B CA 1
ATOM 2596 C C . MET B 1 74 ? -15.859 14.836 4.297 1 94.94 74 MET B C 1
ATOM 2598 O O . MET B 1 74 ? -16.578 14.359 5.18 1 94.94 74 MET B O 1
ATOM 2602 N N . LEU B 1 75 ? -16.156 14.797 3.043 1 95.38 75 LEU B N 1
ATOM 2603 C CA . LEU B 1 75 ? -17.438 14.273 2.566 1 95.38 75 LEU B CA 1
ATOM 2604 C C . LEU B 1 75 ? -17.453 12.758 2.648 1 95.38 75 LEU B C 1
ATOM 2606 O O . LEU B 1 75 ? -18.516 12.156 2.873 1 95.38 75 LEU B O 1
ATOM 2610 N N . ALA B 1 76 ? -16.359 12.164 2.521 1 97.31 76 ALA B N 1
ATOM 2611 C CA . ALA B 1 76 ? -16.281 10.711 2.375 1 97.31 76 ALA B CA 1
ATOM 2612 C C . ALA B 1 76 ? -16.281 10.023 3.736 1 97.31 76 ALA B C 1
ATOM 2614 O O . ALA B 1 76 ? -16.562 8.828 3.838 1 97.31 76 ALA B O 1
ATOM 2615 N N . CYS B 1 77 ? -15.93 10.68 4.793 1 98.12 77 CYS B N 1
ATOM 2616 C CA . CYS B 1 77 ? -15.797 10.078 6.117 1 98.12 77 CYS B CA 1
ATOM 2617 C C . CYS B 1 77 ? -17.172 9.75 6.699 1 98.12 77 CYS B C 1
ATOM 2619 O O . CYS B 1 77 ? -18.125 10.516 6.531 1 98.12 77 CYS B O 1
ATOM 2621 N N . ASP B 1 78 ? -17.25 8.617 7.379 1 98.19 78 ASP B N 1
ATOM 2622 C CA . ASP B 1 78 ? -18.469 8.25 8.117 1 98.19 78 ASP B CA 1
ATOM 2623 C C . ASP B 1 78 ? -18.625 9.109 9.367 1 98.19 78 ASP B C 1
ATOM 2625 O O . ASP B 1 78 ? -19.75 9.367 9.812 1 98.19 78 ASP B O 1
ATOM 2629 N N . GLU B 1 79 ? -17.5 9.453 9.93 1 97.94 79 GLU B N 1
ATOM 2630 C CA . GLU B 1 79 ? -17.453 10.234 11.164 1 97.94 79 GLU B CA 1
ATOM 2631 C C . GLU B 1 79 ? -16.25 11.188 11.156 1 97.94 79 GLU B C 1
ATOM 2633 O O . GLU B 1 79 ? -15.188 10.844 10.648 1 97.94 79 GLU B O 1
ATOM 2638 N N . LEU B 1 80 ? -16.516 12.359 11.719 1 97.81 80 LEU B N 1
ATOM 2639 C CA . LEU B 1 80 ? -15.453 13.344 11.93 1 97.81 80 LEU B CA 1
ATOM 2640 C C . LEU B 1 80 ? -15.188 13.539 13.422 1 97.81 80 LEU B C 1
ATOM 2642 O O . LEU B 1 80 ? -16.125 13.578 14.227 1 97.81 80 LEU B O 1
ATOM 2646 N N . THR B 1 81 ? -13.953 13.609 13.789 1 97.25 81 THR B N 1
ATOM 2647 C CA . THR B 1 81 ? -13.625 13.977 15.164 1 97.25 81 THR B CA 1
ATOM 2648 C C . THR B 1 81 ? -14.016 15.43 15.438 1 97.25 81 THR B C 1
ATOM 2650 O O . THR B 1 81 ? -14.195 16.219 14.508 1 97.25 81 THR B O 1
ATOM 2653 N N . PRO B 1 82 ? -14.117 15.742 16.719 1 96.06 82 PRO B N 1
ATOM 2654 C CA . PRO B 1 82 ? -14.375 17.141 17.047 1 96.06 82 PRO B CA 1
ATOM 2655 C C . PRO B 1 82 ? -13.305 18.078 16.484 1 96.06 82 PRO B C 1
ATOM 2657 O O . PRO B 1 82 ? -13.617 19.172 16.016 1 96.06 82 PRO B O 1
ATOM 2660 N N . THR B 1 83 ? -12.141 17.656 16.469 1 95.25 83 THR B N 1
ATOM 2661 C CA . THR B 1 83 ? -11.039 18.469 15.969 1 95.25 83 THR B CA 1
ATOM 2662 C C . THR B 1 83 ? -11.188 18.719 14.469 1 95.25 83 THR B C 1
ATOM 2664 O O . THR B 1 83 ? -10.961 19.828 13.992 1 95.25 83 THR B O 1
ATOM 2667 N N . ALA B 1 84 ? -11.547 17.703 13.758 1 96.12 84 ALA B N 1
ATOM 2668 C CA . ALA B 1 84 ? -11.742 17.859 12.32 1 96.12 84 ALA B CA 1
ATOM 2669 C C . ALA B 1 84 ? -12.914 18.797 12.016 1 96.12 84 ALA B C 1
ATOM 2671 O O . ALA B 1 84 ? -12.844 19.594 11.086 1 96.12 84 ALA B O 1
ATOM 2672 N N . LYS B 1 85 ? -13.93 18.656 12.789 1 95.06 85 LYS B N 1
ATOM 2673 C CA . LYS B 1 85 ? -15.078 19.547 12.609 1 95.06 85 LYS B CA 1
ATOM 2674 C C . LYS B 1 85 ? -14.695 21 12.844 1 95.06 85 LYS B C 1
ATOM 2676 O O . LYS B 1 85 ? -15.062 21.875 12.062 1 95.06 85 LYS B O 1
ATOM 2681 N N . ARG B 1 86 ? -13.93 21.203 13.922 1 93.38 86 ARG B N 1
ATOM 2682 C CA . ARG B 1 86 ? -13.469 22.547 14.273 1 93.38 86 ARG B CA 1
ATOM 2683 C C . ARG B 1 86 ? -12.57 23.125 13.188 1 93.38 86 ARG B C 1
ATOM 2685 O O . ARG B 1 86 ? -12.695 24.297 12.82 1 93.38 86 ARG B O 1
ATOM 2692 N N . ALA B 1 87 ? -11.75 22.297 12.664 1 93.06 87 ALA B N 1
ATOM 2693 C CA . ALA B 1 87 ? -10.789 22.719 11.648 1 93.06 87 ALA B CA 1
ATOM 2694 C C . ALA B 1 87 ? -11.453 22.844 10.281 1 93.06 87 ALA B C 1
ATOM 2696 O O . ALA B 1 87 ? -10.945 23.547 9.406 1 93.06 87 ALA B O 1
ATOM 2697 N N . GLY B 1 88 ? -12.602 22.125 10.125 1 92.44 88 GLY B N 1
ATOM 2698 C CA . GLY B 1 88 ? -13.273 22.125 8.836 1 92.44 88 GLY B CA 1
ATOM 2699 C C . GLY B 1 88 ? -12.492 21.406 7.758 1 92.44 88 GLY B C 1
ATOM 2700 O O . GLY B 1 88 ? -12.609 21.719 6.574 1 92.44 88 GLY B O 1
ATOM 2701 N N . ALA B 1 89 ? -11.633 20.531 8.148 1 93.25 89 ALA B N 1
ATOM 2702 C CA . ALA B 1 89 ? -10.797 19.797 7.207 1 93.25 89 ALA B CA 1
ATOM 2703 C C . ALA B 1 89 ? -10.414 18.422 7.754 1 93.25 89 ALA B C 1
ATOM 2705 O O . ALA B 1 89 ? -10.508 18.188 8.961 1 93.25 89 ALA B O 1
ATOM 2706 N N . VAL B 1 90 ? -10.062 17.562 6.848 1 96.69 90 VAL B N 1
ATOM 2707 C CA . VAL B 1 90 ? -9.547 16.25 7.203 1 96.69 90 VAL B CA 1
ATOM 2708 C C . VAL B 1 90 ? -8.188 16.031 6.539 1 96.69 90 VAL B C 1
ATOM 2710 O O . VAL B 1 90 ? -8.062 16.172 5.32 1 96.69 90 VAL B O 1
ATOM 2713 N N . ASN B 1 91 ? -7.191 15.719 7.352 1 96.19 91 ASN B N 1
ATOM 2714 C CA . ASN B 1 91 ? -5.902 15.367 6.773 1 96.19 91 ASN B CA 1
ATOM 2715 C C . ASN B 1 91 ? -5.449 13.977 7.207 1 96.19 91 ASN B C 1
ATOM 2717 O O . ASN B 1 91 ? -4.449 13.461 6.707 1 96.19 91 ASN B O 1
ATOM 2721 N N . THR B 1 92 ? -6.141 13.383 8.164 1 98 92 THR B N 1
ATOM 2722 C CA . THR B 1 92 ? -5.809 12.078 8.719 1 98 92 THR B CA 1
ATOM 2723 C C . THR B 1 92 ? -7.055 11.203 8.82 1 98 92 THR B C 1
ATOM 2725 O O . THR B 1 92 ? -8.055 11.602 9.406 1 98 92 THR B O 1
ATOM 2728 N N . ILE B 1 93 ? -6.965 10.062 8.273 1 98.75 93 ILE B N 1
ATOM 2729 C CA . ILE B 1 93 ? -8.102 9.148 8.273 1 98.75 93 ILE B CA 1
ATOM 2730 C C . ILE B 1 93 ? -7.695 7.824 8.914 1 98.75 93 ILE B C 1
ATOM 2732 O O . ILE B 1 93 ? -6.609 7.309 8.648 1 98.75 93 ILE B O 1
ATOM 2736 N N . CYS B 1 94 ? -8.547 7.266 9.727 1 98.69 94 CYS B N 1
ATOM 2737 C CA . CYS B 1 94 ? -8.391 5.941 10.32 1 98.69 94 CYS B CA 1
ATOM 2738 C C . CYS B 1 94 ? -9.523 5.016 9.891 1 98.69 94 CYS B C 1
ATOM 2740 O O . CYS B 1 94 ? -10.688 5.426 9.844 1 98.69 94 CYS B O 1
ATOM 2742 N N . PHE B 1 95 ? -9.18 3.861 9.5 1 98.62 95 PHE B N 1
ATOM 2743 C CA . PHE B 1 95 ? -10.156 2.812 9.25 1 98.62 95 PHE B CA 1
ATOM 2744 C C . PHE B 1 95 ? -10.344 1.937 10.477 1 98.62 95 PHE B C 1
ATOM 2746 O O . PHE B 1 95 ? -9.461 1.147 10.828 1 98.62 95 PHE B O 1
ATOM 2753 N N . VAL B 1 96 ? -11.469 2.041 11.125 1 95.75 96 VAL B N 1
ATOM 2754 C CA . VAL B 1 96 ? -11.695 1.351 12.391 1 95.75 96 VAL B CA 1
ATOM 2755 C C . VAL B 1 96 ? -13.055 0.654 12.359 1 95.75 96 VAL B C 1
ATOM 2757 O O . VAL B 1 96 ? -14.094 1.307 12.211 1 95.75 96 VAL B O 1
ATOM 2760 N N . ALA B 1 97 ? -13.055 -0.706 12.492 1 93.5 97 ALA B N 1
ATOM 2761 C CA . ALA B 1 97 ? -14.273 -1.502 12.602 1 93.5 97 ALA B CA 1
ATOM 2762 C C . ALA B 1 97 ? -15.234 -1.196 11.453 1 93.5 97 ALA B C 1
ATOM 2764 O O . ALA B 1 97 ? -16.422 -0.938 11.68 1 93.5 97 ALA B O 1
ATOM 2765 N N . GLY B 1 98 ? -14.695 -1.035 10.352 1 93.38 98 GLY B N 1
ATOM 2766 C CA . GLY B 1 98 ? -15.516 -0.872 9.156 1 93.38 98 GLY B CA 1
ATOM 2767 C C . GLY B 1 98 ? -15.938 0.564 8.922 1 93.38 98 GLY B C 1
ATOM 2768 O O . GLY B 1 98 ? -16.672 0.85 7.973 1 93.38 98 GLY B O 1
ATOM 2769 N N . ARG B 1 99 ? -15.445 1.548 9.734 1 97.44 99 ARG B N 1
ATOM 2770 C CA . ARG B 1 99 ? -15.797 2.957 9.586 1 97.44 99 ARG B CA 1
ATOM 2771 C C . ARG B 1 99 ? -14.594 3.775 9.133 1 97.44 99 ARG B C 1
ATOM 2773 O O . ARG B 1 99 ? -13.453 3.465 9.492 1 97.44 99 ARG B O 1
ATOM 2780 N N . ILE B 1 100 ? -14.922 4.785 8.398 1 98.62 100 ILE B N 1
ATOM 2781 C CA . ILE B 1 100 ? -13.938 5.77 7.977 1 98.62 100 ILE B CA 1
ATOM 2782 C C . ILE B 1 100 ? -14.031 7.008 8.859 1 98.62 100 ILE B C 1
ATOM 2784 O O . ILE B 1 100 ? -14.992 7.773 8.773 1 98.62 100 ILE B O 1
ATOM 2788 N N . ILE B 1 101 ? -13.016 7.195 9.742 1 98.69 101 ILE B N 1
ATOM 2789 C CA . ILE B 1 101 ? -13.008 8.305 10.688 1 98.69 101 ILE B CA 1
ATOM 2790 C C . ILE B 1 101 ? -11.992 9.352 10.258 1 98.69 101 ILE B C 1
ATOM 2792 O O . ILE B 1 101 ? -10.805 9.047 10.094 1 98.69 101 ILE B O 1
ATOM 2796 N N . GLY B 1 102 ? -12.461 10.57 10.094 1 98.44 102 GLY B N 1
ATOM 2797 C CA . GLY B 1 102 ? -11.602 11.664 9.68 1 98.44 102 GLY B CA 1
ATOM 2798 C C . GLY B 1 102 ? -11.195 12.57 10.828 1 98.44 102 GLY B C 1
ATOM 2799 O O . GLY B 1 102 ? -12.016 12.906 11.688 1 98.44 102 GLY B O 1
ATOM 2800 N N . ASP B 1 103 ? -9.953 12.898 10.867 1 97.5 103 ASP B N 1
ATOM 2801 C CA . ASP B 1 103 ? -9.375 13.82 11.836 1 97.5 103 ASP B CA 1
ATOM 2802 C C . ASP B 1 103 ? -8.531 14.883 11.133 1 97.5 103 ASP B C 1
ATOM 2804 O O . ASP B 1 103 ? -8.266 14.789 9.93 1 97.5 103 ASP B O 1
ATOM 2808 N N . CYS B 1 104 ? -8.25 15.945 11.812 1 96.94 104 CYS B N 1
ATOM 2809 C CA . CYS B 1 104 ? -7.301 16.953 11.359 1 96.94 104 CYS B CA 1
ATOM 2810 C C . CYS B 1 104 ? -6.238 17.219 12.422 1 96.94 104 CYS B C 1
ATOM 2812 O O . CYS B 1 104 ? -6.539 17.734 13.5 1 96.94 104 CYS B O 1
ATOM 2814 N N . THR B 1 105 ? -5.051 16.938 12.055 1 96.31 105 THR B N 1
ATOM 2815 C CA . THR B 1 105 ? -3.99 17 13.047 1 96.31 105 THR B CA 1
ATOM 2816 C C . THR B 1 105 ? -3.1 18.219 12.812 1 96.31 105 THR B C 1
ATOM 2818 O O . THR B 1 105 ? -2.074 18.375 13.484 1 96.31 105 THR B O 1
ATOM 2821 N N . ASP B 1 106 ? -3.434 19.078 11.922 1 95 106 ASP B N 1
ATOM 2822 C CA . ASP B 1 106 ? -2.631 20.25 11.586 1 95 106 ASP B CA 1
ATOM 2823 C C . ASP B 1 106 ? -2.512 21.203 12.773 1 95 106 ASP B C 1
ATOM 2825 O O . ASP B 1 106 ? -1.408 21.594 13.148 1 95 106 ASP B O 1
ATOM 2829 N N . GLY B 1 107 ? -3.615 21.516 13.359 1 96.31 107 GLY B N 1
ATOM 2830 C CA . GLY B 1 107 ? -3.619 22.438 14.484 1 96.31 107 GLY B CA 1
ATOM 2831 C C . GLY B 1 107 ? -2.846 21.906 15.68 1 96.31 107 GLY B C 1
ATOM 2832 O O . GLY B 1 107 ? -2.053 22.641 16.281 1 96.31 107 GLY B O 1
ATOM 2833 N N . THR B 1 108 ? -3.09 20.703 15.969 1 94.94 108 THR B N 1
ATOM 2834 C CA . THR B 1 108 ? -2.375 20.078 17.078 1 94.94 108 THR B CA 1
ATOM 2835 C C . THR B 1 108 ? -0.88 20 16.781 1 94.94 108 THR B C 1
ATOM 2837 O O . THR B 1 108 ? -0.057 20.266 17.672 1 94.94 108 THR B O 1
ATOM 2840 N N . GLY B 1 109 ? -0.604 19.656 15.586 1 96.19 109 GLY B N 1
ATOM 2841 C CA . GLY B 1 109 ? 0.795 19.641 15.195 1 96.19 109 GLY B CA 1
ATOM 2842 C C . GLY B 1 109 ? 1.466 21 15.312 1 96.19 109 GLY B C 1
ATOM 2843 O O . GLY B 1 109 ? 2.615 21.094 15.75 1 96.19 109 GLY B O 1
ATOM 2844 N N . PHE B 1 110 ? 0.757 22 14.945 1 97.25 110 PHE B N 1
ATOM 2845 C CA . PHE B 1 110 ? 1.259 23.359 15.047 1 97.25 110 PHE B CA 1
ATOM 2846 C C . PHE B 1 110 ? 1.564 23.719 16.5 1 97.25 110 PHE B C 1
ATOM 2848 O O . PHE B 1 110 ? 2.66 24.188 16.812 1 97.25 110 PHE B O 1
ATOM 2855 N N . CYS B 1 111 ? 0.668 23.438 17.375 1 97.44 111 CYS B N 1
ATOM 2856 C CA . CYS B 1 111 ? 0.825 23.75 18.797 1 97.44 111 CYS B CA 1
ATOM 2857 C C . CYS B 1 111 ? 1.94 22.922 19.422 1 97.44 111 CYS B C 1
ATOM 2859 O O . CYS B 1 111 ? 2.721 23.438 20.219 1 97.44 111 CYS B O 1
ATOM 2861 N N . ASP B 1 112 ? 1.974 21.719 19.047 1 96 112 ASP B N 1
ATOM 2862 C CA . ASP B 1 112 ? 3.039 20.859 19.562 1 96 112 ASP B CA 1
ATOM 2863 C C . ASP B 1 112 ? 4.41 21.375 19.125 1 96 112 ASP B C 1
ATOM 2865 O O . ASP B 1 112 ? 5.379 21.281 19.891 1 96 112 ASP B O 1
ATOM 2869 N N . ASN B 1 113 ? 4.488 21.844 17.891 1 96.06 113 ASN B N 1
ATOM 2870 C CA . ASN B 1 113 ? 5.734 22.422 17.406 1 96.06 113 ASN B CA 1
ATOM 2871 C C . ASN B 1 113 ? 6.148 23.625 18.234 1 96.06 113 ASN B C 1
ATOM 2873 O O . ASN B 1 113 ? 7.32 23.781 18.594 1 96.06 113 ASN B O 1
ATOM 2877 N N . LEU B 1 114 ? 5.215 24.5 18.578 1 97.5 114 LEU B N 1
ATOM 2878 C CA . LEU B 1 114 ? 5.492 25.656 19.438 1 97.5 114 LEU B CA 1
ATOM 2879 C C . LEU B 1 114 ? 5.977 25.219 20.812 1 97.5 114 LEU B C 1
ATOM 2881 O O . L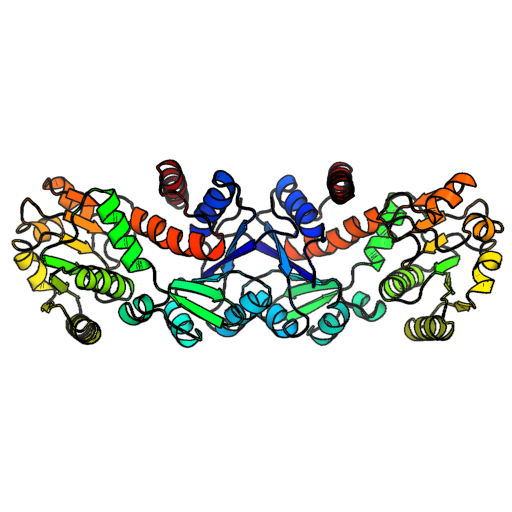EU B 1 114 ? 6.973 25.719 21.312 1 97.5 114 LEU B O 1
ATOM 2885 N N . SER B 1 115 ? 5.32 24.25 21.328 1 96.56 115 SER B N 1
ATOM 2886 C CA . SER B 1 115 ? 5.672 23.734 22.641 1 96.56 115 SER B CA 1
ATOM 2887 C C . SER B 1 115 ? 7.074 23.141 22.656 1 96.56 115 SER B C 1
ATOM 2889 O O . SER B 1 115 ? 7.828 23.312 23.609 1 96.56 115 SER B O 1
ATOM 2891 N N . ALA B 1 116 ? 7.348 22.469 21.656 1 94.44 116 ALA B N 1
ATOM 2892 C CA . ALA B 1 116 ? 8.672 21.844 21.547 1 94.44 116 ALA B CA 1
ATOM 2893 C C . ALA B 1 116 ? 9.766 22.906 21.531 1 94.44 116 ALA B C 1
ATOM 2895 O O . ALA B 1 116 ? 10.922 22.609 21.844 1 94.44 116 ALA B O 1
ATOM 2896 N N . HIS B 1 117 ? 9.477 24.094 21.141 1 95.56 117 HIS B N 1
ATOM 2897 C CA . HIS B 1 117 ? 10.43 25.203 21.094 1 95.56 117 HIS B CA 1
ATOM 2898 C C . HIS B 1 117 ? 10.25 26.141 22.297 1 95.56 117 HIS B C 1
ATOM 2900 O O . HIS B 1 117 ? 10.719 27.281 22.266 1 95.56 117 HIS B O 1
ATOM 2906 N N . ASP B 1 118 ? 9.461 25.719 23.234 1 96.38 118 ASP B N 1
ATOM 2907 C CA . ASP B 1 118 ? 9.242 26.406 24.5 1 96.38 118 ASP B CA 1
ATOM 2908 C C . ASP B 1 118 ? 8.5 27.734 24.281 1 96.38 118 ASP B C 1
ATOM 2910 O O . ASP B 1 118 ? 8.812 28.734 24.922 1 96.38 118 ASP B O 1
ATOM 2914 N N . VAL B 1 119 ? 7.676 27.766 23.281 1 96.94 119 VAL B N 1
ATOM 2915 C CA . VAL B 1 119 ? 6.809 28.922 23.078 1 96.94 119 VAL B CA 1
ATOM 2916 C C . VAL B 1 119 ? 5.465 28.688 23.75 1 96.94 119 VAL B C 1
ATOM 2918 O O . VAL B 1 119 ? 4.793 27.688 23.5 1 96.94 119 VAL B O 1
ATOM 2921 N N . ALA B 1 120 ? 5.074 29.594 24.578 1 95 120 ALA B N 1
ATOM 2922 C CA . ALA B 1 120 ? 3.791 29.5 25.266 1 95 120 ALA B CA 1
ATOM 2923 C C . ALA B 1 120 ? 2.631 29.766 24.312 1 95 120 ALA B C 1
ATOM 2925 O O . ALA B 1 120 ? 2.703 30.688 23.484 1 95 120 ALA B O 1
ATOM 2926 N N . ILE B 1 121 ? 1.66 29 24.391 1 95.88 121 ILE B N 1
ATOM 2927 C CA . ILE B 1 121 ? 0.434 29.188 23.625 1 95.88 121 ILE B CA 1
ATOM 2928 C C . ILE B 1 121 ? -0.571 29.984 24.469 1 95.88 121 ILE B C 1
ATOM 2930 O O . ILE B 1 121 ? -1.438 29.391 25.125 1 95.88 121 ILE B O 1
ATOM 2934 N N . ALA B 1 122 ? -0.44 31.203 24.422 1 95 122 ALA B N 1
ATOM 2935 C CA . ALA B 1 122 ? -1.248 32.125 25.219 1 95 122 ALA B CA 1
ATOM 2936 C C . ALA B 1 122 ? -1.252 33.531 24.625 1 95 122 ALA B C 1
ATOM 2938 O O . ALA B 1 122 ? -0.433 33.844 23.766 1 95 122 ALA B O 1
ATOM 2939 N N . GLY B 1 123 ? -2.199 34.281 25.062 1 96.81 123 GLY B N 1
ATOM 2940 C CA . GLY B 1 123 ? -2.246 35.688 24.641 1 96.81 123 GLY B CA 1
ATOM 2941 C C . GLY B 1 123 ? -2.898 35.875 23.281 1 96.81 123 GLY B C 1
ATOM 2942 O O . GLY B 1 123 ? -3.783 35.094 22.906 1 96.81 123 GLY B O 1
ATOM 2943 N N . ARG B 1 124 ? -2.475 36.969 22.594 1 98.19 124 ARG B N 1
ATOM 2944 C CA . ARG B 1 124 ? -3.061 37.375 21.312 1 98.19 124 ARG B CA 1
ATOM 2945 C C . ARG B 1 124 ? -2.195 36.906 20.156 1 98.19 124 ARG B C 1
ATOM 2947 O O . ARG B 1 124 ? -1.006 37.219 20.094 1 98.19 124 ARG B O 1
ATOM 2954 N N . ALA B 1 125 ? -2.811 36.094 19.328 1 98.69 125 ALA B N 1
ATOM 2955 C CA . ALA B 1 125 ? -2.109 35.562 18.172 1 98.69 125 ALA B CA 1
ATOM 2956 C C . ALA B 1 125 ? -2.639 36.188 16.875 1 98.69 125 ALA B C 1
ATOM 2958 O O . ALA B 1 125 ? -3.85 36.219 16.656 1 98.69 125 ALA B O 1
ATOM 2959 N N . MET B 1 126 ? -1.736 36.688 16.094 1 98.75 126 MET B N 1
ATOM 2960 C CA . MET B 1 126 ? -2.053 37.156 14.75 1 98.75 126 MET B CA 1
ATOM 2961 C C . MET B 1 126 ? -1.847 36.031 13.727 1 98.75 126 MET B C 1
ATOM 2963 O O . MET B 1 126 ? -0.743 35.5 13.594 1 98.75 126 MET B O 1
ATOM 2967 N N . VAL B 1 127 ? -2.896 35.656 13.047 1 98.81 127 VAL B N 1
ATOM 2968 C CA . VAL B 1 127 ? -2.826 34.656 12.008 1 98.81 127 VAL B CA 1
ATOM 2969 C C . VAL B 1 127 ? -3.049 35.281 10.633 1 98.81 127 VAL B C 1
ATOM 2971 O O . VAL B 1 127 ? -4.094 35.875 10.391 1 98.81 127 VAL B O 1
ATOM 2974 N N . LEU B 1 128 ? -2.035 35.156 9.812 1 98.19 128 LEU B N 1
ATOM 2975 C CA . LEU B 1 128 ? -2.156 35.625 8.438 1 98.19 128 LEU B CA 1
ATOM 2976 C C . LEU B 1 128 ? -2.67 34.531 7.523 1 98.19 128 LEU B C 1
ATOM 2978 O O . LEU B 1 128 ? -2.057 33.469 7.422 1 98.19 128 LEU B O 1
ATOM 2982 N N . GLY B 1 129 ? -3.801 34.781 6.84 1 96.69 129 GLY B N 1
ATOM 2983 C CA . GLY B 1 129 ? -4.422 33.812 5.961 1 96.69 129 GLY B CA 1
ATOM 2984 C C . GLY B 1 129 ? -5.75 33.281 6.48 1 96.69 129 GLY B C 1
ATOM 2985 O O . GLY B 1 129 ? -5.98 33.281 7.691 1 96.69 129 GLY B O 1
ATOM 2986 N N . ALA B 1 130 ? -6.578 32.844 5.559 1 96 130 ALA B N 1
ATOM 2987 C CA . ALA B 1 130 ? -7.887 32.312 5.922 1 96 130 ALA B CA 1
ATOM 2988 C C . ALA B 1 130 ? -8.18 31.016 5.172 1 96 130 ALA B C 1
ATOM 2990 O O . ALA B 1 130 ? -9.336 30.703 4.891 1 96 130 ALA B O 1
ATOM 2991 N N . GLY B 1 131 ? -7.184 30.328 4.828 1 91.06 131 GLY B N 1
ATOM 2992 C CA . GLY B 1 131 ? -7.324 29.031 4.176 1 91.06 131 GLY B CA 1
ATOM 2993 C C . GLY B 1 131 ? -7.43 27.875 5.156 1 91.06 131 GLY B C 1
ATOM 2994 O O . GLY B 1 131 ? -7.672 28.094 6.348 1 91.06 131 GLY B O 1
ATOM 2995 N N . GLY B 1 132 ? -7.293 26.688 4.684 1 88.75 132 GLY B N 1
ATOM 2996 C CA . GLY B 1 132 ? -7.434 25.469 5.484 1 88.75 132 GLY B CA 1
ATOM 2997 C C . GLY B 1 132 ? -6.441 25.406 6.629 1 88.75 132 GLY B C 1
ATOM 2998 O O . GLY B 1 132 ? -6.82 25.109 7.766 1 88.75 132 GLY B O 1
ATOM 2999 N N . ALA B 1 133 ? -5.203 25.609 6.277 1 90.75 133 ALA B N 1
ATOM 3000 C CA . ALA B 1 133 ? -4.18 25.578 7.316 1 90.75 133 ALA B CA 1
ATOM 3001 C C . ALA B 1 133 ? -4.441 26.641 8.375 1 90.75 133 ALA B C 1
ATOM 3003 O O . ALA B 1 133 ? -4.301 26.391 9.57 1 90.75 133 ALA B O 1
ATOM 3004 N N . ALA B 1 134 ? -4.789 27.797 7.934 1 95.88 134 ALA B N 1
ATOM 3005 C CA . ALA B 1 134 ? -5.102 28.891 8.844 1 95.88 134 ALA B CA 1
ATOM 3006 C C . ALA B 1 134 ? -6.254 28.516 9.773 1 95.88 134 ALA B C 1
ATOM 3008 O O . ALA B 1 134 ? -6.211 28.797 10.977 1 95.88 134 ALA B O 1
ATOM 3009 N N . ARG B 1 135 ? -7.254 27.953 9.203 1 95.81 135 ARG B N 1
ATOM 3010 C CA . ARG B 1 135 ? -8.414 27.562 10.008 1 95.81 135 ARG B CA 1
ATOM 3011 C C . ARG B 1 135 ? -8.023 26.562 11.086 1 95.81 135 ARG B C 1
ATOM 3013 O O . ARG B 1 135 ? -8.422 26.703 12.242 1 95.81 135 ARG B O 1
ATOM 3020 N N . ALA B 1 136 ? -7.273 25.562 10.711 1 95.38 136 ALA B N 1
ATOM 3021 C CA . ALA B 1 136 ? -6.836 24.547 11.656 1 95.38 136 ALA B CA 1
ATOM 3022 C C . ALA B 1 136 ? -6.004 25.156 12.781 1 95.38 136 ALA B C 1
ATOM 3024 O O . ALA B 1 136 ? -6.203 24.844 13.953 1 95.38 136 ALA B O 1
ATOM 3025 N N . VAL B 1 137 ? -5.133 26.031 12.438 1 97.56 137 VAL B N 1
ATOM 3026 C CA . VAL B 1 137 ? -4.242 26.688 13.391 1 97.56 137 VAL B CA 1
ATOM 3027 C C . VAL B 1 137 ? -5.047 27.594 14.312 1 97.56 137 VAL B C 1
ATOM 3029 O O . VAL B 1 137 ? -4.902 27.547 15.531 1 97.56 137 VAL B O 1
ATOM 3032 N N . ALA B 1 138 ? -5.891 28.422 13.695 1 98.38 138 ALA B N 1
ATOM 3033 C CA . ALA B 1 138 ? -6.711 29.344 14.477 1 98.38 138 ALA B CA 1
ATOM 3034 C C . ALA B 1 138 ? -7.602 28.594 15.461 1 98.38 138 ALA B C 1
ATOM 3036 O O . ALA B 1 138 ? -7.727 28.984 16.625 1 98.38 138 ALA B O 1
ATOM 3037 N N . ALA B 1 139 ? -8.18 27.547 15 1 97.75 139 ALA B N 1
ATOM 3038 C CA . ALA B 1 139 ? -9.031 26.734 15.867 1 97.75 139 ALA B CA 1
ATOM 3039 C C . ALA B 1 139 ? -8.25 26.188 17.062 1 97.75 139 ALA B C 1
ATOM 3041 O O . ALA B 1 139 ? -8.719 26.266 18.203 1 97.75 139 ALA B O 1
ATOM 3042 N N . ALA B 1 140 ? -7.125 25.656 16.781 1 97.44 140 ALA B N 1
ATOM 3043 C CA . ALA B 1 140 ? -6.305 25.078 17.844 1 97.44 140 ALA B CA 1
ATOM 3044 C C . ALA B 1 140 ? -5.891 26.125 18.859 1 97.44 140 ALA B C 1
ATOM 3046 O O . ALA B 1 140 ? -5.891 25.859 20.078 1 97.44 140 ALA B O 1
ATOM 3047 N N . LEU B 1 141 ? -5.539 27.297 18.422 1 98.25 141 LEU B N 1
ATOM 3048 C CA . LEU B 1 141 ? -5.133 28.391 19.297 1 98.25 141 LEU B CA 1
ATOM 3049 C C . LEU B 1 141 ? -6.301 28.859 20.156 1 98.25 141 LEU B C 1
ATOM 3051 O O . LEU B 1 141 ? -6.156 29.047 21.359 1 98.25 141 LEU B O 1
ATOM 3055 N N . LEU B 1 142 ? -7.457 29.016 19.5 1 98.06 142 LEU B N 1
ATOM 3056 C CA . LEU B 1 142 ? -8.656 29.422 20.234 1 98.06 142 LEU B CA 1
ATOM 3057 C C . LEU B 1 142 ? -9.008 28.406 21.312 1 98.06 142 LEU B C 1
ATOM 3059 O O . LEU B 1 142 ? -9.305 28.797 22.453 1 98.06 142 LEU B O 1
ATOM 3063 N N . ASP B 1 143 ? -8.914 27.188 20.953 1 97 143 ASP B N 1
ATOM 3064 C CA . ASP B 1 143 ? -9.297 26.125 21.875 1 97 143 ASP B CA 1
ATOM 3065 C C . ASP B 1 143 ? -8.336 26.047 23.062 1 97 143 ASP B C 1
ATOM 3067 O O . ASP B 1 143 ? -8.656 25.453 24.094 1 97 143 ASP B O 1
ATOM 3071 N N . ARG B 1 144 ? -7.246 26.609 22.906 1 96.62 144 ARG B N 1
ATOM 3072 C CA . ARG B 1 144 ? -6.262 26.609 23.984 1 96.62 144 ARG B CA 1
ATOM 3073 C C . ARG B 1 144 ? -6.258 27.938 24.734 1 96.62 144 ARG B C 1
ATOM 3075 O O . ARG B 1 144 ? -5.387 28.172 25.578 1 96.62 144 ARG B O 1
ATOM 3082 N N . GLY B 1 145 ? -7.145 28.812 24.328 1 96.94 145 GLY B N 1
ATOM 3083 C CA . GLY B 1 145 ? -7.406 29.984 25.141 1 96.94 145 GLY B CA 1
ATOM 3084 C C . GLY B 1 145 ? -6.785 31.25 24.578 1 96.94 145 GLY B C 1
ATOM 3085 O O . GLY B 1 145 ? -6.875 32.312 25.188 1 96.94 145 GLY B O 1
ATOM 3086 N N . CYS B 1 146 ? -6.234 31.188 23.406 1 98.25 146 CYS B N 1
ATOM 3087 C CA . CYS B 1 146 ? -5.652 32.375 22.797 1 98.25 146 CYS B CA 1
ATOM 3088 C C . CYS B 1 146 ? -6.738 33.281 22.25 1 98.25 146 CYS B C 1
ATOM 3090 O O . CYS B 1 146 ? -7.812 32.812 21.859 1 98.25 146 CYS B O 1
ATOM 3092 N N . GLU B 1 147 ? -6.469 34.594 22.328 1 98.38 147 GLU B N 1
ATOM 3093 C CA . GLU B 1 147 ? -7.172 35.5 21.438 1 98.38 147 GLU B CA 1
ATOM 3094 C C . GLU B 1 147 ? -6.594 35.469 20.016 1 98.38 147 GLU B C 1
ATOM 3096 O O . GLU B 1 147 ? -5.375 35.5 19.844 1 98.38 147 GLU B O 1
ATOM 3101 N N . VAL B 1 148 ? -7.457 35.312 19.047 1 98.75 148 VAL B N 1
ATOM 3102 C CA . VAL B 1 148 ? -6.949 35.125 17.688 1 98.75 148 VAL B CA 1
ATOM 3103 C C . VAL B 1 148 ? -7.449 36.281 16.812 1 98.75 148 VAL B C 1
ATOM 3105 O O . VAL B 1 148 ? -8.641 36.562 16.797 1 98.75 148 VAL B O 1
ATOM 3108 N N . VAL B 1 149 ? -6.535 36.938 16.125 1 98.81 149 VAL B N 1
ATOM 3109 C CA . VAL B 1 149 ? -6.836 37.906 15.102 1 98.81 149 VAL B CA 1
ATOM 3110 C C . VAL B 1 149 ? -6.43 37.375 13.734 1 98.81 149 VAL B C 1
ATOM 3112 O O . VAL B 1 149 ? -5.32 36.875 13.562 1 98.81 149 VAL B O 1
ATOM 3115 N N . ILE B 1 150 ? -7.355 37.469 12.789 1 98.75 150 ILE B N 1
ATOM 3116 C CA . ILE B 1 150 ? -7.121 36.906 11.469 1 98.75 150 ILE B CA 1
ATOM 3117 C C . ILE B 1 150 ? -7.086 38 10.422 1 98.75 150 ILE B C 1
ATOM 3119 O O . ILE B 1 150 ? -8.023 38.812 10.328 1 98.75 150 ILE B O 1
ATOM 3123 N N . ALA B 1 151 ? -6.031 38.062 9.695 1 98.56 151 ALA B N 1
ATOM 3124 C CA . ALA B 1 151 ? -5.91 38.969 8.555 1 98.56 151 ALA B CA 1
ATOM 3125 C C . ALA B 1 151 ? -5.77 38.219 7.25 1 98.56 151 ALA B C 1
ATOM 3127 O O . ALA B 1 151 ? -5 37.25 7.172 1 98.56 151 ALA B O 1
ATOM 3128 N N . ASN B 1 152 ? -6.523 38.531 6.32 1 98 152 ASN B N 1
ATOM 3129 C CA . ASN B 1 152 ? -6.477 37.969 4.973 1 98 152 ASN B CA 1
ATOM 3130 C C . ASN B 1 152 ? -6.641 39.062 3.91 1 98 152 ASN B C 1
ATOM 3132 O O . ASN B 1 152 ? -7.27 40.094 4.156 1 98 152 ASN B O 1
ATOM 3136 N N . ARG B 1 153 ? -6.035 38.844 2.781 1 95.75 153 ARG B N 1
ATOM 3137 C CA . ARG B 1 153 ? -6.113 39.812 1.708 1 95.75 153 ARG B CA 1
ATOM 3138 C C . ARG B 1 153 ? -7.562 40.156 1.366 1 95.75 153 ARG B C 1
ATOM 3140 O O . ARG B 1 153 ? -7.898 41.312 1.125 1 95.75 153 ARG B O 1
ATOM 3147 N N . THR B 1 154 ? -8.352 39.062 1.294 1 96.56 154 THR B N 1
ATOM 3148 C CA . THR B 1 154 ? -9.797 39.25 1.16 1 96.56 154 THR B CA 1
ATOM 3149 C C . THR B 1 154 ? -10.469 39.219 2.527 1 96.56 154 THR B C 1
ATOM 3151 O O . THR B 1 154 ? -10.672 38.156 3.111 1 96.56 154 THR B O 1
ATOM 3154 N N . LEU B 1 155 ? -10.891 40.375 2.969 1 97.56 155 LEU B N 1
ATOM 3155 C CA . LEU B 1 155 ? -11.422 40.531 4.32 1 97.56 155 LEU B CA 1
ATOM 3156 C C . LEU B 1 155 ? -12.602 39.594 4.551 1 97.56 155 LEU B C 1
ATOM 3158 O O . LEU B 1 155 ? -12.734 39.031 5.633 1 97.56 155 LEU B O 1
ATOM 3162 N N . GLU B 1 156 ? -13.414 39.375 3.564 1 97.88 156 GLU B N 1
ATOM 3163 C CA . GLU B 1 156 ? -14.617 38.562 3.686 1 97.88 156 GLU B CA 1
ATOM 3164 C C . GLU B 1 156 ? -14.266 37.125 4.055 1 97.88 156 GLU B C 1
ATOM 3166 O O . GLU B 1 156 ? -15.016 36.469 4.766 1 97.88 156 GLU B O 1
ATOM 3171 N N . ARG B 1 157 ? -13.172 36.688 3.65 1 97.25 157 ARG B N 1
ATOM 3172 C CA . ARG B 1 157 ? -12.734 35.344 3.977 1 97.25 157 ARG B CA 1
ATOM 3173 C C . ARG B 1 157 ? -12.352 35.219 5.445 1 97.25 157 ARG B C 1
ATOM 3175 O O . ARG B 1 157 ? -12.609 34.219 6.086 1 97.25 157 ARG B O 1
ATOM 3182 N N . ALA B 1 158 ? -11.664 36.25 5.934 1 98.12 158 ALA B N 1
ATOM 3183 C CA . ALA B 1 158 ? -11.312 36.281 7.352 1 98.12 158 ALA B CA 1
ATOM 3184 C C . ALA B 1 158 ? -12.562 36.344 8.227 1 98.12 158 ALA B C 1
ATOM 3186 O O . ALA B 1 158 ? -12.648 35.656 9.242 1 98.12 158 ALA B O 1
ATOM 3187 N N . GLU B 1 159 ? -13.477 37.156 7.773 1 98.5 159 GLU B N 1
ATOM 3188 C CA . GLU B 1 159 ? -14.734 37.312 8.5 1 98.5 159 GLU B CA 1
ATOM 3189 C C . GLU B 1 159 ? -15.5 35.969 8.516 1 98.5 159 GLU B C 1
ATOM 3191 O O . GLU B 1 159 ? -16.031 35.562 9.555 1 98.5 159 GLU B O 1
ATOM 3196 N N . ALA B 1 160 ? -15.562 35.344 7.406 1 97.69 160 ALA B N 1
ATOM 3197 C CA . ALA B 1 160 ? -16.234 34.062 7.309 1 97.69 160 ALA B CA 1
ATOM 3198 C C . ALA B 1 160 ? -15.57 33.031 8.211 1 97.69 160 ALA B C 1
ATOM 3200 O O . ALA B 1 160 ? -16.25 32.188 8.82 1 97.69 160 ALA B O 1
ATOM 3201 N N . LEU B 1 161 ? -14.297 33.094 8.289 1 97.44 161 LEU B N 1
ATOM 3202 C CA . LEU B 1 161 ? -13.555 32.156 9.125 1 97.44 161 LEU B CA 1
ATOM 3203 C C . LEU B 1 161 ? -13.844 32.375 10.602 1 97.44 161 LEU B C 1
ATOM 3205 O O . LEU B 1 161 ? -14.07 31.438 11.359 1 97.44 161 LEU B O 1
ATOM 3209 N N . VAL B 1 162 ? -13.828 33.625 11.008 1 98.19 162 VAL B N 1
ATOM 3210 C CA . VAL B 1 162 ? -14.125 33.969 12.391 1 98.19 162 VAL B CA 1
ATOM 3211 C C . VAL B 1 162 ? -15.523 33.5 12.758 1 98.19 162 VAL B C 1
ATOM 3213 O O . VAL B 1 162 ? -15.742 32.969 13.852 1 98.19 162 VAL B O 1
ATOM 3216 N N . GLU B 1 163 ? -16.391 33.719 11.836 1 97.81 163 GLU B N 1
ATOM 3217 C CA . GLU B 1 163 ? -17.766 33.281 12.055 1 97.81 163 GLU B CA 1
ATOM 3218 C C . GLU B 1 163 ? -17.844 31.766 12.195 1 97.81 163 GLU B C 1
ATOM 3220 O O . GLU B 1 163 ? -18.5 31.25 13.117 1 97.81 163 GLU B O 1
ATOM 3225 N N . ALA B 1 164 ? -17.219 31.094 11.359 1 95.75 164 ALA B N 1
ATOM 3226 C CA . ALA B 1 164 ? -17.234 29.641 11.367 1 95.75 164 ALA B CA 1
ATOM 3227 C C . ALA B 1 164 ? -16.625 29.078 12.648 1 95.75 164 ALA B C 1
ATOM 3229 O O . ALA B 1 164 ? -17.047 28.047 13.156 1 95.75 164 ALA B O 1
ATOM 3230 N N . LEU B 1 165 ? -15.625 29.766 13.164 1 97.19 165 LEU B N 1
ATOM 3231 C CA . LEU B 1 165 ? -14.891 29.297 14.336 1 97.19 165 LEU B CA 1
ATOM 3232 C C . LEU B 1 165 ? -15.625 29.688 15.617 1 97.19 165 LEU B C 1
ATOM 3234 O O . LEU B 1 165 ? -15.359 29.125 16.688 1 97.19 165 LEU B O 1
ATOM 3238 N N . GLY B 1 166 ? -16.5 30.641 15.5 1 96.38 166 GLY B N 1
ATOM 3239 C CA . GLY B 1 166 ? -17.188 31.141 16.688 1 96.38 166 GLY B CA 1
ATOM 3240 C C . GLY B 1 166 ? -16.25 31.875 17.625 1 96.38 166 GLY B C 1
ATOM 3241 O O . GLY B 1 166 ? -16.422 31.812 18.844 1 96.38 166 GLY B O 1
ATOM 3242 N N . GLY B 1 167 ? -15.227 32.469 17.047 1 96.94 167 GLY B N 1
ATOM 3243 C CA . GLY B 1 167 ? -14.25 33.188 17.844 1 96.94 167 GLY B CA 1
ATOM 3244 C C . GLY B 1 167 ? -13.195 33.875 17.016 1 96.94 167 GLY B C 1
ATOM 3245 O O . GLY B 1 167 ? -13.023 33.562 15.836 1 96.94 167 GLY B O 1
ATOM 3246 N N . GLY B 1 168 ? -12.602 34.844 17.688 1 97.75 168 GLY B N 1
ATOM 3247 C CA . GLY B 1 168 ? -11.57 35.625 17.016 1 97.75 168 GLY B CA 1
ATOM 3248 C C . GLY B 1 168 ? -12.086 36.906 16.422 1 97.75 168 GLY B C 1
ATOM 3249 O O . GLY B 1 168 ? -13.25 37.281 16.609 1 97.75 168 GLY B O 1
ATOM 3250 N N . GLU B 1 169 ? -11.141 37.594 15.789 1 98.44 169 GLU B N 1
ATOM 3251 C CA . GLU B 1 169 ? -11.43 38.844 15.148 1 98.44 169 GLU B CA 1
ATOM 3252 C C . GLU B 1 169 ? -10.805 38.938 13.758 1 98.44 169 GLU B C 1
ATOM 3254 O O . GLU B 1 169 ? -9.672 38.5 13.555 1 98.44 169 GLU B O 1
ATOM 3259 N N . ALA B 1 170 ? -11.648 39.406 12.82 1 98.69 170 ALA B N 1
ATOM 3260 C CA . ALA B 1 170 ? -11.141 39.625 11.469 1 98.69 170 ALA B CA 1
ATOM 3261 C C . ALA B 1 170 ? -10.711 41.062 11.289 1 98.69 170 ALA B C 1
ATOM 3263 O O . ALA B 1 170 ? -11.391 42 11.758 1 98.69 170 ALA B O 1
ATOM 3264 N N . VAL B 1 171 ? -9.609 41.281 10.656 1 98.5 171 VAL B N 1
ATOM 3265 C CA . VAL B 1 171 ? -9.141 42.625 10.398 1 98.5 171 VAL B CA 1
ATOM 3266 C C . VAL B 1 171 ? -8.719 42.75 8.938 1 98.5 171 VAL B C 1
ATOM 3268 O O . VAL B 1 171 ? -8.438 41.75 8.273 1 98.5 171 VAL B O 1
ATOM 3271 N N . ALA B 1 172 ? -8.703 43.969 8.477 1 97.62 172 ALA B N 1
ATOM 3272 C CA . ALA B 1 172 ? -8.25 44.219 7.113 1 97.62 172 ALA B CA 1
ATOM 3273 C C . ALA B 1 172 ? -6.754 43.938 6.973 1 97.62 172 ALA B C 1
ATOM 3275 O O . ALA B 1 172 ? -5.988 44.125 7.922 1 97.62 172 ALA B O 1
ATOM 3276 N N . TRP B 1 173 ? -6.387 43.562 5.832 1 97.19 173 TRP B N 1
ATOM 3277 C CA . TRP B 1 173 ? -5.016 43.156 5.555 1 97.19 173 TRP B CA 1
ATOM 3278 C C . TRP B 1 173 ? -4.031 44.25 5.891 1 97.19 173 TRP B C 1
ATOM 3280 O O . TRP B 1 173 ? -2.934 44 6.387 1 97.19 173 TRP B O 1
ATOM 3290 N N . TYR B 1 174 ? -4.352 45.469 5.629 1 95.06 174 TYR B N 1
ATOM 3291 C CA . TYR B 1 174 ? -3.414 46.562 5.797 1 95.06 174 TYR B CA 1
ATOM 3292 C C . TYR B 1 174 ? -3.252 46.938 7.266 1 95.06 174 TYR B C 1
ATOM 3294 O O . TYR B 1 174 ? -2.324 47.656 7.637 1 95.06 174 TYR B O 1
ATOM 3302 N N . GLU B 1 175 ? -4.059 46.344 8.156 1 96.69 175 GLU B N 1
ATOM 3303 C CA . GLU B 1 175 ? -4.094 46.75 9.555 1 96.69 175 GLU B CA 1
ATOM 3304 C C . GLU B 1 175 ? -3.176 45.906 10.414 1 96.69 175 GLU B C 1
ATOM 3306 O O . GLU B 1 175 ? -2.732 46.312 11.484 1 96.69 175 GLU B O 1
ATOM 3311 N N . TRP B 1 176 ? -2.895 44.656 10.016 1 97.12 176 TRP B N 1
ATOM 3312 C CA . TRP B 1 176 ? -2.34 43.656 10.93 1 97.12 176 TRP B CA 1
ATOM 3313 C C . TRP B 1 176 ? -0.973 44.094 11.445 1 97.12 176 TRP B C 1
ATOM 3315 O O . TRP B 1 176 ? -0.636 43.875 12.609 1 97.12 176 TRP B O 1
ATOM 3325 N N . PRO B 1 177 ? -0.156 44.875 10.609 1 97.75 177 PRO B N 1
ATOM 3326 C CA . PRO B 1 177 ? 1.155 45.25 11.141 1 97.75 177 PRO B CA 1
ATOM 3327 C C . PRO B 1 177 ? 1.056 46.125 12.391 1 97.75 177 PRO B C 1
ATOM 3329 O O . PRO B 1 177 ? 1.827 45.938 13.336 1 97.75 177 PRO B O 1
ATOM 3332 N N . SER B 1 178 ? 0.143 46.969 12.367 1 97.06 178 SER B N 1
ATOM 3333 C CA . SER B 1 178 ? 0.007 47.906 13.477 1 97.06 178 SER B CA 1
ATOM 3334 C C . SER B 1 178 ? -0.536 47.219 14.719 1 97.06 178 SER B C 1
ATOM 3336 O O . SER B 1 178 ? -0.406 47.719 15.836 1 97.06 178 SER B O 1
ATOM 3338 N N . LEU B 1 179 ? -1.087 46.094 14.57 1 97.62 179 LEU B N 1
ATOM 3339 C CA . LEU B 1 179 ? -1.706 45.375 15.68 1 97.62 179 LEU B CA 1
ATOM 3340 C C . LEU B 1 179 ? -0.699 44.438 16.344 1 97.62 179 LEU B C 1
ATOM 3342 O O . LEU B 1 179 ? -0.974 43.906 17.422 1 97.62 179 LEU B O 1
ATOM 3346 N N . LEU B 1 180 ? 0.499 44.312 15.859 1 98.06 180 LEU B N 1
ATOM 3347 C CA . LEU B 1 180 ? 1.487 43.344 16.328 1 98.06 180 LEU B CA 1
ATOM 3348 C C . LEU B 1 180 ? 2.016 43.75 17.703 1 98.06 180 LEU B C 1
ATOM 3350 O O . LEU B 1 180 ? 2.529 42.906 18.453 1 98.06 180 LEU B O 1
ATOM 3354 N N . SER B 1 181 ? 1.905 45.031 18.047 1 96.88 181 SER B N 1
ATOM 3355 C CA . SER B 1 181 ? 2.404 45.5 19.328 1 96.88 181 SER B CA 1
ATOM 3356 C C . SER B 1 181 ? 1.688 44.812 20.5 1 96.88 181 SER B C 1
ATOM 3358 O O . SER B 1 181 ? 2.236 44.719 21.594 1 96.88 181 SER B O 1
ATOM 3360 N N . GLY B 1 182 ? 0.523 44.281 20.25 1 96.81 182 GLY B N 1
ATOM 3361 C CA . GLY B 1 182 ? -0.259 43.625 21.281 1 96.81 182 GLY B CA 1
ATOM 3362 C C . GLY B 1 182 ? -0.291 42.125 21.141 1 96.81 182 GLY B C 1
ATOM 3363 O O . GLY B 1 182 ? -1.037 41.438 21.844 1 96.81 182 GLY B O 1
ATOM 3364 N N . CYS B 1 183 ? 0.531 41.594 20.281 1 97.81 183 CYS B N 1
ATOM 3365 C CA . CYS B 1 183 ? 0.486 40.156 20 1 97.81 183 CYS B CA 1
ATOM 3366 C C . CYS B 1 183 ? 1.705 39.438 20.562 1 97.81 183 CYS B C 1
ATOM 3368 O O . CYS B 1 183 ? 2.789 40.031 20.641 1 97.81 183 CYS B O 1
ATOM 3370 N N . SER B 1 184 ? 1.509 38.25 20.984 1 97.75 184 SER B N 1
ATOM 3371 C CA . SER B 1 184 ? 2.609 37.406 21.469 1 97.75 184 SER B CA 1
ATOM 3372 C C . SER B 1 184 ? 3.033 36.406 20.406 1 97.75 184 SER B C 1
ATOM 3374 O O . SER B 1 184 ? 4.109 35.812 20.5 1 97.75 184 SER B O 1
ATOM 3376 N N . LEU B 1 185 ? 2.207 36.219 19.375 1 98.56 185 LEU B N 1
ATOM 3377 C CA . LEU B 1 185 ? 2.467 35.25 18.328 1 98.56 185 LEU B CA 1
ATOM 3378 C C . LEU B 1 185 ? 2.018 35.781 16.969 1 98.56 185 LEU B C 1
ATOM 3380 O O . LEU B 1 185 ? 0.931 36.344 16.859 1 98.56 185 LEU B O 1
ATOM 3384 N N . LEU B 1 186 ? 2.863 35.656 16 1 98.69 186 LEU B N 1
ATOM 3385 C CA . LEU B 1 186 ? 2.527 35.906 14.602 1 98.69 186 LEU B CA 1
ATOM 3386 C C . LEU B 1 186 ? 2.682 34.625 13.781 1 98.69 186 LEU B C 1
ATOM 3388 O O . LEU B 1 186 ? 3.75 34 13.781 1 98.69 186 LEU B O 1
ATOM 3392 N N . VAL B 1 187 ? 1.614 34.25 13.125 1 98.62 187 VAL B N 1
ATOM 3393 C CA . VAL B 1 187 ? 1.609 33 12.328 1 98.62 187 VAL B CA 1
ATOM 3394 C C . VAL B 1 187 ? 1.356 33.344 10.859 1 98.62 187 VAL B C 1
ATOM 3396 O O . VAL B 1 187 ? 0.301 33.906 10.516 1 98.62 187 VAL B O 1
ATOM 3399 N N . ASN B 1 188 ? 2.295 33.031 10.07 1 97.81 188 ASN B N 1
ATOM 3400 C CA . ASN B 1 188 ? 2.027 33.062 8.633 1 97.81 188 ASN B CA 1
ATOM 3401 C C . ASN B 1 188 ? 1.43 31.75 8.148 1 97.81 188 ASN B C 1
ATOM 3403 O O . ASN B 1 188 ? 2.137 30.75 8.031 1 97.81 188 ASN B O 1
ATOM 3407 N N . ALA B 1 189 ? 0.187 31.766 7.848 1 96.06 189 ALA B N 1
ATOM 3408 C CA . ALA B 1 189 ? -0.497 30.594 7.32 1 96.06 189 ALA B CA 1
ATOM 3409 C C . ALA B 1 189 ? -0.906 30.797 5.863 1 96.06 189 ALA B C 1
ATOM 3411 O O . ALA B 1 189 ? -1.853 30.172 5.383 1 96.06 189 ALA B O 1
ATOM 3412 N N . THR B 1 190 ? -0.287 31.766 5.199 1 93.12 190 THR B N 1
ATOM 3413 C CA . THR B 1 190 ? -0.447 31.984 3.764 1 93.12 190 THR B CA 1
ATOM 3414 C C . THR B 1 190 ? 0.632 31.234 2.984 1 93.12 190 THR B C 1
ATOM 3416 O O . THR B 1 190 ? 1.491 30.578 3.576 1 93.12 190 THR B O 1
ATOM 3419 N N . SER B 1 191 ? 0.549 31.391 1.667 1 88.44 191 SER B N 1
ATOM 3420 C CA . SER B 1 191 ? 1.58 30.797 0.828 1 88.44 191 SER B CA 1
ATOM 3421 C C . SER B 1 191 ? 2.754 31.75 0.626 1 88.44 191 SER B C 1
ATOM 3423 O O . SER B 1 191 ? 3.727 31.406 -0.05 1 88.44 191 SER B O 1
ATOM 3425 N N . MET B 1 192 ? 2.693 32.875 1.204 1 89.5 192 MET B N 1
ATOM 3426 C CA . MET B 1 192 ? 3.783 33.844 1.046 1 89.5 192 MET B CA 1
ATOM 3427 C C . MET B 1 192 ? 5.074 33.312 1.647 1 89.5 192 MET B C 1
ATOM 3429 O O . MET B 1 192 ? 5.078 32.781 2.768 1 89.5 192 MET B O 1
ATOM 3433 N N . GLY B 1 193 ? 6.113 33.406 0.897 1 86.81 193 GLY B N 1
ATOM 3434 C CA . GLY B 1 193 ? 7.406 32.906 1.336 1 86.81 193 GLY B CA 1
ATOM 3435 C C . GLY B 1 193 ? 7.793 31.609 0.676 1 86.81 193 GLY B C 1
ATOM 3436 O O . GLY B 1 193 ? 8.953 31.188 0.733 1 86.81 193 GLY B O 1
ATOM 3437 N N . MET B 1 194 ? 6.797 30.984 0.094 1 83.44 194 MET B N 1
ATOM 3438 C CA . MET B 1 194 ? 7.086 29.719 -0.585 1 83.44 194 MET B CA 1
ATOM 3439 C C . MET B 1 194 ? 8.125 29.922 -1.683 1 83.44 194 MET B C 1
ATOM 3441 O O . MET B 1 194 ? 8.078 30.906 -2.416 1 83.44 194 MET B O 1
ATOM 3445 N N . GLY B 1 195 ? 9 29.078 -1.674 1 81.25 195 GLY B N 1
ATOM 3446 C CA . GLY B 1 195 ? 10.047 29.172 -2.674 1 81.25 195 GLY B CA 1
ATOM 3447 C C . GLY B 1 195 ? 11.008 30.328 -2.418 1 81.25 195 GLY B C 1
ATOM 3448 O O . GLY B 1 195 ? 11.812 30.672 -3.289 1 81.25 195 GLY B O 1
ATOM 3449 N N . GLY B 1 196 ? 10.914 31.016 -1.315 1 81.44 196 GLY B N 1
ATOM 3450 C CA . GLY B 1 196 ? 11.836 32.062 -0.94 1 81.44 196 GLY B CA 1
ATOM 3451 C C . GLY B 1 196 ? 11.391 33.438 -1.405 1 81.44 196 GLY B C 1
ATOM 3452 O O . GLY B 1 196 ? 12.102 34.438 -1.208 1 81.44 196 GLY B O 1
ATOM 3453 N N . LYS B 1 197 ? 10.258 33.531 -2.041 1 78.19 197 LYS B N 1
ATOM 3454 C CA . LYS B 1 197 ? 9.758 34.812 -2.523 1 78.19 197 LYS B CA 1
ATOM 3455 C C . LYS B 1 197 ? 9.078 35.594 -1.401 1 78.19 197 LYS B C 1
ATOM 3457 O O . LYS B 1 197 ? 8.086 35.156 -0.83 1 78.19 197 LYS B O 1
ATOM 3462 N N . ALA B 1 198 ? 9.578 36.688 -0.999 1 75.5 198 ALA B N 1
ATOM 3463 C CA . ALA B 1 198 ? 9.133 37.438 0.178 1 75.5 198 ALA B CA 1
ATOM 3464 C C . ALA B 1 198 ? 7.648 37.781 0.079 1 75.5 198 ALA B C 1
ATOM 3466 O O . ALA B 1 198 ? 6.867 37.469 0.982 1 75.5 198 ALA B O 1
ATOM 3467 N N . GLY B 1 199 ? 7.23 38.281 -0.993 1 79.88 199 GLY B N 1
ATOM 3468 C CA . GLY B 1 199 ? 5.844 38.625 -1.255 1 79.88 199 GLY B CA 1
ATOM 3469 C C . GLY B 1 199 ? 5.387 39.875 -0.525 1 79.88 199 GLY B C 1
ATOM 3470 O O . GLY B 1 199 ? 4.328 40.406 -0.832 1 79.88 199 GLY B O 1
ATOM 3471 N N . LEU B 1 200 ? 6.086 40.281 0.49 1 89.81 200 LEU B N 1
ATOM 3472 C CA . LEU B 1 200 ? 5.789 41.406 1.347 1 89.81 200 LEU B CA 1
ATOM 3473 C C . LEU B 1 200 ? 7.07 42 1.931 1 89.81 200 LEU B C 1
ATOM 3475 O O . LEU B 1 200 ? 8.078 41.312 2.047 1 89.81 200 LEU B O 1
ATOM 3479 N N . ASP B 1 201 ? 7.012 43.312 2.168 1 94.38 201 ASP B N 1
ATOM 3480 C CA . ASP B 1 201 ? 8.086 43.906 2.953 1 94.38 201 ASP B CA 1
ATOM 3481 C C . ASP B 1 201 ? 7.957 43.531 4.43 1 94.38 201 ASP B C 1
ATOM 3483 O O . ASP B 1 201 ? 7.43 44.312 5.223 1 94.38 201 ASP B O 1
ATOM 3487 N N . TRP B 1 202 ? 8.508 42.406 4.789 1 96.69 202 TRP B N 1
ATOM 3488 C CA . TRP B 1 202 ? 8.367 41.875 6.141 1 96.69 202 TRP B CA 1
ATOM 3489 C C . TRP B 1 202 ? 9.055 42.781 7.16 1 96.69 202 TRP B C 1
ATOM 3491 O O . TRP B 1 202 ? 8.602 42.906 8.297 1 96.69 202 TRP B O 1
ATOM 3501 N N . ASP B 1 203 ? 10.148 43.375 6.77 1 95.81 203 ASP B N 1
ATOM 3502 C CA . ASP B 1 203 ? 10.852 44.281 7.68 1 95.81 203 ASP B CA 1
ATOM 3503 C C . ASP B 1 203 ? 9.945 45.438 8.117 1 95.81 203 ASP B C 1
ATOM 3505 O O . ASP B 1 203 ? 9.859 45.75 9.312 1 95.81 203 ASP B O 1
ATOM 3509 N N . ALA B 1 204 ? 9.367 45.969 7.156 1 96.19 204 ALA B N 1
ATOM 3510 C CA . ALA B 1 204 ? 8.445 47.062 7.445 1 96.19 204 ALA B CA 1
ATOM 3511 C C . ALA B 1 204 ? 7.246 46.594 8.258 1 96.19 204 ALA B C 1
ATOM 3513 O O . ALA B 1 204 ? 6.773 47.281 9.164 1 96.19 204 ALA B O 1
ATOM 3514 N N . ALA B 1 205 ? 6.789 45.438 7.945 1 96.94 205 ALA B N 1
ATOM 3515 C CA . ALA B 1 205 ? 5.594 44.875 8.57 1 96.94 205 ALA B CA 1
ATOM 3516 C C . ALA B 1 205 ? 5.844 44.562 10.047 1 96.94 205 ALA B C 1
ATOM 3518 O O . ALA B 1 205 ? 4.922 44.625 10.867 1 96.94 205 ALA B O 1
ATOM 3519 N N . LEU B 1 206 ? 7.07 44.281 10.398 1 97.88 206 LEU B N 1
ATOM 3520 C CA . LEU B 1 206 ? 7.398 43.844 11.75 1 97.88 206 LEU B CA 1
ATOM 3521 C C . LEU B 1 206 ? 7.859 45 12.609 1 97.88 206 LEU B C 1
ATOM 3523 O O . LEU B 1 206 ? 8.258 44.812 13.758 1 97.88 206 LEU B O 1
ATOM 3527 N N . ARG B 1 207 ? 7.762 46.125 12.062 1 96.44 207 ARG B N 1
ATOM 3528 C CA . ARG B 1 207 ? 8.289 47.312 12.727 1 96.44 207 ARG B CA 1
ATOM 3529 C C . ARG B 1 207 ? 7.629 47.531 14.086 1 96.44 207 ARG B C 1
ATOM 3531 O O . ARG B 1 207 ? 8.273 47.969 15.039 1 96.44 207 ARG B O 1
ATOM 3538 N N . GLU B 1 208 ? 6.352 47.219 14.172 1 96.25 208 GLU B N 1
ATOM 3539 C CA . GLU B 1 208 ? 5.598 47.5 15.398 1 96.25 208 GLU B CA 1
ATOM 3540 C C . GLU B 1 208 ? 5.531 46.25 16.281 1 96.25 208 GLU B C 1
ATOM 3542 O O . GLU B 1 208 ? 4.773 46.219 17.266 1 96.25 208 GLU B O 1
ATOM 3547 N N . ALA B 1 209 ? 6.293 45.25 16.016 1 96.75 209 ALA B N 1
ATOM 3548 C CA . ALA B 1 209 ? 6.25 44 16.766 1 96.75 209 ALA B CA 1
ATOM 3549 C C . ALA B 1 209 ? 6.703 44.219 18.203 1 96.75 209 ALA B C 1
ATOM 3551 O O . ALA B 1 209 ? 7.652 44.969 18.469 1 96.75 209 ALA B O 1
ATOM 3552 N N . ALA B 1 210 ? 6.035 43.625 19.078 1 94.38 210 ALA B N 1
ATOM 3553 C CA . ALA B 1 210 ? 6.492 43.625 20.469 1 94.38 210 ALA B CA 1
ATOM 3554 C C . ALA B 1 210 ? 7.785 42.812 20.609 1 94.38 210 ALA B C 1
ATOM 3556 O O . ALA B 1 210 ? 7.992 41.844 19.906 1 94.38 210 ALA B O 1
ATOM 3557 N N . PRO B 1 211 ? 8.641 43.188 21.594 1 92.44 211 PRO B N 1
ATOM 3558 C CA . PRO B 1 211 ? 9.891 42.469 21.797 1 92.44 211 PRO B CA 1
ATOM 3559 C C . PRO B 1 211 ? 9.664 41 22.141 1 92.44 211 PRO B C 1
ATOM 3561 O O . PRO B 1 211 ? 10.508 40.156 21.828 1 92.44 211 PRO B O 1
ATOM 3564 N N . GLY B 1 212 ? 8.523 40.625 22.734 1 94.44 212 GLY B N 1
ATOM 3565 C CA . GLY B 1 212 ? 8.25 39.281 23.125 1 94.44 212 GLY B CA 1
ATOM 3566 C C . GLY B 1 212 ? 7.492 38.469 22.078 1 94.44 212 GLY B C 1
ATOM 3567 O O . GLY B 1 212 ? 7.129 37.312 22.297 1 94.44 212 GLY B O 1
ATOM 3568 N N . LEU B 1 213 ? 7.375 39.031 20.906 1 97.62 213 LEU B N 1
ATOM 3569 C CA . LEU B 1 213 ? 6.633 38.375 19.844 1 97.62 213 LEU B CA 1
ATOM 3570 C C . LEU B 1 213 ? 7.398 37.156 19.312 1 97.62 213 LEU B C 1
ATOM 3572 O O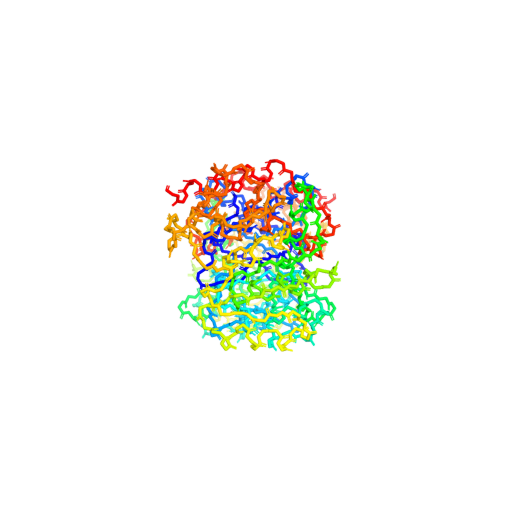 . LEU B 1 213 ? 8.594 37.25 19.016 1 97.62 213 LEU B O 1
ATOM 3576 N N . CYS B 1 214 ? 6.727 36.031 19.219 1 98.44 214 CYS B N 1
ATOM 3577 C CA . CYS B 1 214 ? 7.242 34.875 18.484 1 98.44 214 CYS B CA 1
ATOM 3578 C C . CYS B 1 214 ? 6.664 34.844 17.062 1 98.44 214 CYS B C 1
ATOM 3580 O O . CYS B 1 214 ? 5.449 34.969 16.891 1 98.44 214 CYS B O 1
ATOM 3582 N N . VAL B 1 215 ? 7.562 34.688 16.109 1 98.5 215 VAL B N 1
ATOM 3583 C CA . VAL B 1 215 ? 7.145 34.625 14.711 1 98.5 215 VAL B CA 1
ATOM 3584 C C . VAL B 1 215 ? 7.309 33.219 14.18 1 98.5 215 VAL B C 1
ATOM 3586 O O . VAL B 1 215 ? 8.383 32.625 14.289 1 98.5 215 VAL B O 1
ATOM 3589 N N . THR B 1 216 ? 6.203 32.688 13.656 1 98.19 216 THR B N 1
ATOM 3590 C CA . THR B 1 216 ? 6.242 31.344 13.102 1 98.19 216 THR B CA 1
ATOM 3591 C C . THR B 1 216 ? 5.652 31.312 11.695 1 98.19 216 THR B C 1
ATOM 3593 O O . THR B 1 216 ? 4.844 32.188 11.336 1 98.19 216 THR B O 1
ATOM 3596 N N . ASP B 1 217 ? 6.156 30.391 10.93 1 96.88 217 ASP B N 1
ATOM 3597 C CA . ASP B 1 217 ? 5.766 30.234 9.531 1 96.88 217 ASP B CA 1
ATOM 3598 C C . ASP B 1 217 ? 5.406 28.797 9.219 1 96.88 217 ASP B C 1
ATOM 3600 O O . ASP B 1 217 ? 6.191 27.875 9.484 1 96.88 217 ASP B O 1
ATOM 3604 N N . ILE B 1 218 ? 4.238 28.578 8.609 1 93.62 218 ILE B N 1
ATOM 3605 C CA . ILE B 1 218 ? 3.893 27.203 8.281 1 93.62 218 ILE B CA 1
ATOM 3606 C C . ILE B 1 218 ? 4.617 26.781 7.004 1 93.62 218 ILE B C 1
ATOM 3608 O O . ILE B 1 218 ? 4.738 25.578 6.719 1 93.62 218 ILE B O 1
ATOM 3612 N N . VAL B 1 219 ? 5.043 27.812 6.156 1 90.25 219 VAL B N 1
ATOM 3613 C CA . VAL B 1 219 ? 5.91 27.531 5.02 1 90.25 219 VAL B CA 1
ATOM 3614 C C . VAL B 1 219 ? 7.27 27.047 5.516 1 90.25 219 VAL B C 1
ATOM 3616 O O . VAL B 1 219 ? 7.859 27.641 6.418 1 90.25 219 VAL B O 1
ATOM 3619 N N . TYR B 1 220 ? 7.738 25.969 4.938 1 88.44 220 TYR B N 1
ATOM 3620 C CA . TYR B 1 220 ? 8.992 25.438 5.449 1 88.44 220 TYR B CA 1
ATOM 3621 C C . TYR B 1 220 ? 9.961 25.141 4.312 1 88.44 220 TYR B C 1
ATOM 3623 O O . TYR B 1 220 ? 10.984 24.484 4.52 1 88.44 220 TYR B O 1
ATOM 3631 N N . THR B 1 221 ? 9.578 25.547 3.105 1 83 221 THR B N 1
ATOM 3632 C CA . THR B 1 221 ? 10.5 25.531 1.973 1 83 221 THR B CA 1
ATOM 3633 C C . THR B 1 221 ? 10.641 26.922 1.362 1 83 221 THR B C 1
ATOM 3635 O O . THR B 1 221 ? 9.758 27.375 0.632 1 83 221 THR B O 1
ATOM 3638 N N . PRO B 1 222 ? 11.703 27.609 1.6 1 87.12 222 PRO B N 1
ATOM 3639 C CA . PRO B 1 222 ? 12.859 27.188 2.396 1 87.12 222 PRO B CA 1
ATOM 3640 C C . PRO B 1 222 ? 12.57 27.188 3.896 1 87.12 222 PRO B C 1
ATOM 3642 O O . PRO B 1 222 ? 11.555 27.719 4.336 1 87.12 222 PRO B O 1
ATOM 3645 N N . ARG B 1 223 ? 13.508 26.625 4.652 1 87.56 223 ARG B N 1
ATOM 3646 C CA . ARG B 1 223 ? 13.352 26.531 6.102 1 87.56 223 ARG B CA 1
ATOM 3647 C C . ARG B 1 223 ? 13.344 27.922 6.738 1 87.56 223 ARG B C 1
ATOM 3649 O O . ARG B 1 223 ? 12.578 28.172 7.672 1 87.56 223 ARG B O 1
ATOM 3656 N N . GLU B 1 224 ? 14.312 28.656 6.281 1 92.31 224 GLU B N 1
ATOM 3657 C CA . GLU B 1 224 ? 14.344 30.062 6.684 1 92.31 224 GLU B CA 1
ATOM 3658 C C . GLU B 1 224 ? 13.648 30.953 5.648 1 92.31 224 GLU B C 1
ATOM 3660 O O . GLU B 1 224 ? 14.289 31.438 4.715 1 92.31 224 GLU B O 1
ATOM 3665 N N . THR B 1 225 ? 12.398 31.234 5.902 1 94.75 225 THR B N 1
ATOM 3666 C CA . THR B 1 225 ? 11.609 32.031 4.98 1 94.75 225 THR B CA 1
ATOM 3667 C C . THR B 1 225 ? 11.961 33.531 5.125 1 94.75 225 THR B C 1
ATOM 3669 O O . THR B 1 225 ? 12.562 33.938 6.121 1 94.75 225 THR B O 1
ATOM 3672 N N . PRO B 1 226 ? 11.562 34.281 4.156 1 96.25 226 PRO B N 1
ATOM 3673 C CA . PRO B 1 226 ? 11.812 35.719 4.258 1 96.25 226 PRO B CA 1
ATOM 3674 C C . PRO B 1 226 ? 11.219 36.312 5.527 1 96.25 226 PRO B C 1
ATOM 3676 O O . PRO B 1 226 ? 11.836 37.219 6.137 1 96.25 226 PRO B O 1
ATOM 3679 N N . LEU B 1 227 ? 10.078 35.875 5.926 1 97.25 227 LEU B N 1
ATOM 3680 C CA . LEU B 1 227 ? 9.461 36.344 7.16 1 97.25 227 LEU B CA 1
ATOM 3681 C C . LEU B 1 227 ? 10.336 36 8.359 1 97.25 227 LEU B C 1
ATOM 3683 O O . LEU B 1 227 ? 10.602 36.875 9.195 1 97.25 227 LEU B O 1
ATOM 3687 N N . LEU B 1 228 ? 10.758 34.781 8.445 1 97.38 228 LEU B N 1
ATOM 3688 C CA . LEU B 1 228 ? 11.562 34.375 9.578 1 97.38 228 LEU B CA 1
ATOM 3689 C C . LEU B 1 228 ? 12.898 35.094 9.609 1 97.38 228 LEU B C 1
ATOM 3691 O O . LEU B 1 228 ? 13.391 35.469 10.68 1 97.38 228 LEU B O 1
ATOM 3695 N N . LEU B 1 229 ? 13.453 35.25 8.43 1 96.75 229 LEU B N 1
ATOM 3696 C CA . LEU B 1 229 ? 14.719 36 8.344 1 96.75 229 LEU B CA 1
ATOM 3697 C C . LEU B 1 229 ? 14.555 37.406 8.828 1 96.75 229 LEU B C 1
ATOM 3699 O O . LEU B 1 229 ? 15.398 37.938 9.57 1 96.75 229 LEU B O 1
ATOM 3703 N N . ALA B 1 230 ? 13.547 38.062 8.391 1 97.19 230 ALA B N 1
ATOM 3704 C CA . ALA B 1 230 ? 13.266 39.406 8.82 1 97.19 230 ALA B CA 1
ATOM 3705 C C . ALA B 1 230 ? 13.07 39.5 10.336 1 97.19 230 ALA B C 1
ATOM 3707 O O . ALA B 1 230 ? 13.531 40.438 10.984 1 97.19 230 ALA B O 1
ATOM 3708 N N . ALA B 1 231 ? 12.336 38.562 10.867 1 98 231 ALA B N 1
ATOM 3709 C CA . ALA B 1 231 ? 12.086 38.5 12.305 1 98 231 ALA B CA 1
ATOM 3710 C C . ALA B 1 231 ? 13.391 38.281 13.078 1 98 231 ALA B C 1
ATOM 3712 O O . ALA B 1 231 ? 13.633 38.969 14.086 1 98 231 ALA B O 1
ATOM 3713 N N . GLN B 1 232 ? 14.188 37.438 12.594 1 97.31 232 GLN B N 1
ATOM 3714 C CA . GLN B 1 232 ? 15.477 37.188 13.219 1 97.31 232 GLN B CA 1
ATOM 3715 C C . GLN B 1 232 ? 16.344 38.438 13.211 1 97.31 232 GLN B C 1
ATOM 3717 O O . GLN B 1 232 ? 17.031 38.719 14.195 1 97.31 232 GLN B O 1
ATOM 3722 N N . ALA B 1 233 ? 16.312 39.062 12.125 1 96.69 233 ALA B N 1
ATOM 3723 C CA . ALA B 1 233 ? 17.094 40.312 11.984 1 96.69 233 ALA B CA 1
ATOM 3724 C C . ALA B 1 233 ? 16.703 41.344 13.031 1 96.69 233 ALA B C 1
ATOM 3726 O O . ALA B 1 233 ? 17.5 42.188 13.43 1 96.69 233 ALA B O 1
ATOM 3727 N N . ARG B 1 234 ? 15.562 41.25 13.555 1 96.75 234 ARG B N 1
ATOM 3728 C CA . ARG B 1 234 ? 15.047 42.188 14.547 1 96.75 234 ARG B CA 1
ATOM 3729 C C . ARG B 1 234 ? 15.195 41.625 15.961 1 96.75 234 ARG B C 1
ATOM 3731 O O . ARG B 1 234 ? 14.75 42.25 16.922 1 96.75 234 ARG B O 1
ATOM 3738 N N . GLY B 1 235 ? 15.766 40.469 16.047 1 96.94 235 GLY B N 1
ATOM 3739 C CA . GLY B 1 235 ? 16 39.844 17.344 1 96.94 235 GLY B CA 1
ATOM 3740 C C . GLY B 1 235 ? 14.781 39.125 17.906 1 96.94 235 GLY B C 1
ATOM 3741 O O . GLY B 1 235 ? 14.734 38.812 19.094 1 96.94 235 GLY B O 1
ATOM 3742 N N . LEU B 1 236 ? 13.773 38.906 17.078 1 97.94 236 LEU B N 1
ATOM 3743 C CA . LEU B 1 236 ? 12.57 38.219 17.531 1 97.94 236 LEU B CA 1
ATOM 3744 C C . LEU B 1 236 ? 12.758 36.719 17.531 1 97.94 236 LEU B C 1
ATOM 3746 O O . LEU B 1 236 ? 13.555 36.188 16.75 1 97.94 236 LEU B O 1
ATOM 3750 N N . ARG B 1 237 ? 12.047 36.062 18.391 1 97.5 237 ARG B N 1
ATOM 3751 C CA . ARG B 1 237 ? 12.016 34.625 18.391 1 97.5 237 ARG B CA 1
ATOM 3752 C C . ARG B 1 237 ? 11.297 34.062 17.172 1 97.5 237 ARG B C 1
ATOM 3754 O O . ARG B 1 237 ? 10.273 34.625 16.75 1 97.5 237 ARG B O 1
ATOM 3761 N N . THR B 1 238 ? 11.875 32.938 16.625 1 97.88 238 THR B N 1
ATOM 3762 C CA . THR B 1 238 ? 11.25 32.375 15.445 1 97.88 238 THR B CA 1
ATOM 3763 C C . THR B 1 238 ? 11.102 30.859 15.602 1 97.88 238 THR B C 1
ATOM 3765 O O . THR B 1 238 ? 11.883 30.219 16.312 1 97.88 238 THR B O 1
ATOM 3768 N N . VAL B 1 239 ? 10.039 30.297 15.039 1 96.81 239 VAL B N 1
ATOM 3769 C CA . VAL B 1 239 ? 9.82 28.859 14.922 1 96.81 239 VAL B CA 1
ATOM 3770 C C . VAL B 1 239 ? 9.461 28.516 13.477 1 96.81 239 VAL B C 1
ATOM 3772 O O . VAL B 1 239 ? 8.477 29.016 12.938 1 96.81 239 VAL B O 1
ATOM 3775 N N . ASP B 1 240 ? 10.227 27.641 12.828 1 93.44 240 ASP B N 1
ATOM 3776 C CA . ASP B 1 240 ? 9.969 27.297 11.438 1 93.44 240 ASP B CA 1
ATOM 3777 C C . ASP B 1 240 ? 8.836 26.266 11.328 1 93.44 240 ASP B C 1
ATOM 3779 O O . ASP B 1 240 ? 8.422 25.688 12.328 1 93.44 240 ASP B O 1
ATOM 3783 N N . GLY B 1 241 ? 8.477 26.031 10.141 1 92.81 241 GLY B N 1
ATOM 3784 C CA . GLY B 1 241 ? 7.25 25.281 9.898 1 92.81 241 GLY B CA 1
ATOM 3785 C C . GLY B 1 241 ? 7.477 23.797 9.766 1 92.81 241 GLY B C 1
ATOM 3786 O O . GLY B 1 241 ? 6.523 23.016 9.766 1 92.81 241 GLY B O 1
ATOM 3787 N N . LEU B 1 242 ? 8.68 23.312 9.695 1 91.31 242 LEU B N 1
ATOM 3788 C CA . LEU B 1 242 ? 8.969 21.891 9.469 1 91.31 242 LEU B CA 1
ATOM 3789 C C . LEU B 1 242 ? 8.461 21.047 10.625 1 91.31 242 LEU B C 1
ATOM 3791 O O . LEU B 1 242 ? 8 19.922 10.422 1 91.31 242 LEU B O 1
ATOM 3795 N N . GLY B 1 243 ? 8.539 21.594 11.805 1 93.31 243 GLY B N 1
ATOM 3796 C CA . GLY B 1 243 ? 8.078 20.875 12.992 1 93.31 243 GLY B CA 1
ATOM 3797 C C . GLY B 1 243 ? 6.598 20.547 12.945 1 93.31 243 GLY B C 1
ATOM 3798 O O . GLY B 1 243 ? 6.18 19.5 13.445 1 93.31 243 GLY B O 1
ATOM 3799 N N . MET B 1 244 ? 5.828 21.438 12.383 1 93.5 244 MET B N 1
ATOM 3800 C CA . MET B 1 244 ? 4.398 21.172 12.258 1 93.5 244 MET B CA 1
ATOM 3801 C C . MET B 1 244 ? 4.16 19.906 11.438 1 93.5 244 MET B C 1
ATOM 3803 O O . MET B 1 244 ? 3.291 19.094 11.773 1 93.5 244 MET B O 1
ATOM 3807 N N . LEU B 1 245 ? 4.957 19.734 10.375 1 92.06 245 LEU B N 1
ATOM 3808 C CA . LEU B 1 245 ? 4.859 18.547 9.547 1 92.06 245 LEU B CA 1
ATOM 3809 C C . LEU B 1 245 ? 5.133 17.281 10.359 1 92.06 245 LEU B C 1
ATOM 3811 O O . LEU B 1 245 ? 4.41 16.297 10.25 1 92.06 245 LEU B O 1
ATOM 3815 N N . VAL B 1 246 ? 6.113 17.312 11.195 1 95.06 246 VAL B N 1
ATOM 3816 C CA . VAL B 1 246 ? 6.539 16.172 11.977 1 95.06 246 VAL B CA 1
ATOM 3817 C C . VAL B 1 246 ? 5.5 15.859 13.055 1 95.06 246 VAL B C 1
ATOM 3819 O O . VAL B 1 246 ? 5.062 14.719 13.195 1 95.06 246 VAL B O 1
ATOM 3822 N N . HIS B 1 247 ? 5.09 16.875 13.734 1 95.12 247 HIS B N 1
ATOM 3823 C CA . HIS B 1 247 ? 4.211 16.688 14.875 1 95.12 247 HIS B CA 1
ATOM 3824 C C . HIS B 1 247 ? 2.814 16.266 14.438 1 95.12 247 HIS B C 1
ATOM 3826 O O . HIS B 1 247 ? 2.162 15.453 15.102 1 95.12 247 HIS B O 1
ATOM 3832 N N . GLN B 1 248 ? 2.311 16.844 13.383 1 94.38 248 GLN B N 1
ATOM 3833 C CA . GLN B 1 248 ? 1.006 16.406 12.891 1 94.38 248 GLN B CA 1
ATOM 3834 C C . GLN B 1 248 ? 1.044 14.961 12.43 1 94.38 248 GLN B C 1
ATOM 3836 O O . GLN B 1 248 ? 0.061 14.227 12.578 1 94.38 248 GLN B O 1
ATOM 3841 N N . ALA B 1 249 ? 2.148 14.484 11.906 1 96.81 249 ALA B N 1
ATOM 3842 C CA . ALA B 1 249 ? 2.312 13.125 11.406 1 96.81 249 ALA B CA 1
ATOM 3843 C C . ALA B 1 249 ? 2.328 12.117 12.547 1 96.81 249 ALA B C 1
ATOM 3845 O O . ALA B 1 249 ? 1.876 10.984 12.391 1 96.81 249 ALA B O 1
ATOM 3846 N N . ARG B 1 250 ? 2.797 12.523 13.695 1 96.94 250 ARG B N 1
ATOM 3847 C CA . ARG B 1 250 ? 2.898 11.641 14.852 1 96.94 250 ARG B CA 1
ATOM 3848 C C . ARG B 1 250 ? 1.532 11.086 15.242 1 96.94 250 ARG B C 1
ATOM 3850 O O . ARG B 1 250 ? 1.413 9.914 15.609 1 96.94 250 ARG B O 1
ATOM 3857 N N . ALA B 1 251 ? 0.562 11.875 15.172 1 94.38 251 ALA B N 1
ATOM 3858 C CA . ALA B 1 251 ? -0.785 11.461 15.555 1 94.38 251 ALA B CA 1
ATOM 3859 C C . ALA B 1 251 ? -1.282 10.328 14.664 1 94.38 251 ALA B C 1
ATOM 3861 O O . ALA B 1 251 ? -1.827 9.336 15.156 1 94.38 251 ALA B O 1
ATOM 3862 N N . GLY B 1 252 ? -1.142 10.484 13.406 1 96.56 252 GLY B N 1
ATOM 3863 C CA . GLY B 1 252 ? -1.516 9.414 12.492 1 96.56 252 GLY B CA 1
ATOM 3864 C C . GLY B 1 252 ? -0.729 8.133 12.711 1 96.56 252 GLY B C 1
ATOM 3865 O O . GLY B 1 252 ? -1.305 7.047 12.758 1 96.56 252 GLY B O 1
ATOM 3866 N N . PHE B 1 253 ? 0.598 8.305 12.898 1 98.38 253 PHE B N 1
ATOM 3867 C CA . PHE B 1 253 ? 1.458 7.148 13.125 1 98.38 253 PHE B CA 1
ATOM 3868 C C . PHE B 1 253 ? 0.992 6.355 14.336 1 98.38 253 PHE B C 1
ATOM 3870 O O . PHE B 1 253 ? 0.912 5.125 14.289 1 98.38 253 PHE B O 1
ATOM 3877 N N . ARG B 1 254 ? 0.703 7.09 15.391 1 97.56 254 ARG B N 1
ATOM 3878 C CA . ARG B 1 254 ? 0.232 6.449 16.625 1 97.56 254 ARG B CA 1
ATOM 3879 C C . ARG B 1 254 ? -1.083 5.715 16.375 1 97.56 254 ARG B C 1
ATOM 3881 O O . ARG B 1 254 ? -1.263 4.59 16.844 1 97.56 254 ARG B O 1
ATOM 3888 N N . ALA B 1 255 ? -1.957 6.285 15.734 1 97 255 ALA B N 1
ATOM 3889 C CA . ALA B 1 255 ? -3.275 5.707 15.484 1 97 255 ALA B CA 1
ATOM 3890 C C . ALA B 1 255 ? -3.168 4.445 14.633 1 97 255 ALA B C 1
ATOM 3892 O O . ALA B 1 255 ? -3.906 3.48 14.852 1 97 255 ALA B O 1
ATOM 3893 N N . TRP B 1 256 ? -2.258 4.387 13.672 1 98.31 256 TRP B N 1
ATOM 3894 C CA . TRP B 1 256 ? -2.189 3.307 12.695 1 98.31 256 TRP B CA 1
ATOM 3895 C C . TRP B 1 256 ? -1.284 2.182 13.188 1 98.31 256 TRP B C 1
ATOM 3897 O O . TRP B 1 256 ? -1.551 1.005 12.938 1 98.31 256 TRP B O 1
ATOM 3907 N N . PHE B 1 257 ? -0.196 2.559 13.93 1 98.06 257 PHE B N 1
ATOM 3908 C CA . PHE B 1 257 ? 0.844 1.574 14.203 1 98.06 257 PHE B CA 1
ATOM 3909 C C . PHE B 1 257 ? 0.988 1.339 15.703 1 98.06 257 PHE B C 1
ATOM 3911 O O . PHE B 1 257 ? 1.715 0.438 16.125 1 98.06 257 PHE B O 1
ATOM 3918 N N . GLY B 1 258 ? 0.375 2.162 16.531 1 97.25 258 GLY B N 1
ATOM 3919 C CA . GLY B 1 258 ? 0.255 1.897 17.953 1 97.25 258 GLY B CA 1
ATOM 3920 C C . GLY B 1 258 ? 1.452 2.377 18.75 1 97.25 258 GLY B C 1
ATOM 3921 O O . GLY B 1 258 ? 1.58 2.062 19.938 1 97.25 258 GLY B O 1
ATOM 3922 N N . VAL B 1 259 ? 2.352 3.066 18.156 1 96.56 259 VAL B N 1
ATOM 3923 C CA . VAL B 1 259 ? 3.553 3.596 18.797 1 96.56 259 VAL B CA 1
ATOM 3924 C C . VAL B 1 259 ? 3.617 5.109 18.594 1 96.56 259 VAL B C 1
ATOM 3926 O O . VAL B 1 259 ? 3.238 5.621 17.531 1 96.56 259 VAL B O 1
ATOM 3929 N N . ASP B 1 260 ? 3.998 5.812 19.609 1 96.06 260 ASP B N 1
ATOM 3930 C CA . ASP B 1 260 ? 4.215 7.254 19.516 1 96.06 260 ASP B CA 1
ATOM 3931 C C . ASP B 1 260 ? 5.672 7.566 19.188 1 96.06 260 ASP B C 1
ATOM 3933 O O . ASP B 1 260 ? 6.523 7.559 20.078 1 96.06 260 ASP B O 1
ATOM 3937 N N . PRO B 1 261 ? 5.941 7.895 17.953 1 96.25 261 PRO B N 1
ATOM 3938 C CA . PRO B 1 261 ? 7.344 8.133 17.609 1 96.25 261 PRO B CA 1
ATOM 3939 C C . PRO B 1 261 ? 7.871 9.461 18.125 1 96.25 261 PRO B C 1
ATOM 3941 O O . PRO B 1 261 ? 7.086 10.375 18.406 1 96.25 261 PRO B O 1
ATOM 3944 N N . GLN B 1 262 ? 9.141 9.555 18.281 1 93.75 262 GLN B N 1
ATOM 3945 C CA . GLN B 1 262 ? 9.758 10.789 18.766 1 93.75 262 GLN B CA 1
ATOM 3946 C C . GLN B 1 262 ? 10.062 11.742 17.609 1 93.75 262 GLN B C 1
ATOM 3948 O O . GLN B 1 262 ? 10.5 11.305 16.531 1 93.75 262 GLN B O 1
ATOM 3953 N N . ALA B 1 263 ? 9.703 12.953 17.828 1 92.69 263 ALA B N 1
ATOM 3954 C CA . ALA B 1 263 ? 10.164 14.008 16.922 1 92.69 263 ALA B CA 1
ATOM 3955 C C . ALA B 1 263 ? 11.586 14.43 17.266 1 92.69 263 ALA B C 1
ATOM 3957 O O . ALA B 1 263 ? 11.812 15.531 17.781 1 92.69 263 ALA B O 1
ATOM 3958 N N . ASP B 1 264 ? 12.516 13.648 16.891 1 91.94 264 ASP B N 1
ATOM 3959 C CA . ASP B 1 264 ? 13.891 13.883 17.328 1 91.94 264 ASP B CA 1
ATOM 3960 C C . ASP B 1 264 ? 14.727 14.508 16.219 1 91.94 264 ASP B C 1
ATOM 3962 O O . ASP B 1 264 ? 14.211 14.781 15.125 1 91.94 264 ASP B O 1
ATOM 3966 N N . ARG B 1 265 ? 15.93 14.742 16.516 1 90.62 265 ARG B N 1
ATOM 3967 C CA . ARG B 1 265 ? 16.844 15.43 15.602 1 90.62 265 ARG B CA 1
ATOM 3968 C C . ARG B 1 265 ? 17.062 14.617 14.336 1 90.62 265 ARG B C 1
ATOM 3970 O O . ARG B 1 265 ? 17.172 15.18 13.242 1 90.62 265 ARG B O 1
ATOM 3977 N N . THR B 1 266 ? 17.109 13.336 14.484 1 92.12 266 THR B N 1
ATOM 3978 C CA . THR B 1 266 ? 17.344 12.469 13.328 1 92.12 266 THR B CA 1
ATOM 3979 C C . THR B 1 266 ? 16.219 12.586 12.32 1 92.12 266 THR B C 1
ATOM 3981 O O . THR B 1 266 ? 16.453 12.633 11.117 1 92.12 266 THR B O 1
ATOM 3984 N N . THR B 1 267 ? 15.008 12.602 12.875 1 93.19 267 THR B N 1
ATOM 3985 C CA . THR B 1 267 ? 13.844 12.789 12.008 1 93.19 267 THR B CA 1
ATOM 3986 C C . THR B 1 267 ? 13.93 14.117 11.266 1 93.19 267 THR B C 1
ATOM 3988 O O . THR B 1 267 ? 13.727 14.164 10.047 1 93.19 267 THR B O 1
ATOM 3991 N N . PHE B 1 268 ? 14.281 15.148 11.953 1 90.56 268 PHE B N 1
ATOM 3992 C CA . PHE B 1 268 ? 14.383 16.469 11.359 1 90.56 268 PHE B CA 1
ATOM 3993 C C . PHE B 1 268 ? 15.492 16.516 10.312 1 90.56 268 PHE B C 1
ATOM 3995 O O . PHE B 1 268 ? 15.305 17.078 9.234 1 90.56 268 PHE B O 1
ATOM 4002 N N . ASP B 1 269 ? 16.562 15.906 10.641 1 90.44 269 ASP B N 1
ATOM 4003 C CA . ASP B 1 269 ? 17.688 15.883 9.719 1 90.44 269 ASP B CA 1
ATOM 4004 C C . ASP B 1 269 ? 17.344 15.141 8.438 1 90.44 269 ASP B C 1
ATOM 4006 O O . ASP B 1 269 ? 17.719 15.562 7.34 1 90.44 269 ASP B O 1
ATOM 4010 N N . LEU B 1 270 ? 16.656 14.109 8.625 1 90.81 270 LEU B N 1
ATOM 4011 C CA . LEU B 1 270 ? 16.219 13.32 7.477 1 90.81 270 LEU B CA 1
ATOM 4012 C C . LEU B 1 270 ? 15.336 14.156 6.547 1 90.81 270 LEU B C 1
ATOM 4014 O O . LEU B 1 270 ? 15.539 14.148 5.332 1 90.81 270 LEU B O 1
ATOM 4018 N N . LEU B 1 271 ? 14.414 14.844 7.117 1 90.44 271 LEU B N 1
ATOM 4019 C CA . LEU B 1 271 ? 13.492 15.656 6.336 1 90.44 271 LEU B CA 1
ATOM 4020 C C . LEU B 1 271 ? 14.211 16.844 5.719 1 90.44 271 LEU B C 1
ATOM 4022 O O . LEU B 1 271 ? 13.969 17.188 4.559 1 90.44 271 LEU B O 1
ATOM 4026 N N . ALA B 1 272 ? 15.055 17.438 6.5 1 84.88 272 ALA B N 1
ATOM 4027 C CA . ALA B 1 272 ? 15.82 18.578 6.004 1 84.88 272 ALA B CA 1
ATOM 4028 C C . ALA B 1 272 ? 16.688 18.188 4.809 1 84.88 272 ALA B C 1
ATOM 4030 O O . ALA B 1 272 ? 16.797 18.938 3.84 1 84.88 272 ALA B O 1
ATOM 4031 N N . ALA B 1 273 ? 17.266 17.062 4.875 1 84.94 273 ALA B N 1
ATOM 4032 C CA . ALA B 1 273 ? 18.109 16.562 3.787 1 84.94 273 ALA B CA 1
ATOM 4033 C C . ALA B 1 273 ? 17.297 16.328 2.523 1 84.94 273 ALA B C 1
ATOM 4035 O O . ALA B 1 273 ? 17.75 16.594 1.413 1 84.94 273 ALA B O 1
ATOM 4036 N N . SER B 1 274 ? 16.125 15.883 2.74 1 84.31 274 SER B N 1
ATOM 4037 C CA . SER B 1 274 ? 15.258 15.609 1.602 1 84.31 274 SER B CA 1
ATOM 4038 C C . SER B 1 274 ? 14.836 16.906 0.909 1 84.31 274 SER B C 1
ATOM 4040 O O . SER B 1 274 ? 14.586 16.906 -0.3 1 84.31 274 SER B O 1
ATOM 4042 N N . LEU B 1 275 ? 14.758 17.953 1.628 1 80 275 LEU B N 1
ATOM 4043 C CA . LEU B 1 275 ? 14.359 19.25 1.093 1 80 275 LEU B CA 1
ATOM 4044 C C . LEU B 1 275 ? 15.492 19.859 0.271 1 80 275 LEU B C 1
ATOM 4046 O O . LEU B 1 275 ? 15.242 20.594 -0.687 1 80 275 LEU B O 1
ATOM 4050 N N . ARG B 1 276 ? 16.688 19.578 0.647 1 70.81 276 ARG B N 1
ATOM 4051 C CA . ARG B 1 276 ? 17.844 20.125 -0.061 1 70.81 276 ARG B CA 1
ATOM 4052 C C . ARG B 1 276 ? 18.016 19.438 -1.418 1 70.81 276 ARG B C 1
ATOM 4054 O O . ARG B 1 276 ? 18.5 20.062 -2.367 1 70.81 276 ARG B O 1
ATOM 4061 N N . THR B 1 277 ? 17.625 18.203 -1.474 1 61.34 277 THR B N 1
ATOM 4062 C CA . THR B 1 277 ? 17.797 17.453 -2.715 1 61.34 277 THR B CA 1
ATOM 4063 C C . THR B 1 277 ? 16.781 17.906 -3.758 1 61.34 277 THR B C 1
ATOM 4065 O O . THR B 1 277 ? 17.031 17.828 -4.961 1 61.34 277 THR B O 1
ATOM 4068 N N . ASP B 1 278 ? 15.68 18.312 -3.354 1 58.5 278 ASP B N 1
ATOM 4069 C CA . ASP B 1 278 ? 14.672 18.828 -4.273 1 58.5 278 ASP B CA 1
ATOM 4070 C C . ASP B 1 278 ? 15.062 20.203 -4.809 1 58.5 278 ASP B C 1
ATOM 4072 O O . ASP B 1 278 ? 14.531 20.641 -5.832 1 58.5 278 ASP B O 1
ATOM 4076 N N . ALA B 1 279 ? 15.93 20.969 -4 1 44.88 279 ALA B N 1
ATOM 4077 C CA . ALA B 1 279 ? 16.422 22.266 -4.457 1 44.88 279 ALA B CA 1
ATOM 4078 C C . ALA B 1 279 ? 17.578 22.078 -5.438 1 44.88 279 ALA B C 1
ATOM 4080 O O . ALA B 1 279 ? 18.391 21.156 -5.301 1 44.88 279 ALA B O 1
#

Secondary structure (DSSP, 8-state):
---TT-EEEEEEESS-TT--HHHHHHHHHHHTT--EEEEEEE--GGGHHHHHHHHHHTT--EEEE-TT-HHHHHHH-SEE-HHHHHHT---EEEEETTEEEEE--HHHHHHHHHHHTT----SEEEEE--SHHHHHHHHHHHHTT-EEEEEESSHHHHHHHHHHHT--EEEEGGGHHHHGGG-SEEEE-SSTTGGG---S-HHHHTTT--TT-EEEES--SSSS-HHHHHHHHTT-EEE-SHHHHHHHHHHHHHHHHS------HHHHHHHHHHHHHH-/---TT-EEEEEEESS-TT--HHHHHHHHHHHTT--EEEEEEE--GGGHHHHHHHHHHTT--EEEE-TT-HHHHHHH-SEE-HHHHHHT---EEEEETTEEEEE--HHHHHHHHHHHTT----SEEEEE--SHHHHHHHHHHHHTT-EEEEEESSHHHHHHHHHHHT--EEEEGGGHHHHGGG-SEEEE-SSTTGGG---S-HHHHTTT--TT-EEEES--SSSS-HHHHHHHHTT-EEE-SHHHHHHHHHHHHHHHHS------HHHHHHHHHHHHHH-

pLDDT: mean 94.91, std 6.01, range [44.88, 98.81]

Organism: Gluconobacter oxydans (strain 621H) (NCBI:txid290633)

Radius of gyration: 30.15 Å; Cα contacts (8 Å, |Δi|>4): 1298; chains: 2; bounding box: 38×97×52 Å

Solvent-accessible surface area (backbone atoms only — not comparable to full-atom values): 27261 Å² total; per-residue (Å²): 128,53,33,27,74,34,43,37,36,32,37,36,11,51,81,28,51,83,45,57,59,21,45,51,49,36,48,48,19,61,78,67,71,46,60,50,46,32,40,48,21,49,24,47,80,92,29,40,67,52,15,54,54,4,37,48,31,26,48,32,31,30,34,33,38,37,57,77,39,28,65,60,44,54,70,65,32,77,40,66,38,72,57,9,59,60,27,70,37,22,37,33,36,40,46,53,97,90,36,40,37,25,27,36,37,59,16,57,5,43,53,50,34,37,46,75,69,73,43,80,78,54,52,30,31,39,35,32,29,57,46,65,66,21,35,18,40,50,40,42,41,44,76,58,64,24,45,41,35,27,25,13,88,54,43,66,46,16,42,50,46,24,59,73,61,73,48,61,40,56,41,51,50,87,49,52,37,74,53,29,52,71,23,40,31,37,36,40,38,45,73,66,15,49,79,53,45,45,88,57,68,43,57,69,43,49,65,43,46,30,84,75,21,33,39,34,32,61,46,39,48,39,59,75,20,41,57,49,48,39,39,45,75,72,69,30,49,69,47,58,15,58,46,26,59,54,44,24,46,34,57,53,46,25,73,58,72,73,46,80,66,78,91,42,68,66,58,50,49,53,53,53,52,54,56,54,67,77,97,129,54,34,27,74,35,44,36,35,33,36,37,11,52,81,25,52,83,46,58,58,22,46,52,50,35,50,48,18,61,79,67,71,44,58,47,46,32,40,48,22,48,24,47,81,92,30,39,68,51,15,54,56,4,37,46,32,27,47,33,32,30,34,34,38,36,58,81,39,28,65,59,45,54,71,65,32,77,39,67,38,72,57,9,58,60,26,70,38,23,35,34,36,40,46,53,97,91,37,42,37,25,28,38,39,59,17,58,5,41,51,50,34,36,47,76,70,72,42,81,78,54,53,30,31,38,33,34,30,58,46,65,66,21,35,18,40,51,41,42,41,44,76,58,65,24,45,40,36,27,25,14,88,55,43,68,47,16,44,50,49,25,60,74,60,72,48,62,42,55,40,51,50,88,48,52,36,74,52,29,51,71,22,40,31,37,36,39,39,45,72,66,16,47,78,53,44,45,88,56,67,42,58,70,43,48,64,44,46,30,83,75,22,33,39,34,32,62,45,39,50,39,59,76,20,41,58,49,49,39,38,45,76,72,68,30,49,69,47,58,16,59,43,25,60,54,43,23,48,36,55,53,45,25,73,58,70,72,46,79,67,78,90,42,68,66,58,51,50,53,52,52,52,54,55,53,68,76,97

InterPro domains:
  IPR006151 Quinate/shikimate 5-dehydrogenase/glutamyl-tRNA reductase [PF01488] (124-191)
  IPR011342 Shikimate dehydrogenase [TIGR00507] (7-266)
  IPR013708 Shikimate dehydrogenase substrate binding, N-terminal [PF08501] (11-93)
  IPR022893 Shikimate dehydrogenase family [MF_00222] (6-274)
  IPR022893 Shikimate dehydrogenase family [PTHR21089] (2-261)
  IPR036291 NAD(P)-binding domain superfamily [SSF51735] (106-264)
  IPR041121 SDH, C-terminal [PF18317] (241-264)
  IPR046346 Aminoacid dehydrogenase-like, N-terminal domain superfamily [SSF53223] (1-105)

Foldseek 3Di:
DADPPAAEEEEEEAVQVLPCLQVLLVVLCVVVVFRYGYYYDDDDQVCVLVVQLVCLVVRHQWYFYDPPCFQVLVVNFPEEDPLCQQLVTFGIWGNDPNGIYGYFLLQVLVVVLCVVVVHDLEEEEEEEDLDSSSRSNQLSSVVVPYAYEYEYCPQVSQVVSCVSNVHHYTDYNVCVLQVQLRHQEYEYPDCAQAVQHNNDPLLVSVVNHHQNHEYEYLRVVPPCGPNNVSCVVVVYHYGYNVSSVNSSSQVNSCSRRVDRGDPDPVSVVSVNVSSVVVD/DADPPAAEEEEEEAVQVLPCLQVLLVVLCVVVVFRYGYYYDDADQVCVLVVQLVCLVVRHQWYFYDPPCFQVLVVNFPEEDPLCQQLVTFGIWGNDPNGIYGYFLLQVLVVVLCVVVVHDLEEEEEEEDQDSSSRSNQLSSVVVPYAYEYEYCPQVSQVVSCVSNVHHYTDYNVCVLQVQLRHQEYEYPDCAQAVQHNNDPLLVSPVNHHQNHEYEYLRVVPPCGPNNVSCVVVVYHYGYNVSSVVSSSQVNSCSRRVDRGDPDPVSVVSVNVSSVVVD

Nearest PDB structures (foldseek):
  2ev9-assembly1_A  TM=9.135E-01  e=5.347E-26  Thermus thermophilus HB8
  7cok-assembly1_B  TM=8.953E-01  e=2.278E-24  Gluconobacter sp.
  2d5c-assembly1_B  TM=9.112E-01  e=3.221E-24  Thermus thermophilus HB8
  3fbt-assembly2_D  TM=8.669E-01  e=2.926E-21  Clostridium acetobutylicum
  5dzs-assembly2_B-2  TM=8.090E-01  e=4.411E-20  Clostridioides difficile 630

Sequence (558 aa):
MIDGHTKLAGVMGWPVEHSRSPLMHNHWCRVNGVNGAYVPLPTHPHGFDQALRGLAAAGFQGVNVTIPHKEAAMLACDELTPTAKRAGAVNTICFVAGRIIGDCTDGTGFCDNLSAHDVAIAGRAMVLGAGGAARAVAAALLDRGCEVVIANRTLERAEALVEALGGGEAVAWYEWPSLLSGCSLLVNATSMGMGGKAGLDWDAALREAAPGLCVTDIVYTPRETPLLLAAQARGLRTVDGLGMLVHQARAGFRAWFGVDPQADRTTFDLLAASLRTDAMIDGHTKLAGVMGWPVEHSRSPLMHNHWCRVNGVNGAYVPLPTHPHGFDQALRGLAAAGFQGVNVTIPHKEAAMLACDELTPTAKRAGAVNTICFVAGRIIGDCTDGTGFCDNLSAHDVAIAGRAMVLGAGGAARAVAAALLDRGCEVVIANRTLERAEALVEALGGGEAVAWYEWPSLLSGCSLLVNATSMGMGGKAGLDWDAALREAAPGLCVTDIVYTPRETPLLLAAQARGLRTVDGLGMLVHQARAGFRAWFGVDPQADRTTFDLLAASLRTDA